Protein AF-A0A3R7XPP0-F1 (afdb_monomer_lite)

Radius of gyration: 34.98 Å; chains: 1; bounding box: 129×52×81 Å

InterPro domains:
  IPR001017 Dehydrogenase, E1 component [PF00676] (267-382)
  IPR005475 Transketolase-like, pyrimidine-binding domain [PF02779] (507-590)
  IPR005475 Transketolase-like, pyrimidine-binding domain [SM00861] (456-592)
  IPR011603 2-oxoglutarate dehydrogenase E1 component [PTHR23152] (267-496)
  IPR029061 Thiamin diphosphate-binding fold [SSF52518] (145-384)
  IPR029061 Thiamin diphosphate-binding fold [SSF52518] (439-598)
  IPR042179 Multifunctional 2-oxoglutarate metabolism enzyme, C-terminal domain superfamily [G3DSA:3.40.50.11610] (514-619)

pLDDT: mean 70.64, std 23.55, range [19.56, 96.31]

Secondary structure (DSSP, 8-state):
---------------------------------------------------HHHHHHHHHHHHHHHHHHHHHHHGGGTS---TT--PPPPHHHHTT-SSSSS-TTTTTTHHHHS--SS---SSS----------S---PPP---TTTS-PPPHHHHHHHHHHHHHHHHHHHHHHHHSTT------TT-TTHHHHHHHHHHHHHHTT--EEEEEE-GGGTTTGGGT-S-----S-HHHHHHHTT-TTS-SEEEEEE--GGGS-SS-HHHHHHHHT--EEEEETT-HHHHHHHHHHHHHHHHHH-S--EEEEE---SS-SSTT--GGGT-HHHHHHHHHSPPHHHHHHHHHHHTTSS-HHHHHHHHHHHHHHHHHHHHHHTTSPPGGGS--SSPPPPPTTTTTTTTS-TTTT-----HHHHHHHHHHHSPPPTT----HHHHHHHHHHHHHHHHT--B-HHHHHHHHHHHHHHTT---EE-STTTTT-TTSS----EE---S-TT---BEEEEEE--SSS-GGGT---HHHHHHHS---SS---S-HHHHHHH-S-EEE---SHHHHHHHHHHHHHSSS---EEEEEESGGGT-TT--B-GGGGSTT----SS----TTTTTTPPPTT-

Foldseek 3Di:
DDPDDDDDDPPPDPPPPDPDDPDDDDDDDDDDDDDDDDDDDDDDDDPPDCPPVNVVVVVVVVVVVVVVVCCQVCVVLVDPQALLRPRDHDVVVVVVPDDPDDDCVCVPDCVVPVPPPVDDDDDVGSLDDYDDDDDDDDDDDDDDLVRPDDDDLVNLVVLLLLLLLLVLLVVVCCVPVPPDWQLHLFFQSLVQLLLLLLVVLLVVQQAQEEAEDEDRNCVSVVVSNDDDDPQDADQVVVCVVVVVPVCSHYHYHYYDDQCGVDVDGPVVVCVVQPAEEARHHSLDSVSSNSVSSVQNVVCNVPVGHHYYHHNTDRLDPSTNVDDCCVPPVVRNVSSVVRDTSSVSSVVVCVVVVSDDPVNVVVSSVVSNVVSVVVVVVVVVDDPPVNPPDVDDDPAPPVCPLVVVVPPPLPFLFDALVQLLVLLCVPLDDDDPDDDDPVSVVVSVVLNVCSVVQHFHFQLSLVSSLQSVCVVSVFDWDFDDVVQVQDPLSLRDTQTQRSDDDPPFGLGEAEAEADDPVPDDVRHDPPLVVVVVVWPDDPVDDDPPPVVVVSVIQEAEDEDQASLLSSQLSSCCVSPPGHHYYYYHYYDVLNPDSVRGDGNVCRHRPHHRDPDDDDDPVVVVVDDPPVD

Organism: Aphanomyces astaci (NCBI:txid112090)

Sequence (627 aa):
MWRVALRLKPRAQHSAFACRHLSTWVTNEPGATPAAEATAVNNAKTIHRISPNHLRSQEDTRRVQLLIRTFKQYGHFVAHIDPLKKSEKSPELQKWNWGSRCGPTVTCVALSQCIDPTSVGFSEEDLDREFFIGDDLSIGPVATLRDDHEFTPAEKVAIFNHMLQAELFEKFLGRRFSGAKRFSVEGGESLIPGLKELLQTASDLGVEAVYMGMAHRVRSTSDVVSQPIAFGSGRLAFQDIAKDTDRSRVMPLLLHGDASMFQGSVRDVAKISRSPIFHVNGDDPEAVVKVMKMAVEFRQKYKCDVVVDLVCYRRHGHNEQDSPEITAPVMYHCINQHPTVITLYFKQLQSQGILTAEQCADLISDIERNLASEHDHSKTAPSFWDNLGDTPPPLPPTDVALSNVAKDTTTTGVNRKLLQEIGAQIFRIPAGFTAHKKVEAIMNNRLRAVETGARVDWATAEALAFGSLLAQGVNVRLSGQDCERGTFNQVDWVLTLDIFPLWCGGLILNLPHGYEGQGPEHSSARMERFLQQSNEDSDGFTTDEVKADVDVNIHIVIPTTPAQYFHALRRQVCALYRKPLVMFTPKYLLHHRPCTSDLSNFSLDTTFQRVLGDHPDDMKRLVADDQ

Structure (mmCIF, N/CA/C/O backbone):
data_AF-A0A3R7XPP0-F1
#
_entry.id   AF-A0A3R7XPP0-F1
#
loop_
_atom_site.group_PDB
_atom_site.id
_atom_site.type_symbol
_atom_site.label_atom_id
_atom_site.label_alt_id
_atom_site.label_comp_id
_atom_site.label_asym_id
_atom_site.label_entity_id
_atom_site.label_seq_id
_atom_site.pdbx_PDB_ins_code
_atom_site.Cartn_x
_atom_site.Cartn_y
_atom_site.Cartn_z
_atom_site.occupancy
_atom_site.B_iso_or_equiv
_atom_site.auth_seq_id
_atom_site.auth_comp_id
_atom_site.auth_asym_id
_atom_site.auth_atom_id
_atom_site.pdbx_PDB_model_num
ATOM 1 N N . MET A 1 1 ? 0.855 -11.974 -30.406 1.00 24.67 1 MET A N 1
ATOM 2 C CA . MET A 1 1 ? 0.058 -11.483 -29.260 1.00 24.67 1 MET A CA 1
ATOM 3 C C . MET A 1 1 ? -0.400 -10.049 -29.512 1.00 24.67 1 MET A C 1
ATOM 5 O O . MET A 1 1 ? 0.098 -9.120 -28.899 1.00 24.67 1 MET A O 1
ATOM 9 N N . TRP A 1 2 ? -1.340 -9.860 -30.441 1.00 19.56 2 TRP A N 1
ATOM 10 C CA . TRP A 1 2 ? -1.974 -8.565 -30.693 1.00 19.56 2 TRP A CA 1
ATOM 11 C C . TRP A 1 2 ? -3.363 -8.595 -30.062 1.00 19.56 2 TRP A C 1
ATOM 13 O O . TRP A 1 2 ? -4.295 -9.138 -30.650 1.00 19.56 2 TRP A O 1
ATOM 23 N N . ARG A 1 3 ? -3.507 -8.055 -28.849 1.00 22.03 3 ARG A N 1
ATOM 24 C CA . ARG A 1 3 ? -4.821 -7.670 -28.320 1.00 22.03 3 ARG A CA 1
ATOM 25 C C . ARG A 1 3 ? -4.944 -6.160 -28.438 1.00 22.03 3 ARG A C 1
ATOM 27 O O . ARG A 1 3 ? -4.590 -5.399 -27.551 1.00 22.03 3 ARG A O 1
ATOM 34 N N . VAL A 1 4 ? -5.420 -5.773 -29.614 1.00 22.41 4 VAL A N 1
ATOM 35 C CA . VAL A 1 4 ? -5.920 -4.443 -29.940 1.00 22.41 4 VAL A CA 1
ATOM 36 C C . VAL A 1 4 ? -7.110 -4.153 -29.024 1.00 22.41 4 VAL A C 1
ATOM 38 O O . VAL A 1 4 ? -8.168 -4.761 -29.172 1.00 22.41 4 VAL A O 1
ATOM 41 N N . ALA A 1 5 ? -6.951 -3.223 -28.084 1.00 24.25 5 ALA A N 1
ATOM 42 C CA . ALA A 1 5 ? -8.081 -2.567 -27.443 1.00 24.25 5 ALA A CA 1
ATOM 43 C C . ALA A 1 5 ? -8.545 -1.430 -28.364 1.00 24.25 5 ALA A C 1
ATOM 45 O O . ALA A 1 5 ? -7.912 -0.381 -28.480 1.00 24.25 5 ALA A O 1
ATOM 46 N N . LEU A 1 6 ? -9.645 -1.680 -29.069 1.00 23.66 6 LEU A N 1
ATOM 47 C CA . LEU A 1 6 ? -10.382 -0.700 -29.857 1.00 23.66 6 LEU A CA 1
ATOM 48 C C . LEU A 1 6 ? -10.826 0.468 -28.958 1.00 23.66 6 LEU A C 1
ATOM 50 O O . LEU A 1 6 ? -11.840 0.381 -28.273 1.00 23.66 6 LEU A O 1
ATOM 54 N N . ARG A 1 7 ? -10.105 1.595 -28.997 1.00 22.81 7 ARG A N 1
ATOM 55 C CA . ARG A 1 7 ? -10.681 2.896 -28.632 1.00 22.81 7 ARG A CA 1
ATOM 56 C C . ARG A 1 7 ? -11.497 3.401 -29.817 1.00 22.81 7 ARG A C 1
ATOM 58 O O . ARG A 1 7 ? -10.956 3.937 -30.784 1.00 22.81 7 ARG A O 1
ATOM 65 N N . LEU A 1 8 ? -12.815 3.243 -29.732 1.00 24.14 8 LEU A N 1
ATOM 66 C CA . LEU A 1 8 ? -13.735 4.078 -30.495 1.00 24.14 8 LEU A CA 1
ATOM 67 C C . LEU A 1 8 ? -13.485 5.538 -30.090 1.00 24.14 8 LEU A C 1
ATOM 69 O O . LEU A 1 8 ? -13.463 5.872 -28.907 1.00 24.14 8 LEU A O 1
ATOM 73 N N . LYS A 1 9 ? -13.247 6.396 -31.088 1.00 21.75 9 LYS A N 1
ATOM 74 C CA . LYS A 1 9 ? -13.145 7.852 -30.924 1.00 21.75 9 LYS A CA 1
ATOM 75 C C . LYS A 1 9 ? -14.309 8.366 -30.062 1.00 21.75 9 LYS A C 1
ATOM 77 O O . LYS A 1 9 ? -15.452 8.020 -30.371 1.00 21.75 9 LYS A O 1
ATOM 82 N N . PRO A 1 10 ? -14.080 9.262 -29.088 1.00 23.64 10 PRO A N 1
ATOM 83 C CA . PRO A 1 10 ? -15.172 10.032 -28.525 1.00 23.64 10 PRO A CA 1
ATOM 84 C C . PRO A 1 10 ? -15.678 10.961 -29.633 1.00 23.64 10 PRO A C 1
ATOM 86 O O . PRO A 1 10 ? -15.023 11.930 -30.018 1.00 23.64 10 PRO A O 1
ATOM 89 N N . ARG A 1 11 ? -16.842 10.637 -30.204 1.00 23.33 11 ARG A N 1
ATOM 90 C CA . ARG A 1 11 ? -17.652 11.645 -30.884 1.00 23.33 11 ARG A CA 1
ATOM 91 C C . ARG A 1 11 ? -18.007 12.664 -29.809 1.00 23.33 11 ARG A C 1
ATOM 93 O O . ARG A 1 11 ? -18.765 12.356 -28.896 1.00 23.33 11 ARG A O 1
ATOM 100 N N . ALA A 1 12 ? -17.441 13.859 -29.922 1.00 27.72 12 ALA A N 1
ATOM 101 C CA . ALA A 1 12 ? -17.932 15.033 -29.230 1.00 27.72 12 ALA A CA 1
ATOM 102 C C . ALA A 1 12 ? -19.390 15.264 -29.659 1.00 27.72 12 ALA A C 1
ATOM 104 O O . ALA A 1 12 ? -19.665 15.872 -30.689 1.00 27.72 12 ALA A O 1
ATOM 105 N N . GLN A 1 13 ? -20.329 14.728 -28.887 1.00 25.38 13 GLN A N 1
ATOM 106 C CA . GLN A 1 13 ? -21.651 15.310 -28.754 1.00 25.38 13 GLN A CA 1
ATOM 107 C C . GLN A 1 13 ? -21.640 16.064 -27.434 1.00 25.38 13 GLN A C 1
ATOM 109 O O . GLN A 1 13 ? -21.749 15.485 -26.358 1.00 25.38 13 GLN A O 1
ATOM 114 N N . HIS A 1 14 ? -21.460 17.379 -27.536 1.00 25.19 14 HIS A N 1
ATOM 115 C CA . HIS A 1 14 ? -21.870 18.306 -26.497 1.00 25.19 14 HIS A CA 1
ATOM 116 C C . HIS A 1 14 ? -23.379 18.132 -26.278 1.00 25.19 14 HIS A C 1
ATOM 118 O O . HIS A 1 14 ? -24.185 18.802 -26.916 1.00 25.19 14 HIS A O 1
ATOM 124 N N . SER A 1 15 ? -23.782 17.241 -25.376 1.00 24.92 15 SER A N 1
ATOM 125 C CA . SER A 1 15 ? -25.080 17.356 -24.723 1.00 24.92 15 SER A CA 1
ATOM 126 C C . SER A 1 15 ? -24.901 18.319 -23.559 1.00 24.92 15 SER A C 1
ATOM 128 O O . SER A 1 15 ? -24.662 17.924 -22.418 1.00 24.92 15 SER A O 1
ATOM 130 N N . ALA A 1 16 ? -24.984 19.612 -23.865 1.00 25.02 16 ALA A N 1
ATOM 131 C CA . ALA A 1 16 ? -25.382 20.590 -22.874 1.00 25.02 16 ALA A CA 1
ATOM 132 C C . ALA A 1 16 ? -26.767 20.160 -22.365 1.00 25.02 16 ALA A C 1
ATOM 134 O O . ALA A 1 16 ? -27.782 20.438 -23.003 1.00 25.02 16 ALA A O 1
ATOM 135 N N . PHE A 1 17 ? -26.815 19.449 -21.237 1.00 22.70 17 PHE A N 1
ATOM 136 C CA . PHE A 1 17 ? -28.038 19.303 -20.456 1.00 22.70 17 PHE A CA 1
ATOM 137 C C . PHE A 1 17 ? -28.298 20.653 -19.787 1.00 22.70 17 PHE A C 1
ATOM 139 O O . PHE A 1 17 ? -28.040 20.883 -18.609 1.00 22.70 17 PHE A O 1
ATOM 146 N N . ALA A 1 18 ? -28.753 21.594 -20.611 1.00 24.27 18 ALA A N 1
ATOM 147 C CA . ALA A 1 18 ? -29.419 22.785 -20.151 1.00 24.27 18 ALA A CA 1
ATOM 148 C C . ALA A 1 18 ? -30.647 22.328 -19.364 1.00 24.27 18 ALA A C 1
ATOM 150 O O . ALA A 1 18 ? -31.507 21.613 -19.881 1.00 24.27 18 ALA A O 1
ATOM 151 N N . CYS A 1 19 ? -30.688 22.749 -18.106 1.00 26.02 19 CYS A N 1
ATOM 152 C CA . CYS A 1 19 ? -31.833 22.680 -17.222 1.00 26.02 19 CYS A CA 1
ATOM 153 C C . CYS A 1 19 ? -33.045 23.314 -17.935 1.00 26.02 19 CYS A C 1
ATOM 155 O O . CYS A 1 19 ? -33.219 24.531 -17.926 1.00 26.02 19 CYS A O 1
ATOM 157 N N . ARG A 1 20 ? -33.851 22.508 -18.637 1.00 23.56 20 ARG A N 1
ATOM 158 C CA . ARG A 1 20 ? -35.126 22.951 -19.204 1.00 23.56 20 ARG A CA 1
ATOM 159 C C . ARG A 1 20 ? -36.217 22.639 -18.199 1.00 23.56 20 ARG A C 1
ATOM 161 O O . ARG A 1 20 ? -36.674 21.506 -18.077 1.00 23.56 20 ARG A O 1
ATOM 168 N N . HIS A 1 21 ? -36.617 23.691 -17.492 1.00 25.25 21 HIS A N 1
ATOM 169 C CA . HIS A 1 21 ? -37.919 23.805 -16.860 1.00 25.25 21 HIS A CA 1
ATOM 170 C C . HIS A 1 21 ? -39.009 23.274 -17.801 1.00 25.25 21 HIS A C 1
ATOM 172 O O . HIS A 1 21 ? -39.240 23.822 -18.877 1.00 25.25 21 HIS A O 1
ATOM 178 N N . LEU A 1 22 ? -39.693 22.215 -17.375 1.00 23.48 22 LEU A N 1
ATOM 179 C CA . LEU A 1 22 ? -41.000 21.843 -17.900 1.00 23.48 22 LEU A CA 1
ATOM 180 C C . LEU A 1 22 ? -42.022 22.858 -17.371 1.00 23.48 22 LEU A C 1
ATOM 182 O O . LEU A 1 22 ? -42.625 22.664 -16.320 1.00 23.48 22 LEU A O 1
ATOM 186 N N . SER A 1 23 ? -42.189 23.961 -18.096 1.00 24.19 23 SER A N 1
ATOM 187 C CA . SER A 1 23 ? -43.405 24.769 -18.071 1.00 24.19 23 SER A CA 1
ATOM 188 C C . SER A 1 23 ? -44.148 24.529 -19.384 1.00 24.19 23 SER A C 1
ATOM 190 O O . SER A 1 23 ? -43.787 25.018 -20.449 1.00 24.19 23 SER A O 1
ATOM 192 N N . THR A 1 24 ? -45.187 23.706 -19.314 1.00 26.36 24 THR A N 1
ATOM 193 C CA . THR A 1 24 ? -46.137 23.495 -20.405 1.00 26.36 24 THR A CA 1
ATOM 194 C C . THR A 1 24 ? -46.931 24.778 -20.646 1.00 26.36 24 THR A C 1
ATOM 196 O O . THR A 1 24 ? -47.770 25.140 -19.824 1.00 26.36 24 THR A O 1
ATOM 199 N N . TRP A 1 25 ? -46.696 25.436 -21.781 1.00 24.48 25 TRP A N 1
ATOM 200 C CA . TRP A 1 25 ? -47.611 26.414 -22.369 1.00 24.48 25 TRP A CA 1
ATOM 201 C C . TRP A 1 25 ? -47.984 25.935 -23.770 1.00 24.48 25 TRP A C 1
ATOM 203 O O . TRP A 1 25 ? -47.137 25.817 -24.650 1.00 24.48 25 TRP A O 1
ATOM 213 N N . VAL A 1 26 ? -49.260 25.597 -23.933 1.00 26.78 26 VAL A N 1
ATOM 214 C CA . VAL A 1 26 ? -49.879 25.208 -25.201 1.00 26.78 26 VAL A CA 1
ATOM 215 C C . VAL A 1 26 ? -50.286 26.487 -25.928 1.00 26.78 26 VAL A C 1
ATOM 217 O O . VAL A 1 26 ? -51.119 27.237 -25.425 1.00 26.78 26 VAL A O 1
ATOM 220 N N . THR A 1 27 ? -49.720 26.729 -27.109 1.00 27.86 27 THR A N 1
ATOM 221 C CA . THR A 1 27 ? -50.199 27.739 -28.063 1.00 27.86 27 THR A CA 1
ATOM 222 C C . THR A 1 27 ? -50.770 27.034 -29.290 1.00 27.86 27 THR A C 1
ATOM 224 O O . THR A 1 27 ? -50.066 26.281 -29.961 1.00 27.86 27 THR A O 1
ATOM 227 N N . ASN A 1 28 ? -52.059 27.272 -29.530 1.00 30.95 28 ASN A N 1
ATOM 228 C CA . ASN A 1 28 ? -52.816 26.901 -30.727 1.00 30.95 28 ASN A CA 1
ATOM 229 C C . ASN A 1 28 ? -52.232 27.541 -31.991 1.00 30.95 28 ASN A C 1
ATOM 231 O O . ASN A 1 28 ? -51.826 28.694 -31.913 1.00 30.95 28 ASN A O 1
ATOM 235 N N . GLU A 1 29 ? -52.338 26.852 -33.134 1.00 25.89 29 GLU A N 1
ATOM 236 C CA . GLU A 1 29 ? -52.678 27.421 -34.454 1.00 25.89 29 GLU A CA 1
ATOM 237 C C . GLU A 1 29 ? -53.154 26.308 -35.430 1.00 25.89 29 GLU A C 1
ATOM 239 O O . GLU A 1 29 ? -52.928 25.127 -35.153 1.00 25.89 29 GLU A O 1
ATOM 244 N N . PRO A 1 30 ? -53.912 26.648 -36.497 1.00 38.50 30 PRO A N 1
ATOM 245 C CA . PRO A 1 30 ? -55.063 25.864 -36.962 1.00 38.50 30 PRO A CA 1
ATOM 246 C C . PRO A 1 30 ? -54.871 25.169 -38.324 1.00 38.50 30 PRO A C 1
ATOM 248 O O . PRO A 1 30 ? -54.150 25.654 -39.191 1.00 38.50 30 PRO A O 1
ATOM 251 N N . GLY A 1 31 ? -55.608 24.077 -38.569 1.00 26.61 31 GLY A N 1
ATOM 252 C CA . GLY A 1 31 ? -55.680 23.483 -39.908 1.00 26.61 31 GLY A CA 1
ATOM 253 C C . GLY A 1 31 ? -56.562 22.237 -40.043 1.00 26.61 31 GLY A C 1
ATOM 254 O O . GLY A 1 31 ? -56.173 21.158 -39.620 1.00 26.61 31 GLY A O 1
ATOM 255 N N . ALA A 1 32 ? -57.688 22.422 -40.740 1.00 26.62 32 ALA A N 1
ATOM 256 C CA . ALA A 1 32 ? -58.434 21.455 -41.562 1.00 26.62 32 ALA A CA 1
ATOM 257 C C . ALA A 1 32 ? -59.277 20.332 -40.901 1.00 26.62 32 ALA A C 1
ATOM 259 O O . ALA A 1 32 ? -58.793 19.324 -40.398 1.00 26.62 32 ALA A O 1
ATOM 260 N N . THR A 1 33 ? -60.595 20.512 -41.045 1.00 32.06 33 THR A N 1
ATOM 261 C CA . THR A 1 33 ? -61.728 19.573 -40.904 1.00 32.06 33 THR A CA 1
ATOM 262 C C . THR A 1 33 ? -61.700 18.401 -41.902 1.00 32.06 33 THR A C 1
ATOM 264 O O . THR A 1 33 ? -61.149 18.548 -42.994 1.00 32.06 33 THR A O 1
ATOM 267 N N . PRO A 1 34 ? -62.425 17.298 -41.617 1.00 35.53 34 PRO A N 1
ATOM 268 C CA . PRO A 1 34 ? -63.714 17.123 -42.297 1.00 35.53 34 PRO A CA 1
ATOM 269 C C . PRO A 1 34 ? -64.853 16.583 -41.413 1.00 35.53 34 PRO A C 1
ATOM 271 O O . PRO A 1 34 ? -64.658 15.981 -40.361 1.00 35.53 34 PRO A O 1
ATOM 274 N N . ALA A 1 35 ? -66.059 16.860 -41.901 1.00 29.91 35 ALA A N 1
ATOM 275 C CA . ALA A 1 35 ? -67.366 16.578 -41.332 1.00 29.91 35 ALA A CA 1
ATOM 276 C C . ALA A 1 35 ? -67.807 15.108 -41.462 1.00 29.91 35 ALA A C 1
ATOM 278 O O . ALA A 1 35 ? -67.502 14.469 -42.466 1.00 29.91 35 ALA A O 1
ATOM 279 N N . ALA A 1 36 ? -68.618 14.643 -40.501 1.00 30.83 36 ALA A N 1
ATOM 280 C CA . ALA A 1 36 ? -69.827 13.839 -40.733 1.00 30.83 36 ALA A CA 1
ATOM 281 C C . ALA A 1 36 ? -70.666 13.740 -39.436 1.00 30.83 36 ALA A C 1
ATOM 283 O O . ALA A 1 36 ? -70.272 13.108 -38.458 1.00 30.83 36 ALA A O 1
ATOM 284 N N . GLU A 1 37 ? -71.819 14.410 -39.458 1.00 29.55 37 GLU A N 1
ATOM 285 C CA . GLU A 1 37 ? -73.012 14.220 -38.615 1.00 29.55 37 GLU A CA 1
ATOM 286 C C . GLU A 1 37 ? -73.513 12.758 -38.677 1.00 29.55 37 GLU A C 1
ATOM 288 O O . GLU A 1 37 ? -73.301 12.086 -39.678 1.00 29.55 37 GLU A O 1
ATOM 293 N N . ALA A 1 38 ? -74.243 12.163 -37.735 1.00 30.20 38 ALA A N 1
ATOM 294 C CA . ALA A 1 38 ? -74.791 12.550 -36.443 1.00 30.20 38 ALA A CA 1
ATOM 295 C C . ALA A 1 38 ? -75.271 11.258 -35.750 1.00 30.20 38 ALA A C 1
ATOM 297 O O . ALA A 1 38 ? -75.752 10.348 -36.422 1.00 30.20 38 ALA A O 1
ATOM 298 N N . THR A 1 39 ? -75.219 11.197 -34.415 1.00 28.22 39 THR A N 1
ATOM 299 C CA . THR A 1 39 ? -76.364 10.784 -33.574 1.00 28.22 39 THR A CA 1
ATOM 300 C C . THR A 1 39 ? -76.049 10.930 -32.078 1.00 28.22 39 THR A C 1
ATOM 302 O O . THR A 1 39 ? -75.195 10.253 -31.525 1.00 28.22 39 THR A O 1
ATOM 305 N N . ALA A 1 40 ? -76.840 11.806 -31.454 1.00 35.25 40 ALA A N 1
ATOM 306 C CA . ALA A 1 40 ? -77.387 11.736 -30.101 1.00 35.25 40 ALA A CA 1
ATOM 307 C C . ALA A 1 40 ? -76.499 11.953 -28.845 1.00 35.25 40 ALA A C 1
ATOM 309 O O . ALA A 1 40 ? -75.598 11.196 -28.509 1.00 35.25 40 ALA A O 1
ATOM 310 N N . VAL A 1 41 ? -77.000 12.917 -28.058 1.00 31.55 41 VAL A N 1
ATOM 311 C CA . VAL A 1 41 ? -76.889 13.125 -26.602 1.00 31.55 41 VAL A CA 1
ATOM 312 C C . VAL A 1 41 ? -75.733 14.003 -26.106 1.00 31.55 41 VAL A C 1
ATOM 314 O O . VAL A 1 41 ? -74.642 13.555 -25.771 1.00 31.55 41 VAL A O 1
ATOM 317 N N . ASN A 1 42 ? -76.069 15.288 -25.945 1.00 39.00 42 ASN A N 1
ATOM 318 C CA . ASN A 1 42 ? -75.467 16.197 -24.972 1.00 39.00 42 ASN A CA 1
ATOM 319 C C . ASN A 1 42 ? -75.305 15.508 -23.608 1.00 39.00 42 ASN A C 1
ATOM 321 O O . ASN A 1 42 ? -76.298 15.280 -22.924 1.00 39.00 42 ASN A O 1
ATOM 325 N N . ASN A 1 43 ? -74.067 15.277 -23.174 1.00 34.47 43 ASN A N 1
ATOM 326 C CA . ASN A 1 43 ? -73.721 15.297 -21.758 1.00 34.47 43 ASN A CA 1
ATOM 327 C C . ASN A 1 43 ? -72.335 15.919 -21.577 1.00 34.47 43 ASN A C 1
ATOM 329 O O . ASN A 1 43 ? -71.371 15.601 -22.270 1.00 34.47 43 ASN A O 1
ATOM 333 N N . ALA A 1 44 ? -72.289 16.896 -20.681 1.00 39.50 44 ALA A N 1
ATOM 334 C CA . ALA A 1 44 ? -71.197 17.827 -20.490 1.00 39.50 44 ALA A CA 1
ATOM 335 C C . ALA A 1 44 ? -69.875 17.152 -20.079 1.00 39.50 44 ALA A C 1
ATOM 337 O O . ALA A 1 44 ? -69.840 16.181 -19.323 1.00 39.50 44 ALA A O 1
ATOM 338 N N . LYS A 1 45 ? -68.772 17.755 -20.542 1.00 43.81 45 LYS A N 1
ATOM 339 C CA . LYS A 1 45 ? -67.388 17.510 -20.117 1.00 43.81 45 LYS A CA 1
ATOM 340 C C . LYS A 1 45 ? -67.289 17.445 -18.589 1.00 43.81 45 LYS A C 1
ATOM 342 O O . LYS A 1 45 ? -67.311 18.479 -17.927 1.00 43.81 45 LYS A O 1
ATOM 347 N N . THR A 1 46 ? -67.086 16.251 -18.041 1.00 37.53 46 THR A N 1
ATOM 348 C CA . THR A 1 46 ? -66.626 16.098 -16.658 1.00 37.53 46 THR A CA 1
ATOM 349 C C . THR A 1 46 ? -65.112 15.932 -16.694 1.00 37.53 46 THR A C 1
ATOM 351 O O . THR A 1 46 ? -64.594 14.837 -16.884 1.00 37.53 46 THR A O 1
ATOM 354 N N . ILE A 1 47 ? -64.380 17.040 -16.549 1.00 44.22 47 ILE A N 1
ATOM 355 C CA . ILE A 1 47 ? -62.988 16.974 -16.095 1.00 44.22 47 ILE A CA 1
ATOM 356 C C . ILE A 1 47 ? -63.077 16.380 -14.691 1.00 44.22 47 ILE A C 1
ATOM 358 O O . ILE A 1 47 ? -63.582 17.043 -13.783 1.00 44.22 47 ILE A O 1
ATOM 362 N N . HIS A 1 48 ? -62.663 15.126 -14.510 1.00 44.72 48 HIS A N 1
ATOM 363 C CA . HIS A 1 48 ? -62.569 14.540 -13.178 1.00 44.72 48 HIS A CA 1
ATOM 364 C C . HIS A 1 48 ? -61.562 15.368 -12.371 1.00 44.72 48 HIS A C 1
ATOM 366 O O . HIS A 1 48 ? -60.350 15.203 -12.497 1.00 44.72 48 HIS A O 1
ATOM 372 N N . ARG A 1 49 ? -62.068 16.309 -11.562 1.00 46.53 49 ARG A N 1
ATOM 373 C CA . ARG A 1 49 ? -61.297 16.965 -10.505 1.00 46.53 49 ARG A CA 1
ATOM 374 C C . ARG A 1 49 ? -60.716 15.846 -9.652 1.00 46.53 49 ARG A C 1
ATOM 376 O O . ARG A 1 49 ? -61.476 15.096 -9.041 1.00 46.53 49 ARG A O 1
ATOM 383 N N . ILE A 1 50 ? -59.387 15.732 -9.637 1.00 49.75 50 ILE A N 1
ATOM 384 C CA . ILE A 1 50 ? -58.681 14.870 -8.688 1.00 49.75 50 ILE A CA 1
ATOM 385 C C . ILE A 1 50 ? -59.255 15.202 -7.312 1.00 49.75 50 ILE A C 1
ATOM 387 O O . ILE A 1 50 ? -59.299 16.376 -6.929 1.00 49.75 50 ILE A O 1
ATOM 391 N N . SER A 1 51 ? -59.791 14.197 -6.617 1.00 54.72 51 SER A N 1
ATOM 392 C CA . SER A 1 51 ? -60.442 14.464 -5.339 1.00 54.72 51 SER A CA 1
ATOM 393 C C . SER A 1 51 ? -59.418 15.087 -4.378 1.00 54.72 51 SER A C 1
ATOM 395 O O . SER A 1 51 ? -58.238 14.725 -4.426 1.00 54.72 51 SER A O 1
ATOM 397 N N . PRO A 1 52 ? -59.828 16.005 -3.486 1.00 57.47 52 PRO A N 1
ATOM 398 C CA . PRO A 1 52 ? -58.925 16.613 -2.506 1.00 57.47 52 PRO A CA 1
ATOM 399 C C . PRO A 1 52 ? -58.121 15.577 -1.701 1.00 57.47 52 PRO A C 1
ATOM 401 O O . PRO A 1 52 ? -56.972 15.819 -1.341 1.00 57.47 52 PRO A O 1
ATOM 404 N N . ASN A 1 53 ? -58.693 14.385 -1.498 1.00 50.75 53 ASN A N 1
ATOM 405 C CA . ASN A 1 53 ? -58.047 13.259 -0.825 1.00 50.75 53 ASN A CA 1
ATOM 406 C C . ASN A 1 53 ? -56.900 12.639 -1.646 1.00 50.75 53 ASN A C 1
ATOM 408 O O . ASN A 1 53 ? -55.881 12.272 -1.069 1.00 50.75 53 ASN A O 1
ATOM 412 N N . HIS A 1 54 ? -57.020 12.562 -2.976 1.00 53.97 54 HIS A N 1
ATOM 413 C CA . HIS A 1 54 ? -55.937 12.077 -3.842 1.00 53.97 54 HIS A CA 1
ATOM 414 C C . HIS A 1 54 ? -54.777 13.076 -3.926 1.00 53.97 54 HIS A C 1
ATOM 416 O O . HIS A 1 54 ? -53.621 12.668 -3.870 1.00 53.97 54 HIS A O 1
ATOM 422 N N . LEU A 1 55 ? -55.070 14.380 -3.995 1.00 57.66 55 LEU A N 1
ATOM 423 C CA . LEU A 1 55 ? -54.045 15.433 -3.930 1.00 57.66 55 LEU A CA 1
ATOM 424 C C . LEU A 1 55 ? -53.279 15.380 -2.605 1.00 57.66 55 LEU A C 1
ATOM 426 O O . LEU A 1 55 ? -52.051 15.413 -2.596 1.00 57.66 55 LEU A O 1
ATOM 430 N N . ARG A 1 56 ? -54.003 15.211 -1.495 1.00 55.44 56 ARG A N 1
ATOM 431 C CA . ARG A 1 56 ? -53.416 15.060 -0.165 1.00 55.44 56 ARG A CA 1
ATOM 432 C C . ARG A 1 56 ? -52.529 13.816 -0.049 1.00 55.44 56 ARG A C 1
ATOM 434 O O . ARG A 1 56 ? -51.412 13.917 0.441 1.00 55.44 56 ARG A O 1
ATOM 441 N N . SER A 1 57 ? -52.991 12.673 -0.555 1.00 59.53 57 SER A N 1
ATOM 442 C CA . SER A 1 57 ? -52.224 11.419 -0.569 1.00 59.53 57 SER A CA 1
ATOM 443 C C . SER A 1 57 ? -50.933 11.524 -1.394 1.00 59.53 57 SER A C 1
ATOM 445 O O . SER A 1 57 ? -49.880 11.051 -0.959 1.00 59.53 57 SER A O 1
ATOM 447 N N . GLN A 1 58 ? -50.971 12.196 -2.550 1.00 64.56 58 GLN A N 1
ATOM 448 C CA . GLN A 1 58 ? -49.770 12.461 -3.349 1.00 64.56 58 GLN A CA 1
ATOM 449 C C . GLN A 1 58 ? -48.796 13.400 -2.630 1.00 64.56 58 GLN A C 1
ATOM 451 O O . GLN A 1 58 ? -47.582 13.195 -2.682 1.00 64.56 58 GLN A O 1
ATOM 456 N N . GLU A 1 59 ? -49.311 14.416 -1.941 1.00 64.25 59 GLU A N 1
ATOM 457 C CA . GLU A 1 59 ? -48.488 15.355 -1.185 1.00 64.25 59 GLU A CA 1
ATOM 458 C C . GLU A 1 59 ? -47.825 14.689 0.029 1.00 64.25 59 GLU A C 1
ATOM 460 O O . GLU A 1 59 ? -46.638 14.905 0.273 1.00 64.25 59 GLU A O 1
ATOM 465 N N . ASP A 1 60 ? -48.542 13.809 0.727 1.00 59.78 60 ASP A N 1
ATOM 466 C CA . ASP A 1 60 ? -47.999 13.019 1.834 1.00 59.78 60 ASP A CA 1
ATOM 467 C C . ASP A 1 60 ? -46.965 11.993 1.340 1.00 59.78 60 ASP A C 1
ATOM 469 O O . ASP A 1 60 ? -45.881 11.893 1.913 1.00 59.78 60 ASP A O 1
ATOM 473 N N . THR A 1 61 ? -47.207 11.331 0.202 1.00 62.72 61 THR A N 1
ATOM 474 C CA . THR A 1 61 ? -46.217 10.438 -0.437 1.00 62.72 61 THR A CA 1
ATOM 475 C C . THR A 1 61 ? -44.934 11.191 -0.791 1.00 62.72 61 THR A C 1
ATOM 477 O O . THR A 1 61 ? -43.829 10.732 -0.498 1.00 62.72 61 THR A O 1
ATOM 480 N N . ARG A 1 62 ? -45.061 12.392 -1.372 1.00 57.97 62 ARG A N 1
ATOM 481 C CA . ARG A 1 62 ? -43.914 13.249 -1.699 1.00 57.97 62 ARG A CA 1
ATOM 482 C C . ARG A 1 62 ? -43.153 13.680 -0.444 1.00 57.97 62 ARG A C 1
ATOM 484 O O . ARG A 1 62 ? -41.926 13.734 -0.477 1.00 57.97 62 ARG A O 1
ATOM 491 N N . ARG A 1 63 ? -43.855 13.981 0.655 1.00 58.41 63 ARG A N 1
ATOM 492 C CA . ARG A 1 63 ? -43.237 14.327 1.947 1.00 58.41 63 ARG A CA 1
ATOM 493 C C . ARG A 1 63 ? -42.460 13.153 2.533 1.00 58.41 63 ARG A C 1
ATOM 495 O O . ARG A 1 63 ? -41.325 13.357 2.947 1.00 58.41 63 ARG A O 1
ATOM 502 N N . VAL A 1 64 ? -43.020 11.943 2.503 1.00 58.72 64 VAL A N 1
ATOM 503 C CA . VAL A 1 64 ? -42.339 10.723 2.973 1.00 58.72 64 VAL A CA 1
ATOM 504 C C . VAL A 1 64 ? -41.092 10.436 2.135 1.00 58.72 64 VAL A C 1
ATOM 506 O O . VAL A 1 64 ? -40.012 10.241 2.685 1.00 58.72 64 VAL A O 1
ATOM 509 N N . GLN A 1 65 ? -41.190 10.500 0.804 1.00 57.75 65 GLN A N 1
ATOM 510 C CA . GLN A 1 65 ? -40.032 10.315 -0.079 1.00 57.75 65 GLN A CA 1
ATOM 511 C C . GLN A 1 65 ? -38.941 11.368 0.156 1.00 57.75 65 GLN A C 1
ATOM 513 O O . GLN A 1 65 ? -37.753 11.040 0.154 1.00 57.75 65 GLN A O 1
ATOM 518 N N . LEU A 1 66 ? -39.333 12.628 0.375 1.00 59.09 66 LEU A N 1
ATOM 519 C CA . LEU A 1 66 ? -38.392 13.698 0.689 1.00 59.09 66 LEU A CA 1
ATOM 520 C C . LEU A 1 66 ? -37.733 13.476 2.054 1.00 59.09 66 LEU A C 1
ATOM 522 O O . LEU A 1 66 ? -36.529 13.659 2.154 1.00 59.09 66 LEU A O 1
ATOM 526 N N . LEU A 1 67 ? -38.482 13.046 3.073 1.00 59.12 67 LEU A N 1
ATOM 527 C CA . LEU A 1 67 ? -37.942 12.717 4.394 1.00 59.12 67 LEU A CA 1
ATOM 528 C C . LEU A 1 67 ? -36.901 11.593 4.305 1.00 59.12 67 LEU A C 1
ATOM 530 O O . LEU A 1 67 ? -35.785 11.768 4.786 1.00 59.12 67 LEU A O 1
ATOM 534 N N . ILE A 1 68 ? -37.231 10.489 3.622 1.00 59.47 68 ILE A N 1
ATOM 535 C CA . ILE A 1 68 ? -36.308 9.362 3.406 1.00 59.47 68 ILE A CA 1
ATOM 536 C C . ILE A 1 68 ? -35.034 9.844 2.709 1.00 59.47 68 ILE A C 1
ATOM 538 O O . ILE A 1 68 ? -33.929 9.503 3.123 1.00 59.47 68 ILE A O 1
ATOM 542 N N . ARG A 1 69 ? -35.166 10.653 1.651 1.00 57.91 69 ARG A N 1
ATOM 543 C CA . ARG A 1 69 ? -34.013 11.181 0.913 1.00 57.91 69 ARG A CA 1
ATOM 544 C C . ARG A 1 69 ? -33.164 12.125 1.763 1.00 57.91 69 ARG A C 1
ATOM 546 O O . ARG A 1 69 ? -31.946 12.027 1.709 1.00 57.91 69 ARG A O 1
ATOM 553 N N . THR A 1 70 ? -33.791 13.013 2.531 1.00 59.78 70 THR A N 1
ATOM 554 C CA . THR A 1 70 ? -33.090 13.945 3.423 1.00 59.78 70 THR A CA 1
ATOM 555 C C . THR A 1 70 ? -32.318 13.183 4.491 1.00 59.78 70 THR A C 1
ATOM 557 O O . THR A 1 70 ? -31.153 13.484 4.715 1.00 59.78 70 THR A O 1
ATOM 560 N N . PHE A 1 71 ? -32.913 12.160 5.108 1.00 59.44 71 PHE A N 1
ATOM 561 C CA . PHE A 1 71 ? -32.210 11.351 6.102 1.00 59.44 71 PHE A CA 1
ATOM 562 C C . PHE A 1 71 ? -31.053 10.554 5.481 1.00 59.44 71 PHE A C 1
ATOM 564 O O . PHE A 1 71 ? -29.966 10.521 6.036 1.00 59.44 71 PHE A O 1
ATOM 571 N N . LYS A 1 72 ? -31.231 10.017 4.267 1.00 58.16 72 LYS A N 1
ATOM 572 C CA . LYS A 1 72 ? -30.155 9.366 3.495 1.00 58.16 72 LYS A CA 1
ATOM 573 C C . LYS A 1 72 ? -29.028 10.298 3.030 1.00 58.16 72 LYS A C 1
ATOM 575 O O . LYS A 1 72 ? -28.062 9.783 2.483 1.00 58.16 72 LYS A O 1
ATOM 580 N N . GLN A 1 73 ? -29.190 11.617 3.126 1.00 58.78 73 GLN A N 1
ATOM 581 C CA . GLN A 1 73 ? -28.209 12.609 2.656 1.00 58.78 73 GLN A CA 1
ATOM 582 C C . GLN A 1 73 ? -27.661 13.516 3.773 1.00 58.78 73 GLN A C 1
ATOM 584 O O . GLN A 1 73 ? -26.605 14.137 3.611 1.00 58.78 73 GLN A O 1
ATOM 589 N N . TYR A 1 74 ? -28.335 13.560 4.924 1.00 62.53 74 TYR A N 1
ATOM 590 C CA . TYR A 1 74 ? -27.888 14.344 6.068 1.00 62.53 74 TYR A CA 1
ATOM 591 C C . TYR A 1 74 ? -27.979 13.623 7.423 1.00 62.53 74 TYR A C 1
ATOM 593 O O . TYR A 1 74 ? -27.611 14.218 8.436 1.00 62.53 74 TYR A O 1
ATOM 601 N N . GLY A 1 75 ? -28.450 12.374 7.489 1.00 58.66 75 GLY A N 1
ATOM 602 C CA . GLY A 1 75 ? -28.658 11.647 8.752 1.00 58.66 75 GLY A CA 1
ATOM 603 C C . GLY A 1 75 ? -27.368 11.480 9.557 1.00 58.66 75 GLY A C 1
ATOM 604 O O . GLY A 1 75 ? -27.348 11.679 10.770 1.00 58.66 75 GLY A O 1
ATOM 605 N N . HIS A 1 76 ? -26.248 11.267 8.868 1.00 64.56 76 HIS A N 1
ATOM 606 C CA . HIS A 1 76 ? -24.925 11.159 9.483 1.00 64.56 76 HIS A CA 1
ATOM 607 C C . HIS A 1 76 ? -24.461 12.421 10.247 1.00 64.56 76 HIS A C 1
ATOM 609 O O . HIS A 1 76 ? -23.544 12.328 11.059 1.00 64.56 76 HIS A O 1
ATOM 615 N N . PHE A 1 77 ? -25.063 13.602 10.030 1.00 61.69 77 PHE A N 1
ATOM 616 C CA . PHE A 1 77 ? -24.731 14.822 10.790 1.00 61.69 77 PHE A CA 1
ATOM 617 C C . PHE A 1 77 ? -25.320 14.853 12.202 1.00 61.69 77 PHE A C 1
ATOM 619 O O . PHE A 1 77 ? -24.879 15.656 13.022 1.00 61.69 77 PHE A O 1
ATOM 626 N N . VAL A 1 78 ? -26.334 14.033 12.479 1.00 62.91 78 VAL A N 1
ATOM 627 C CA . VAL A 1 78 ? -26.965 13.935 13.806 1.00 62.91 78 VAL A CA 1
ATOM 628 C C . VAL A 1 78 ? -26.659 12.620 14.511 1.00 62.91 78 VAL A C 1
ATOM 630 O O . VAL A 1 78 ? -27.080 12.440 15.649 1.00 62.91 78 VAL A O 1
ATOM 633 N N . ALA A 1 79 ? -25.903 11.734 13.861 1.00 63.56 79 ALA A N 1
ATOM 634 C CA . ALA A 1 79 ? -25.471 10.472 14.433 1.00 63.56 79 ALA A CA 1
ATOM 635 C C . ALA A 1 79 ? -24.535 10.689 15.635 1.00 63.56 79 ALA A C 1
ATOM 637 O O . ALA A 1 79 ? -23.652 11.552 15.625 1.00 63.56 79 ALA A O 1
ATOM 638 N N . HIS A 1 80 ? -24.704 9.864 16.668 1.00 70.19 80 HIS A N 1
ATOM 639 C CA . HIS A 1 80 ? -23.909 9.900 17.896 1.00 70.19 80 HIS A CA 1
ATOM 640 C C . HIS A 1 80 ? -22.553 9.194 17.726 1.00 70.19 80 HIS A C 1
ATOM 642 O O . HIS A 1 80 ? -22.277 8.172 18.350 1.00 70.19 80 HIS A O 1
ATOM 648 N N . ILE A 1 81 ? -21.702 9.755 16.865 1.00 74.12 81 ILE A N 1
ATOM 649 C CA . ILE A 1 81 ? -20.425 9.139 16.470 1.00 74.12 81 ILE A CA 1
ATOM 650 C C . ILE A 1 81 ? -19.245 9.499 17.377 1.00 74.12 81 ILE A C 1
ATOM 652 O O . ILE A 1 81 ? -18.300 8.730 17.438 1.00 74.12 81 ILE A O 1
ATOM 656 N N . ASP A 1 82 ? -19.274 10.644 18.067 1.00 81.25 82 ASP A N 1
ATOM 657 C CA . ASP A 1 82 ? -18.169 11.095 18.925 1.00 81.25 82 ASP A CA 1
ATOM 658 C C . ASP A 1 82 ? -18.277 10.487 20.341 1.00 81.25 82 ASP A C 1
ATOM 660 O O . ASP A 1 82 ? -19.213 10.848 21.069 1.00 81.25 82 ASP A O 1
ATOM 664 N N . PRO A 1 83 ? -17.316 9.639 20.774 1.00 84.62 83 PRO A N 1
ATOM 665 C CA . PRO A 1 83 ? -17.239 9.115 22.142 1.00 84.62 83 PRO A CA 1
ATOM 666 C C . PRO A 1 83 ? -17.294 10.208 23.217 1.00 84.62 83 PRO A C 1
ATOM 668 O O . PRO A 1 83 ? -17.908 10.042 24.271 1.00 84.62 83 PRO A O 1
ATOM 671 N N . LEU A 1 84 ? -16.686 11.368 22.936 1.00 83.75 84 LEU A N 1
ATOM 672 C CA . LEU A 1 84 ? -16.572 12.492 23.867 1.00 83.75 84 LEU A CA 1
ATOM 673 C C . LEU A 1 84 ? -17.787 13.434 23.820 1.00 83.75 84 LEU A C 1
ATOM 675 O O . LEU A 1 84 ? -17.834 14.409 24.574 1.00 83.75 84 LEU A O 1
ATOM 679 N N . LYS A 1 85 ? -18.775 13.138 22.961 1.00 71.75 85 LYS A N 1
ATOM 680 C CA . LYS A 1 85 ? -20.078 13.817 22.850 1.00 71.75 85 LYS A CA 1
ATOM 681 C C . LYS A 1 85 ? -19.992 15.336 22.633 1.00 71.75 85 LYS A C 1
ATOM 683 O O . LYS A 1 85 ? -20.827 16.078 23.150 1.00 71.75 85 LYS A O 1
ATOM 688 N N . LYS A 1 86 ? -19.021 15.819 21.850 1.00 58.56 86 LYS A N 1
ATOM 689 C CA . LYS A 1 86 ? -18.851 17.253 21.546 1.00 58.56 86 LYS A CA 1
ATOM 690 C C . LYS A 1 86 ? -19.631 17.746 20.322 1.00 58.56 86 LYS A C 1
ATOM 692 O O . LYS A 1 86 ? -19.583 18.940 20.035 1.00 58.56 86 LYS A O 1
ATOM 697 N N . SER A 1 87 ? -20.336 16.883 19.586 1.00 52.31 87 SER A N 1
ATOM 698 C CA . SER A 1 87 ? -20.987 17.287 18.331 1.00 52.31 87 SER A CA 1
ATOM 699 C C . SER A 1 87 ? -22.148 18.272 18.547 1.00 52.31 87 SER A C 1
ATOM 701 O O . SER A 1 87 ? -23.140 17.945 19.205 1.00 52.31 87 SER A O 1
ATOM 703 N N . GLU A 1 88 ? -22.066 19.446 17.919 1.00 49.81 88 GLU A N 1
ATOM 704 C CA . GLU A 1 88 ? -23.192 20.373 17.770 1.00 49.81 88 GLU A CA 1
ATOM 705 C C . GLU A 1 88 ? -24.200 19.853 16.728 1.00 49.81 88 GLU A C 1
ATOM 707 O O . GLU A 1 88 ? -23.832 19.309 15.688 1.00 49.81 88 GLU A O 1
ATOM 712 N N . LYS A 1 89 ? -25.500 20.023 16.998 1.00 49.00 89 LYS A N 1
ATOM 713 C CA . LYS A 1 89 ? -26.585 19.583 16.102 1.00 49.00 89 LYS A CA 1
ATOM 714 C C . LYS A 1 89 ? -26.690 20.497 14.871 1.00 49.00 89 LYS A C 1
ATOM 716 O O . LYS A 1 89 ? -26.712 21.715 15.022 1.00 49.00 89 LYS A O 1
ATOM 721 N N . SER A 1 90 ? -26.865 19.925 13.672 1.00 44.62 90 SER A N 1
ATOM 722 C CA . SER A 1 90 ? -27.061 20.705 12.435 1.00 44.62 90 SER A CA 1
ATOM 723 C C . SER A 1 90 ? -28.324 21.594 12.490 1.00 44.62 90 SER A C 1
ATOM 725 O O . SER A 1 90 ? -29.428 21.084 12.734 1.00 44.62 90 SER A O 1
ATOM 727 N N . PRO A 1 91 ? -28.215 22.903 12.178 1.00 47.94 91 PRO A N 1
ATOM 728 C CA . PRO A 1 91 ? -29.357 23.816 12.085 1.00 47.94 91 PRO A CA 1
ATOM 729 C C . PRO A 1 91 ? -30.401 23.415 11.028 1.00 47.94 91 PRO A C 1
ATOM 731 O O . PRO A 1 91 ? -31.559 23.817 11.119 1.00 47.94 91 PRO A O 1
ATOM 734 N N . GLU A 1 92 ? -30.025 22.653 9.998 1.00 46.53 92 GLU A N 1
ATOM 735 C CA . GLU A 1 92 ? -30.908 22.286 8.878 1.00 46.53 92 GLU A CA 1
ATOM 736 C C . GLU A 1 92 ? -31.907 21.189 9.259 1.00 46.53 92 GLU A C 1
ATOM 738 O O . GLU A 1 92 ? -33.081 21.277 8.894 1.00 46.53 92 GLU A O 1
ATOM 743 N N . LEU A 1 93 ? -31.476 20.227 10.079 1.00 47.09 93 LEU A N 1
ATOM 744 C CA . LEU A 1 93 ? -32.350 19.225 10.698 1.00 47.09 93 LEU A CA 1
ATOM 745 C C . LEU A 1 93 ? -33.177 19.835 11.839 1.00 47.09 93 LEU A C 1
ATOM 747 O O . LEU A 1 93 ? -34.344 19.491 12.005 1.00 47.09 93 LEU A O 1
ATOM 751 N N . GLN A 1 94 ? -32.639 20.829 12.556 1.00 47.47 94 GLN A N 1
ATOM 752 C CA . GLN A 1 94 ? -33.420 21.603 13.529 1.00 47.47 94 GLN A CA 1
ATOM 753 C C . GLN A 1 94 ? -34.524 22.449 12.878 1.00 47.47 94 GLN A C 1
ATOM 755 O O . GLN A 1 94 ? -35.598 22.592 13.456 1.00 47.47 94 GLN A O 1
ATOM 760 N N . LYS A 1 95 ? -34.324 22.978 11.662 1.00 47.09 95 LYS A N 1
ATOM 761 C CA . LYS A 1 95 ? -35.390 23.658 10.894 1.00 47.09 95 LYS A CA 1
ATOM 762 C C . LYS A 1 95 ? -36.532 22.715 10.496 1.00 47.09 95 LYS A C 1
ATOM 764 O O . LYS A 1 95 ? -37.625 23.190 10.192 1.00 47.09 95 LYS A O 1
ATOM 769 N N . TRP A 1 96 ? -36.293 21.404 10.512 1.00 46.09 96 TRP A N 1
ATOM 770 C CA . TRP A 1 96 ? -37.303 20.362 10.326 1.00 46.09 96 TRP A CA 1
ATOM 771 C C . TRP A 1 96 ? -37.992 19.937 11.635 1.00 46.09 96 TRP A C 1
ATOM 773 O O . TRP A 1 96 ? -38.783 18.998 11.600 1.00 46.09 96 TRP A O 1
ATOM 783 N N . ASN A 1 97 ? -37.780 20.639 12.763 1.00 39.66 97 ASN A N 1
ATOM 784 C CA . ASN A 1 97 ? -38.534 20.413 14.003 1.00 39.66 97 ASN A CA 1
ATOM 785 C C . ASN A 1 97 ? -40.054 20.582 13.792 1.00 39.66 97 ASN A C 1
ATOM 787 O O . ASN A 1 97 ? -40.597 21.684 13.858 1.00 39.66 97 ASN A O 1
ATOM 791 N N . TRP A 1 98 ? -40.717 19.462 13.489 1.00 46.88 98 TRP A N 1
ATOM 792 C CA . TRP A 1 98 ? -41.967 18.904 14.030 1.00 46.88 98 TRP A CA 1
ATOM 793 C C . TRP A 1 98 ? -43.183 19.799 14.362 1.00 46.88 98 TRP A C 1
ATOM 795 O O . TRP A 1 98 ? -44.093 19.334 15.040 1.00 46.88 98 TRP A O 1
ATOM 805 N N . GLY A 1 99 ? -43.279 21.041 13.872 1.00 38.09 99 GLY A N 1
ATOM 806 C CA . GLY A 1 99 ? -44.274 21.990 14.401 1.00 38.09 99 GLY A CA 1
ATOM 807 C C . GLY A 1 99 ? -45.310 22.610 13.460 1.00 38.09 99 GLY A C 1
ATOM 808 O O . GLY A 1 99 ? -46.296 23.139 13.960 1.00 38.09 99 GLY A O 1
ATOM 809 N N . SER A 1 100 ? -45.132 22.644 12.133 1.00 39.44 100 SER A N 1
ATOM 810 C CA . SER A 1 100 ? -45.999 23.549 11.335 1.00 39.44 100 SER A CA 1
ATOM 811 C C . SER A 1 100 ? -46.186 23.255 9.844 1.00 39.44 100 SER A C 1
ATOM 813 O O . SER A 1 100 ? -47.030 23.893 9.218 1.00 39.44 100 SER A O 1
ATOM 815 N N . ARG A 1 101 ? -45.464 22.294 9.249 1.00 40.88 101 ARG A N 1
ATOM 816 C CA . ARG A 1 101 ? -45.625 21.944 7.816 1.00 40.88 101 ARG A CA 1
ATOM 817 C C . ARG A 1 101 ? -46.344 20.621 7.550 1.00 40.88 101 ARG A C 1
ATOM 819 O O . ARG A 1 101 ? -46.837 20.420 6.443 1.00 40.88 101 ARG A O 1
ATOM 826 N N . CYS A 1 102 ? -46.457 19.756 8.554 1.00 39.50 102 CYS A N 1
ATOM 827 C CA . CYS A 1 102 ? -47.301 18.565 8.507 1.00 39.50 102 CYS A CA 1
ATOM 828 C C . CYS A 1 102 ? -48.607 18.909 9.230 1.00 39.50 102 CYS A C 1
ATOM 830 O O . CYS A 1 102 ? -48.628 19.031 10.450 1.00 39.50 102 CYS A O 1
ATOM 832 N N . GLY A 1 103 ? -49.676 19.173 8.475 1.00 36.75 103 GLY A N 1
ATOM 833 C CA . GLY A 1 103 ? -50.971 19.545 9.049 1.00 36.75 103 GLY A CA 1
ATOM 834 C C . GLY A 1 103 ? -51.548 18.472 9.995 1.00 36.75 103 GLY A C 1
ATOM 835 O O . GLY A 1 103 ? -51.157 17.306 9.915 1.00 36.75 103 GLY A O 1
ATOM 836 N N . PRO A 1 104 ? -52.544 18.833 10.827 1.00 37.75 104 PRO A N 1
ATOM 837 C CA . PRO A 1 104 ? -53.035 18.053 11.976 1.00 37.75 104 PRO A CA 1
ATOM 838 C C . PRO A 1 104 ? -53.627 16.667 11.657 1.00 37.75 104 PRO A C 1
ATOM 840 O O . PRO A 1 104 ? -54.001 15.924 12.555 1.00 37.75 104 PRO A O 1
ATOM 843 N N . THR A 1 105 ? -53.760 16.301 10.382 1.00 38.66 105 THR A N 1
ATOM 844 C CA . THR A 1 105 ? -54.365 15.022 9.969 1.00 38.66 105 THR A CA 1
ATOM 845 C C . THR A 1 105 ? -53.338 13.960 9.589 1.00 38.66 105 THR A C 1
ATOM 847 O O . THR A 1 105 ? -53.707 12.797 9.485 1.00 38.66 105 THR A O 1
ATOM 850 N N . VAL A 1 106 ? -52.053 14.315 9.458 1.00 37.22 106 VAL A N 1
ATOM 851 C CA . VAL A 1 106 ? -50.993 13.295 9.556 1.00 37.22 106 VAL A CA 1
ATOM 852 C C . VAL A 1 106 ? -50.933 12.798 11.008 1.00 37.22 106 VAL A C 1
ATOM 854 O O . VAL A 1 106 ? -50.644 11.638 11.254 1.00 37.22 106 VAL A O 1
ATOM 857 N N . THR A 1 107 ? -51.369 13.626 11.961 1.00 35.78 107 THR A N 1
ATOM 858 C CA . THR A 1 107 ? -51.244 13.414 13.403 1.00 35.78 107 THR A CA 1
ATOM 859 C C . THR A 1 107 ? -52.122 12.320 14.020 1.00 35.78 107 THR A C 1
ATOM 861 O O . THR A 1 107 ? -51.879 11.967 15.167 1.00 35.78 107 THR A O 1
ATOM 864 N N . CYS A 1 108 ? -53.134 11.771 13.331 1.00 33.44 108 CYS A N 1
ATOM 865 C CA . CYS A 1 108 ? -54.176 10.993 14.034 1.00 33.44 108 CYS A CA 1
ATOM 866 C C . CYS A 1 108 ? -54.589 9.631 13.468 1.00 33.44 108 CYS A C 1
ATOM 868 O O . CYS A 1 108 ? -55.365 8.950 14.124 1.00 33.44 108 CYS A O 1
ATOM 870 N N . VAL A 1 109 ? -54.077 9.177 12.326 1.00 32.78 109 VAL A N 1
ATOM 871 C CA . VAL A 1 109 ? -54.299 7.776 11.885 1.00 32.78 109 VAL A CA 1
ATOM 872 C C . VAL A 1 109 ? -53.061 7.238 11.167 1.00 32.78 109 VAL A C 1
ATOM 874 O O . VAL A 1 109 ? -52.688 6.082 11.326 1.00 32.78 109 VAL A O 1
ATOM 877 N N . ALA A 1 110 ? -52.343 8.113 10.462 1.00 32.25 110 ALA A N 1
ATOM 878 C CA . ALA A 1 110 ? -51.115 7.756 9.771 1.00 32.25 110 ALA A CA 1
ATOM 879 C C . ALA A 1 110 ? -49.860 7.759 10.660 1.00 32.25 110 ALA A C 1
ATOM 881 O O . ALA A 1 110 ? -48.897 7.126 10.275 1.00 32.25 110 ALA A O 1
ATOM 882 N N . LEU A 1 111 ? -49.830 8.411 11.831 1.00 35.50 111 LEU A N 1
ATOM 883 C CA . LEU A 1 111 ? -48.646 8.372 12.717 1.00 35.50 111 LEU A CA 1
ATOM 884 C C . LEU A 1 111 ? -48.617 7.169 13.669 1.00 35.50 111 LEU A C 1
ATOM 886 O O . LEU A 1 111 ? -47.553 6.850 14.181 1.00 35.50 111 LEU A O 1
ATOM 890 N N . SER A 1 112 ? -49.752 6.508 13.908 1.00 33.19 112 SER A N 1
ATOM 891 C CA . SER A 1 112 ? -49.807 5.283 14.719 1.00 33.19 112 SER A CA 1
ATOM 892 C C . SER A 1 112 ? -49.916 4.007 13.882 1.00 33.19 112 SER A C 1
ATOM 894 O O . SER A 1 112 ? -49.635 2.937 14.409 1.00 33.19 112 SER A O 1
ATOM 896 N N . GLN A 1 113 ? -50.334 4.102 12.608 1.00 32.00 113 GLN A N 1
ATOM 897 C CA . GLN A 1 113 ? -50.519 2.936 11.726 1.00 32.00 113 GLN A CA 1
ATOM 898 C C . GLN A 1 113 ? -49.968 3.088 10.294 1.00 32.00 113 GLN A C 1
ATOM 900 O O . GLN A 1 113 ? -49.844 2.084 9.604 1.00 32.00 113 GLN A O 1
ATOM 905 N N . CYS A 1 114 ? -49.618 4.295 9.827 1.00 33.59 114 CYS A N 1
ATOM 906 C CA . CYS A 1 114 ? -48.868 4.484 8.565 1.00 33.59 114 CYS A CA 1
ATOM 907 C C . CYS A 1 114 ? -47.440 5.007 8.792 1.00 33.59 114 CYS A C 1
ATOM 909 O O . CYS A 1 114 ? -46.700 5.243 7.839 1.00 33.59 114 CYS A O 1
ATOM 911 N N . ILE A 1 115 ? -47.051 5.141 10.060 1.00 34.81 115 ILE A N 1
ATOM 912 C CA . ILE A 1 115 ? -45.708 4.865 10.518 1.00 34.81 115 ILE A CA 1
ATOM 913 C C . ILE A 1 115 ? -45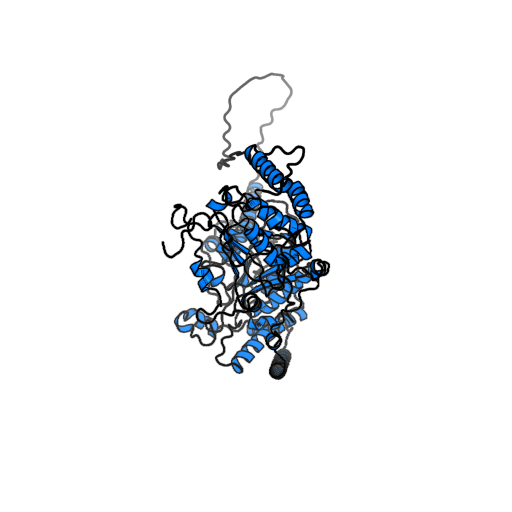.731 3.366 10.816 1.00 34.81 115 ILE A C 1
ATOM 915 O O . ILE A 1 115 ? -45.835 2.930 11.952 1.00 34.81 115 ILE A O 1
ATOM 919 N N . ASP A 1 116 ? -45.710 2.600 9.734 1.00 31.44 116 ASP A N 1
ATOM 920 C CA . ASP A 1 116 ? -44.867 1.418 9.661 1.00 31.44 116 ASP A CA 1
ATOM 921 C C . ASP A 1 116 ? -43.696 1.788 8.727 1.00 31.44 116 ASP A C 1
ATOM 923 O O . ASP A 1 116 ? -43.716 1.494 7.532 1.00 31.44 116 ASP A O 1
ATOM 927 N N . PRO A 1 117 ? -42.701 2.571 9.186 1.00 37.12 117 PRO A N 1
ATOM 928 C CA . PRO A 1 117 ? -41.372 2.022 9.185 1.00 37.12 117 PRO A CA 1
ATOM 929 C C . PRO A 1 117 ? -41.400 0.868 10.181 1.00 37.12 117 PRO A C 1
ATOM 931 O O . PRO A 1 117 ? -41.831 1.052 11.321 1.00 37.12 117 PRO A O 1
ATOM 934 N N . THR A 1 118 ? -40.920 -0.289 9.756 1.00 30.66 118 THR A N 1
ATOM 935 C CA . THR A 1 118 ? -40.476 -1.341 10.663 1.00 30.66 118 THR A CA 1
ATOM 936 C C . THR A 1 118 ? -39.795 -0.675 11.859 1.00 30.66 118 THR A C 1
ATOM 938 O O . THR A 1 118 ? -38.785 0.014 11.711 1.00 30.66 118 THR A O 1
ATOM 941 N N . SER A 1 119 ? -40.484 -0.751 12.990 1.00 26.45 119 SER A N 1
ATOM 942 C CA . SER A 1 119 ? -40.339 0.058 14.193 1.00 26.45 119 SER A CA 1
ATOM 943 C C . SER A 1 119 ? -38.903 0.211 14.661 1.00 26.45 119 SER A C 1
ATOM 945 O O . SER A 1 119 ? -38.291 -0.798 14.998 1.00 26.45 119 SER A O 1
ATOM 947 N N . VAL A 1 120 ? -38.426 1.450 14.803 1.00 29.70 120 VAL A N 1
ATOM 948 C CA . VAL A 1 120 ? -37.307 1.729 15.696 1.00 29.70 120 VAL A CA 1
ATOM 949 C C . VAL A 1 120 ? -37.336 3.182 16.224 1.00 29.70 120 VAL A C 1
ATOM 951 O O . VAL A 1 120 ? -37.388 4.136 15.444 1.00 29.70 120 VAL A O 1
ATOM 954 N N . GLY A 1 121 ? -37.385 3.326 17.556 1.00 31.53 121 GLY A N 1
ATOM 955 C CA . GLY A 1 121 ? -36.875 4.466 18.333 1.00 31.53 121 GLY A CA 1
ATOM 956 C C . GLY A 1 121 ? -35.338 4.479 18.292 1.00 31.53 121 GLY A C 1
ATOM 957 O O . GLY A 1 121 ? -34.785 3.993 17.327 1.00 31.53 121 GLY A O 1
ATOM 958 N N . PHE A 1 122 ? -34.641 5.288 19.093 1.00 30.62 122 PHE A N 1
ATOM 959 C CA . PHE A 1 122 ? -33.815 4.963 20.286 1.00 30.62 122 PHE A CA 1
ATOM 960 C C . PHE A 1 122 ? -32.290 5.093 19.968 1.00 30.62 122 PHE A C 1
ATOM 962 O O . PHE A 1 122 ? -31.830 4.809 18.876 1.00 30.62 122 PHE A O 1
ATOM 969 N N . SER A 1 123 ? -31.430 5.658 20.828 1.00 40.78 123 SER A N 1
ATOM 970 C CA . SER A 1 123 ? -30.528 4.874 21.711 1.00 40.78 123 SER A CA 1
ATOM 971 C C . SER A 1 123 ? -30.424 3.385 21.355 1.00 40.78 123 SER A C 1
ATOM 973 O O . SER A 1 123 ? -31.448 2.733 21.286 1.00 40.78 123 SER A O 1
ATOM 975 N N . GLU A 1 124 ? -29.239 2.803 21.150 1.00 30.97 124 GLU A N 1
ATOM 976 C CA . GLU A 1 124 ? -29.091 1.421 20.620 1.00 30.97 124 GLU A CA 1
ATOM 977 C C . GLU A 1 124 ? -29.675 1.246 19.193 1.00 30.97 124 GLU A C 1
ATOM 979 O O . GLU A 1 124 ? -29.203 0.414 18.433 1.00 30.97 124 GLU A O 1
ATOM 984 N N . GLU A 1 125 ? -30.636 2.064 18.770 1.00 33.22 125 GLU A N 1
ATOM 985 C CA . GLU A 1 125 ? -31.428 1.932 17.557 1.00 33.22 125 GLU A CA 1
ATOM 986 C C . GLU A 1 125 ? -31.064 2.920 16.415 1.00 33.22 125 GLU A C 1
ATOM 988 O O . GLU A 1 125 ? -31.543 2.763 15.294 1.00 33.22 125 GLU A O 1
ATOM 993 N N . ASP A 1 126 ? -30.105 3.830 16.621 1.00 36.88 126 ASP A N 1
ATOM 994 C CA . ASP A 1 126 ? -29.600 4.804 15.628 1.00 36.88 126 ASP A CA 1
ATOM 995 C C . ASP A 1 126 ? -28.603 4.217 14.586 1.00 36.88 126 ASP A C 1
ATOM 997 O O . ASP A 1 126 ? -27.807 4.945 13.990 1.00 36.88 126 ASP A O 1
ATOM 1001 N N . LEU A 1 127 ? -28.602 2.901 14.344 1.00 37.81 127 LEU A N 1
ATOM 1002 C CA . LEU A 1 127 ? -27.590 2.187 13.533 1.00 37.81 127 LEU A CA 1
ATOM 1003 C C . LEU A 1 127 ? -27.638 2.444 12.006 1.00 37.81 127 LEU A C 1
ATOM 1005 O O . LEU A 1 127 ? -26.981 1.739 11.241 1.00 37.81 127 LEU A O 1
ATOM 1009 N N . ASP A 1 128 ? -28.337 3.484 11.552 1.00 37.00 128 ASP A N 1
ATOM 1010 C CA . ASP A 1 128 ? -28.463 3.867 10.146 1.00 37.00 128 ASP A CA 1
ATOM 1011 C C . ASP A 1 128 ? -28.270 5.395 9.970 1.00 37.00 128 ASP A C 1
ATOM 1013 O O . ASP A 1 128 ? -28.963 6.171 10.610 1.00 37.00 128 ASP A O 1
ATOM 1017 N N . ARG A 1 129 ? -27.487 5.994 9.061 1.00 39.47 129 ARG A N 1
ATOM 1018 C CA . ARG A 1 129 ? -26.705 5.559 7.888 1.00 39.47 129 ARG A CA 1
ATOM 1019 C C . ARG A 1 129 ? -26.170 6.820 7.175 1.00 39.47 129 ARG A C 1
ATOM 1021 O O . ARG A 1 129 ? -26.806 7.866 7.280 1.00 39.47 129 ARG A O 1
ATOM 1028 N N . GLU A 1 130 ? -25.143 6.658 6.323 1.00 33.34 130 GLU A N 1
ATOM 1029 C CA . GLU A 1 130 ? -25.222 6.963 4.874 1.00 33.34 130 GLU A CA 1
ATOM 1030 C C . GLU A 1 130 ? -24.424 5.982 4.015 1.00 33.34 130 GLU A C 1
ATOM 1032 O O . GLU A 1 130 ? -23.280 5.666 4.313 1.00 33.34 130 GLU A O 1
ATOM 1037 N N . PHE A 1 131 ? -25.034 5.556 2.905 1.00 33.19 131 PHE A N 1
ATOM 1038 C CA . PHE A 1 131 ? -24.394 4.859 1.789 1.00 33.19 131 PHE A CA 1
ATOM 1039 C C . PHE A 1 131 ? -25.023 5.339 0.477 1.00 33.19 131 PHE A C 1
ATOM 1041 O O . PHE A 1 131 ? -26.251 5.402 0.363 1.00 33.19 131 PHE A O 1
ATOM 1048 N N . PHE A 1 132 ? -24.192 5.564 -0.543 1.00 31.80 132 PHE A N 1
ATOM 1049 C CA . PHE A 1 132 ? -24.624 5.590 -1.940 1.00 31.80 132 PHE A CA 1
ATOM 1050 C C . PHE A 1 132 ? -23.649 4.796 -2.819 1.00 31.80 132 PHE A C 1
ATOM 1052 O O . PHE A 1 132 ? -22.435 4.952 -2.703 1.00 31.80 132 PHE A O 1
ATOM 1059 N N . ILE A 1 133 ? -24.205 3.966 -3.708 1.00 29.61 133 ILE A N 1
ATOM 1060 C CA . ILE A 1 133 ? -23.512 3.229 -4.772 1.00 29.61 133 ILE A CA 1
ATOM 1061 C C . ILE A 1 133 ? -24.247 3.527 -6.077 1.00 29.61 133 ILE A C 1
ATOM 1063 O O . ILE A 1 133 ? -25.383 3.095 -6.215 1.00 29.61 133 ILE A O 1
ATOM 1067 N N . GLY A 1 134 ? -23.578 4.232 -6.994 1.00 26.52 134 GLY A N 1
ATOM 1068 C CA . GLY A 1 134 ? -23.707 4.119 -8.458 1.00 26.52 134 GLY A CA 1
ATOM 1069 C C . GLY A 1 134 ? -25.049 4.391 -9.163 1.00 26.52 134 GLY A C 1
ATOM 1070 O O . GLY A 1 134 ? -26.132 4.080 -8.687 1.00 26.52 134 GLY A O 1
ATOM 1071 N N . ASP A 1 135 ? -24.943 4.938 -10.375 1.00 30.73 135 ASP A N 1
ATOM 1072 C CA . ASP A 1 135 ? -26.040 5.293 -11.279 1.00 30.73 135 ASP A CA 1
ATOM 1073 C C . ASP A 1 135 ? -26.748 4.058 -11.890 1.00 30.73 135 ASP A C 1
ATOM 1075 O O . ASP A 1 135 ? -26.402 3.665 -12.996 1.00 30.73 135 ASP A O 1
ATOM 1079 N N . ASP A 1 136 ? -27.725 3.437 -11.217 1.00 31.47 136 ASP A N 1
ATOM 1080 C CA . ASP A 1 136 ? -28.969 2.978 -11.876 1.00 31.47 136 ASP A CA 1
ATOM 1081 C C . ASP A 1 136 ? -30.048 2.504 -10.880 1.00 31.47 136 ASP A C 1
ATOM 1083 O O . ASP A 1 136 ? -29.790 1.801 -9.903 1.00 31.47 136 ASP A O 1
ATOM 1087 N N . LEU A 1 137 ? -31.294 2.896 -11.144 1.00 36.19 137 LEU A N 1
ATOM 1088 C CA . LEU A 1 137 ? -32.473 2.731 -10.283 1.00 36.19 137 LEU A CA 1
ATOM 1089 C C . LEU A 1 137 ? -33.207 1.400 -10.544 1.00 36.19 137 LEU A C 1
ATOM 1091 O O . LEU A 1 137 ? -34.318 1.392 -11.073 1.00 36.19 137 LEU A O 1
ATOM 1095 N N . SER A 1 138 ? -32.649 0.268 -10.111 1.00 25.91 138 SER A N 1
ATOM 1096 C CA . SER A 1 138 ? -33.392 -1.006 -10.054 1.00 25.91 138 SER A CA 1
ATOM 1097 C C . SER A 1 138 ? -33.220 -1.692 -8.697 1.00 25.91 138 SER A C 1
ATOM 1099 O O . SER A 1 138 ? -32.186 -2.291 -8.411 1.00 25.91 138 SER A O 1
ATOM 1101 N N . ILE A 1 139 ? -34.241 -1.563 -7.845 1.00 36.03 139 ILE A N 1
ATOM 1102 C CA . ILE A 1 139 ? -34.239 -1.958 -6.429 1.00 36.03 139 ILE A CA 1
ATOM 1103 C C . ILE A 1 139 ? -34.779 -3.392 -6.284 1.00 36.03 139 ILE A C 1
ATOM 1105 O O . ILE A 1 139 ? -35.940 -3.646 -6.600 1.00 36.03 139 ILE A O 1
ATOM 1109 N N . GLY A 1 140 ? -33.951 -4.312 -5.779 1.00 30.78 140 GLY A N 1
ATOM 1110 C CA . GLY A 1 140 ? -34.393 -5.521 -5.060 1.00 30.78 140 GLY A CA 1
ATOM 1111 C C . GLY A 1 140 ? -34.558 -5.240 -3.552 1.00 30.78 140 GLY A C 1
ATOM 1112 O O . GLY A 1 140 ? -34.199 -4.144 -3.116 1.00 30.78 140 GLY A O 1
ATOM 1113 N N . PRO A 1 141 ? -35.109 -6.173 -2.747 1.00 28.97 141 PRO A N 1
ATOM 1114 C CA . PRO A 1 141 ? -35.425 -5.927 -1.336 1.00 28.97 141 PRO A CA 1
ATOM 1115 C C . PRO A 1 141 ? -34.178 -5.532 -0.529 1.00 28.97 141 PRO A C 1
ATOM 1117 O O . PRO A 1 141 ? -33.101 -6.100 -0.695 1.00 28.97 141 PRO A O 1
ATOM 1120 N N . VAL A 1 142 ? -34.343 -4.508 0.310 1.00 36.00 142 VAL A N 1
ATOM 1121 C CA . VAL A 1 142 ? -33.292 -3.821 1.071 1.00 36.00 142 VAL A CA 1
ATOM 1122 C C . VAL A 1 142 ? -33.300 -4.356 2.504 1.00 36.00 142 VAL A C 1
ATOM 1124 O O . VAL A 1 142 ? -34.270 -4.117 3.216 1.00 36.00 142 VAL A O 1
ATOM 1127 N N . ALA A 1 143 ? -32.242 -5.054 2.920 1.00 31.47 143 ALA A N 1
ATOM 1128 C CA . ALA A 1 143 ? -32.029 -5.481 4.306 1.00 31.47 143 ALA A CA 1
ATOM 1129 C C . ALA A 1 143 ? -31.422 -4.341 5.158 1.00 31.47 143 ALA A C 1
ATOM 1131 O O . ALA A 1 143 ? -30.663 -3.496 4.652 1.00 31.47 143 ALA A O 1
ATOM 1132 N N . THR A 1 144 ? -31.774 -4.263 6.445 1.00 36.50 144 THR A N 1
ATOM 1133 C CA . THR A 1 144 ? -31.105 -3.363 7.400 1.00 36.50 144 THR A CA 1
ATOM 1134 C C . THR A 1 144 ? -29.828 -4.009 7.953 1.00 36.50 144 THR A C 1
ATOM 1136 O O . THR A 1 144 ? -29.668 -5.222 7.912 1.00 36.50 144 THR A O 1
ATOM 1139 N N . LEU A 1 145 ? -28.910 -3.208 8.501 1.00 38.53 145 LEU A N 1
ATOM 1140 C CA . LEU A 1 145 ? -27.685 -3.699 9.158 1.00 38.53 145 LEU A CA 1
ATOM 1141 C C . LEU A 1 145 ? -27.959 -4.508 10.444 1.00 38.53 145 LEU A C 1
ATOM 1143 O O . LEU A 1 145 ? -27.075 -5.185 10.970 1.00 38.53 145 LEU A O 1
ATOM 1147 N N . ARG A 1 146 ? -29.176 -4.402 10.986 1.00 36.19 146 ARG A N 1
ATOM 1148 C CA . ARG A 1 146 ? -29.650 -5.201 12.117 1.00 36.19 146 ARG A CA 1
ATOM 1149 C C . ARG A 1 146 ? -30.348 -6.485 11.694 1.00 36.19 146 ARG A C 1
ATOM 1151 O O . ARG A 1 146 ? -30.320 -7.430 12.469 1.00 36.19 146 ARG A O 1
ATOM 1158 N N . ASP A 1 147 ? -30.874 -6.554 10.477 1.00 42.88 147 ASP A N 1
ATOM 1159 C CA . ASP A 1 147 ? -31.584 -7.746 10.005 1.00 42.88 147 ASP A CA 1
ATOM 1160 C C . ASP A 1 147 ? -30.651 -8.875 9.537 1.00 42.88 147 ASP A C 1
ATOM 1162 O O . ASP A 1 147 ? -31.130 -9.979 9.294 1.00 42.88 147 ASP A O 1
ATOM 1166 N N . ASP A 1 148 ? -29.334 -8.639 9.450 1.00 46.75 148 ASP A N 1
ATOM 1167 C CA . ASP A 1 148 ? -28.375 -9.651 8.973 1.00 46.75 148 ASP A CA 1
ATOM 1168 C C . ASP A 1 148 ? -27.517 -10.305 10.082 1.00 46.75 148 ASP A C 1
ATOM 1170 O O . ASP A 1 148 ? -26.893 -11.339 9.820 1.00 46.75 148 ASP A O 1
ATOM 1174 N N . HIS A 1 149 ? -27.465 -9.772 11.321 1.00 58.34 149 HIS A N 1
ATOM 1175 C CA . HIS A 1 149 ? -26.689 -10.413 12.405 1.00 58.34 149 HIS A CA 1
ATOM 1176 C C . HIS A 1 149 ? -26.955 -9.870 13.832 1.00 58.34 149 HIS A C 1
ATOM 1178 O O . HIS A 1 149 ? -26.503 -8.776 14.198 1.00 58.34 149 HIS A O 1
ATOM 1184 N N . GLU A 1 150 ? -27.628 -10.656 14.678 1.00 73.50 150 GLU A N 1
ATOM 1185 C CA . GLU A 1 150 ? -27.553 -10.507 16.140 1.00 73.50 150 GLU A CA 1
ATOM 1186 C C . GLU A 1 150 ? -26.334 -11.267 16.667 1.00 73.50 150 GLU A C 1
ATOM 1188 O O . GLU A 1 150 ? -26.176 -12.451 16.375 1.00 73.50 150 GLU A O 1
ATOM 1193 N N . PHE A 1 151 ? -25.491 -10.604 17.466 1.00 85.06 151 PHE A N 1
ATOM 1194 C CA . PHE A 1 151 ? -24.364 -11.280 18.102 1.00 85.06 151 PHE A CA 1
ATOM 1195 C C . PHE A 1 151 ? -24.858 -12.205 19.206 1.00 85.06 151 PHE A C 1
ATOM 1197 O O . PHE A 1 151 ? -25.539 -11.787 20.150 1.00 85.06 151 PHE A O 1
ATOM 1204 N N . THR A 1 152 ? -24.445 -13.459 19.119 1.00 91.81 152 THR A N 1
ATOM 1205 C CA . THR A 1 152 ? -24.621 -14.439 20.180 1.00 91.81 152 THR A CA 1
ATOM 1206 C C . THR A 1 152 ? -23.890 -13.984 21.453 1.00 91.81 152 THR A C 1
ATOM 1208 O O . THR A 1 152 ? -22.887 -13.264 21.386 1.00 91.81 152 THR A O 1
ATOM 1211 N N . PRO A 1 153 ? -24.323 -14.436 22.645 1.00 93.06 153 PRO A N 1
ATOM 1212 C CA . PRO A 1 153 ? -23.610 -14.143 23.888 1.00 93.06 153 PRO A CA 1
ATOM 1213 C C . PRO A 1 153 ? -22.120 -14.519 23.834 1.00 93.06 153 PRO A C 1
ATOM 1215 O O . PRO A 1 153 ? -21.283 -13.806 24.381 1.00 93.06 153 PRO A O 1
ATOM 1218 N N . ALA A 1 154 ? -21.775 -15.601 23.128 1.00 92.94 154 ALA A N 1
ATOM 1219 C CA . ALA A 1 154 ? -20.394 -16.039 22.952 1.00 92.94 154 ALA A CA 1
ATOM 1220 C C . ALA A 1 154 ? -19.565 -15.055 22.106 1.00 92.94 154 ALA A C 1
ATOM 1222 O O . ALA A 1 154 ? -18.444 -14.719 22.488 1.00 92.94 154 ALA A O 1
ATOM 1223 N N . GLU A 1 155 ? -20.115 -14.548 21.000 1.00 92.50 155 GLU A N 1
ATOM 1224 C CA . GLU A 1 155 ? -19.450 -13.541 20.158 1.00 92.50 155 GLU A CA 1
ATOM 1225 C C . GLU A 1 155 ? -19.242 -12.233 20.918 1.00 92.50 155 GLU A C 1
ATOM 1227 O O . GLU A 1 155 ? -18.158 -11.653 20.873 1.00 92.50 155 GLU A O 1
ATOM 1232 N N . LYS A 1 156 ? -20.237 -11.805 21.702 1.00 94.62 156 LYS A N 1
ATOM 1233 C CA . LYS A 1 156 ? -20.120 -10.614 22.549 1.00 94.62 156 LYS A CA 1
ATOM 1234 C C . LYS A 1 156 ? -18.982 -10.732 23.566 1.00 94.62 156 LYS A C 1
ATOM 1236 O O . LYS A 1 156 ? -18.205 -9.788 23.727 1.00 94.62 156 LYS A O 1
ATOM 1241 N N . VAL A 1 157 ? -18.840 -11.895 24.206 1.00 94.75 157 VAL A N 1
ATOM 1242 C CA . VAL A 1 157 ? -17.717 -12.195 25.113 1.00 94.75 157 VAL A CA 1
ATOM 1243 C C . VAL A 1 157 ? -16.387 -12.246 24.356 1.00 94.75 157 VAL A C 1
ATOM 1245 O O . VAL A 1 157 ? -15.388 -11.741 24.863 1.00 94.75 157 VAL A O 1
ATOM 1248 N N . ALA A 1 158 ? -16.352 -12.782 23.133 1.00 93.25 158 ALA A N 1
ATOM 1249 C CA . ALA A 1 158 ? -15.143 -12.794 22.309 1.00 93.25 158 ALA A CA 1
ATOM 1250 C C . ALA A 1 158 ? -14.686 -11.373 21.925 1.00 93.25 158 ALA A C 1
ATOM 1252 O O . ALA A 1 158 ? -13.501 -11.057 22.049 1.00 93.25 158 ALA A O 1
ATOM 1253 N N . ILE A 1 159 ? -15.620 -10.495 21.535 1.00 94.19 159 ILE A N 1
ATOM 1254 C CA . ILE A 1 159 ? -15.361 -9.069 21.275 1.00 94.19 159 ILE A CA 1
ATOM 1255 C C . ILE A 1 159 ? -14.752 -8.408 22.518 1.00 94.19 159 ILE A C 1
ATOM 1257 O O . ILE A 1 159 ? -13.718 -7.744 22.422 1.00 94.19 159 ILE A O 1
ATOM 1261 N N . PHE A 1 160 ? -15.349 -8.635 23.692 1.00 95.69 160 PHE A N 1
ATOM 1262 C CA . PHE A 1 160 ? -14.833 -8.119 24.960 1.00 95.69 160 PHE A CA 1
ATOM 1263 C C . PHE A 1 160 ? -13.420 -8.633 25.258 1.00 95.69 160 PHE A C 1
ATOM 1265 O O . PHE A 1 160 ? -12.531 -7.839 25.562 1.00 95.69 160 PHE A O 1
ATOM 1272 N N . ASN A 1 161 ? -13.190 -9.939 25.114 1.00 93.94 161 ASN A N 1
ATOM 1273 C CA . ASN A 1 161 ? -11.902 -10.571 25.379 1.00 93.94 161 ASN A CA 1
ATOM 1274 C C . ASN A 1 161 ? -10.788 -10.025 24.468 1.00 93.94 161 ASN A C 1
ATOM 1276 O O . ASN A 1 161 ? -9.687 -9.757 24.939 1.00 93.94 161 ASN A O 1
ATOM 1280 N N . HIS A 1 162 ? -11.069 -9.793 23.182 1.00 92.25 162 HIS A N 1
ATOM 1281 C CA . HIS A 1 162 ? -10.100 -9.199 22.256 1.00 92.25 162 HIS A CA 1
ATOM 1282 C C . HIS A 1 162 ? -9.692 -7.776 22.649 1.00 92.25 162 HIS A C 1
ATOM 1284 O O . HIS A 1 162 ? -8.508 -7.442 22.602 1.00 92.25 162 HIS A O 1
ATOM 1290 N N . MET A 1 163 ? -10.650 -6.941 23.062 1.00 93.62 163 MET A N 1
ATOM 1291 C CA . MET A 1 163 ? -10.327 -5.601 23.559 1.00 93.62 163 MET A CA 1
ATOM 1292 C C . MET A 1 163 ? -9.549 -5.676 24.874 1.00 93.62 163 MET A C 1
ATOM 1294 O O . MET A 1 163 ? -8.549 -4.980 25.036 1.00 93.62 163 MET A O 1
ATOM 1298 N N . LEU A 1 164 ? -9.968 -6.554 25.790 1.00 93.69 164 LEU A N 1
ATOM 1299 C CA . LEU A 1 164 ? -9.313 -6.751 27.080 1.00 93.69 164 LEU A CA 1
ATOM 1300 C C . LEU A 1 164 ? -7.846 -7.167 26.918 1.00 93.69 164 LEU A C 1
ATOM 1302 O O . LEU A 1 164 ? -6.976 -6.621 27.593 1.00 93.69 164 LEU A O 1
ATOM 1306 N N . GLN A 1 165 ? -7.557 -8.078 25.985 1.00 91.00 165 GLN A N 1
ATOM 1307 C CA . GLN A 1 165 ? -6.190 -8.463 25.628 1.00 91.00 165 GLN A CA 1
ATOM 1308 C C . GLN A 1 165 ? -5.357 -7.260 25.175 1.00 91.00 165 GLN A C 1
ATOM 1310 O O . GLN A 1 165 ? -4.226 -7.104 25.632 1.00 91.00 165 GLN A O 1
ATOM 1315 N N . ALA A 1 166 ? -5.915 -6.390 24.328 1.00 90.38 166 ALA A N 1
ATOM 1316 C CA . ALA A 1 166 ? -5.224 -5.196 23.849 1.00 90.38 166 ALA A CA 1
ATOM 1317 C C . ALA A 1 166 ? -4.920 -4.197 24.981 1.00 90.38 166 ALA A C 1
ATOM 1319 O O . ALA A 1 166 ? -3.785 -3.739 25.103 1.00 90.38 166 ALA A O 1
ATOM 1320 N N . GLU A 1 167 ? -5.887 -3.903 25.857 1.00 90.94 167 GLU A N 1
ATOM 1321 C CA . GLU A 1 167 ? -5.678 -2.981 26.987 1.00 90.94 167 GLU A CA 1
ATOM 1322 C C . GLU A 1 167 ? -4.679 -3.541 28.008 1.00 90.94 167 GLU A C 1
ATOM 1324 O O . GLU A 1 167 ? -3.808 -2.815 28.494 1.00 90.94 167 GLU A O 1
ATOM 1329 N N . LEU A 1 168 ? -4.764 -4.836 28.334 1.00 91.88 168 LEU A N 1
ATOM 1330 C CA . LEU A 1 168 ? -3.829 -5.469 29.266 1.00 91.88 168 LEU A CA 1
ATOM 1331 C C . LEU A 1 168 ? -2.416 -5.555 28.687 1.00 91.88 168 LEU A C 1
ATOM 1333 O O . LEU A 1 168 ? -1.456 -5.350 29.429 1.00 91.88 168 LEU A O 1
ATOM 1337 N N . PHE A 1 169 ? -2.277 -5.780 27.380 1.00 89.69 169 PHE A N 1
ATOM 1338 C CA . PHE A 1 169 ? -0.988 -5.719 26.698 1.00 89.69 169 PHE A CA 1
ATOM 1339 C C . PHE A 1 169 ? -0.372 -4.314 26.781 1.00 89.69 169 PHE A C 1
ATOM 1341 O O . PHE A 1 169 ? 0.776 -4.167 27.202 1.00 89.69 169 PHE A O 1
ATOM 1348 N N . GLU A 1 170 ? -1.143 -3.263 26.490 1.00 88.88 170 GLU A N 1
ATOM 1349 C CA . GLU A 1 170 ? -0.683 -1.870 26.603 1.00 88.88 170 GLU A CA 1
ATOM 1350 C C . GLU A 1 170 ? -0.286 -1.503 28.040 1.00 88.88 170 GLU A C 1
ATOM 1352 O O . GLU A 1 170 ? 0.770 -0.907 28.280 1.00 88.88 170 GLU A O 1
ATOM 1357 N N . LYS A 1 171 ? -1.086 -1.924 29.028 1.00 90.38 171 LYS A N 1
ATOM 1358 C CA . LYS A 1 171 ? -0.771 -1.748 30.453 1.00 90.38 171 LYS A CA 1
ATOM 1359 C C . LYS A 1 171 ? 0.482 -2.518 30.858 1.00 90.38 171 LYS A C 1
ATOM 1361 O O . LYS A 1 171 ? 1.294 -1.995 31.624 1.00 90.38 171 LYS A O 1
ATOM 1366 N N . PHE A 1 172 ? 0.659 -3.741 30.363 1.00 90.12 172 PHE A N 1
ATOM 1367 C CA . PHE A 1 172 ? 1.854 -4.543 30.608 1.00 90.12 172 PHE A CA 1
ATOM 1368 C C . PHE A 1 172 ? 3.103 -3.837 30.071 1.00 90.12 172 PHE A C 1
ATOM 1370 O O . PHE A 1 172 ? 4.072 -3.664 30.819 1.00 90.12 172 PHE A O 1
ATOM 1377 N N . LEU A 1 173 ? 3.053 -3.345 28.827 1.00 87.75 173 LEU A N 1
ATOM 1378 C CA . LEU A 1 173 ? 4.140 -2.572 28.229 1.00 87.75 173 LEU A CA 1
ATOM 1379 C C . LEU A 1 173 ? 4.431 -1.296 29.021 1.00 87.75 173 LEU A C 1
ATOM 1381 O O . LEU A 1 173 ? 5.588 -1.026 29.336 1.00 87.75 173 LEU A O 1
ATOM 1385 N N . GLY A 1 174 ? 3.398 -0.548 29.412 1.00 87.69 174 GLY A N 1
ATOM 1386 C CA . GLY A 1 174 ? 3.549 0.667 30.214 1.00 87.69 174 GLY A CA 1
ATOM 1387 C C . GLY A 1 174 ? 4.195 0.421 31.583 1.00 87.69 174 GLY A C 1
ATOM 1388 O O . GLY A 1 174 ? 4.998 1.235 32.035 1.00 87.69 174 GLY A O 1
ATOM 1389 N N . ARG A 1 175 ? 3.893 -0.713 32.234 1.00 90.62 175 ARG A N 1
ATOM 1390 C CA . ARG A 1 175 ? 4.492 -1.095 33.526 1.00 90.62 175 ARG A CA 1
ATOM 1391 C C . ARG A 1 175 ? 5.943 -1.565 33.383 1.00 90.62 175 ARG A C 1
ATOM 1393 O O . ARG A 1 175 ? 6.775 -1.208 34.211 1.00 90.62 175 ARG A O 1
ATOM 1400 N N . ARG A 1 176 ? 6.244 -2.406 32.386 1.00 87.00 176 ARG A N 1
ATOM 1401 C CA . ARG A 1 176 ? 7.563 -3.057 32.241 1.00 87.00 176 ARG A CA 1
ATOM 1402 C C . ARG A 1 176 ? 8.581 -2.222 31.476 1.00 87.00 176 ARG A C 1
ATOM 1404 O O . ARG A 1 176 ? 9.758 -2.256 31.819 1.00 87.00 176 ARG A O 1
ATOM 1411 N N . PHE A 1 177 ? 8.134 -1.453 30.492 1.00 86.38 177 PHE A N 1
ATOM 1412 C CA . PHE A 1 177 ? 8.974 -0.623 29.631 1.00 86.38 177 PHE A CA 1
ATOM 1413 C C . PHE A 1 177 ? 8.628 0.853 29.828 1.00 86.38 177 PHE A C 1
ATOM 1415 O O . PHE A 1 177 ? 8.302 1.578 28.888 1.00 86.38 177 PHE A O 1
ATOM 1422 N N . SER A 1 178 ? 8.680 1.298 31.086 1.00 84.12 178 SER A N 1
ATOM 1423 C CA . SER A 1 178 ? 8.435 2.698 31.431 1.00 84.12 178 SER A CA 1
ATOM 1424 C C . SER A 1 178 ? 9.383 3.615 30.655 1.00 84.12 178 SER A C 1
ATOM 1426 O O . SER A 1 178 ? 10.594 3.405 30.622 1.00 84.12 178 SER A O 1
ATOM 1428 N N . GLY A 1 179 ? 8.816 4.624 29.996 1.00 78.00 179 GLY A N 1
ATOM 1429 C CA . GLY A 1 179 ? 9.553 5.555 29.147 1.00 78.00 179 GLY A CA 1
ATOM 1430 C C . GLY A 1 179 ? 9.800 5.075 27.711 1.00 78.00 179 GLY A C 1
ATOM 1431 O O . GLY A 1 179 ? 10.278 5.865 26.901 1.00 78.00 179 GLY A O 1
ATOM 1432 N N . ALA A 1 180 ? 9.440 3.846 27.339 1.00 85.31 180 ALA A N 1
ATOM 1433 C CA . ALA A 1 180 ? 9.421 3.461 25.932 1.00 85.31 180 ALA A CA 1
ATOM 1434 C C . ALA A 1 180 ? 8.209 4.088 25.223 1.00 85.31 180 ALA A C 1
ATOM 1436 O O . ALA A 1 180 ? 7.086 4.048 25.732 1.00 85.31 180 ALA A O 1
ATOM 1437 N N . LYS A 1 181 ? 8.434 4.654 24.032 1.00 87.62 181 LYS A N 1
ATOM 1438 C CA . LYS A 1 181 ? 7.356 5.144 23.161 1.00 87.62 181 LYS A CA 1
ATOM 1439 C C . LYS A 1 181 ? 6.716 3.949 22.465 1.00 87.62 181 LYS A C 1
ATOM 1441 O O . LYS A 1 181 ? 7.413 3.237 21.745 1.00 87.62 181 LYS A O 1
ATOM 1446 N N . ARG A 1 182 ? 5.414 3.749 22.658 1.00 84.88 182 ARG A N 1
ATOM 1447 C CA . ARG A 1 182 ? 4.677 2.612 22.074 1.00 84.88 182 ARG A CA 1
ATOM 1448 C C . ARG A 1 182 ? 3.532 3.019 21.156 1.00 84.88 182 ARG A C 1
ATOM 1450 O O . ARG A 1 182 ? 3.128 2.200 20.336 1.00 84.88 182 ARG A O 1
ATOM 1457 N N . PHE A 1 183 ? 3.099 4.280 21.234 1.00 88.81 183 PHE A N 1
ATOM 1458 C CA . PHE A 1 183 ? 1.986 4.824 20.455 1.00 88.81 183 PHE A CA 1
ATOM 1459 C C . PHE A 1 183 ? 0.696 4.031 20.680 1.00 88.81 183 PHE A C 1
ATOM 1461 O O . PHE A 1 183 ? 0.103 3.509 19.739 1.00 88.81 183 PHE A O 1
ATOM 1468 N N . SER A 1 184 ? 0.310 3.956 21.950 1.00 88.44 184 SER A N 1
ATOM 1469 C CA . SER A 1 184 ? -0.758 3.121 22.482 1.00 88.44 184 SER A CA 1
ATOM 1470 C C . SER A 1 184 ? -2.079 3.243 21.715 1.00 88.44 184 SER A C 1
ATOM 1472 O O . SER A 1 184 ? -2.500 4.338 21.313 1.00 88.44 184 SER A O 1
ATOM 1474 N N . VAL A 1 185 ? -2.759 2.102 21.575 1.00 91.06 185 VAL A N 1
ATOM 1475 C CA . VAL A 1 185 ? -4.122 2.017 21.028 1.00 91.06 185 VAL A CA 1
ATOM 1476 C C . VAL A 1 185 ? -5.203 2.401 22.054 1.00 91.06 185 VAL A C 1
ATOM 1478 O O . VAL A 1 185 ? -6.379 2.467 21.701 1.00 91.06 185 VAL A O 1
ATOM 1481 N N . GLU A 1 186 ? -4.836 2.681 23.312 1.00 91.88 186 GLU A N 1
ATOM 1482 C CA . GLU A 1 186 ? -5.785 2.995 24.389 1.00 91.88 186 GLU A CA 1
ATOM 1483 C C . GLU A 1 186 ? -6.729 4.162 24.016 1.00 91.88 186 GLU A C 1
ATOM 1485 O O . GLU A 1 186 ? -6.288 5.278 23.699 1.00 91.88 186 GLU A O 1
ATOM 1490 N N . GLY A 1 187 ? -8.042 3.915 24.087 1.00 91.69 187 GLY A N 1
ATOM 1491 C CA . GLY A 1 187 ? -9.108 4.795 23.588 1.00 91.69 187 GLY A CA 1
ATOM 1492 C C . GLY A 1 187 ? -9.615 4.478 22.173 1.00 91.69 187 GLY A C 1
ATOM 1493 O O . GLY A 1 187 ? -10.498 5.181 21.680 1.00 91.69 187 GLY A O 1
ATOM 1494 N N . GLY A 1 188 ? -9.064 3.452 21.519 1.00 92.19 188 GLY A N 1
ATOM 1495 C CA . GLY A 1 188 ? -9.480 2.915 20.218 1.00 92.19 188 GLY A CA 1
ATOM 1496 C C . GLY A 1 188 ? -9.424 1.382 20.152 1.00 92.19 188 GLY A C 1
ATOM 1497 O O . GLY A 1 188 ? -9.222 0.817 19.079 1.00 92.19 188 GLY A O 1
ATOM 1498 N N . GLU A 1 189 ? -9.580 0.699 21.289 1.00 93.38 189 GLU A N 1
ATOM 1499 C CA . GLU A 1 189 ? -9.434 -0.755 21.439 1.00 93.38 189 GLU A CA 1
ATOM 1500 C C . GLU A 1 189 ? -10.432 -1.551 20.584 1.00 93.38 189 GLU A C 1
ATOM 1502 O O . GLU A 1 189 ? -10.118 -2.659 20.148 1.00 93.38 189 GLU A O 1
ATOM 1507 N N . SER A 1 190 ? -11.604 -0.978 20.287 1.00 93.44 190 SER A N 1
ATOM 1508 C CA . SER A 1 190 ? -12.631 -1.564 19.412 1.00 93.44 190 SER A CA 1
ATOM 1509 C C . SER A 1 190 ? -12.147 -1.825 17.983 1.00 93.44 190 SER A C 1
ATOM 1511 O O . SER A 1 190 ? -12.716 -2.666 17.283 1.00 93.44 190 SER A O 1
ATOM 1513 N N . LEU A 1 191 ? -11.046 -1.195 17.558 1.00 92.56 191 LEU A N 1
ATOM 1514 C CA . LEU A 1 191 ? -10.395 -1.513 16.291 1.00 92.56 191 LEU A CA 1
ATOM 1515 C C . LEU A 1 191 ? -9.935 -2.976 16.223 1.00 92.56 191 LEU A C 1
ATOM 1517 O O . LEU A 1 191 ? -10.002 -3.579 15.159 1.00 92.56 191 LEU A O 1
ATOM 1521 N N . ILE A 1 192 ? -9.480 -3.557 17.336 1.00 92.12 192 ILE A N 1
ATOM 1522 C CA . ILE A 1 192 ? -8.923 -4.916 17.381 1.00 92.12 192 ILE A CA 1
ATOM 1523 C C . ILE A 1 192 ? -9.965 -5.982 17.006 1.00 92.12 192 ILE A C 1
ATOM 1525 O O . ILE A 1 192 ? -9.715 -6.727 16.054 1.00 92.12 192 ILE A O 1
ATOM 1529 N N . PRO A 1 193 ? -11.139 -6.075 17.668 1.00 92.75 193 PRO A N 1
ATOM 1530 C CA . PRO A 1 193 ? -12.184 -6.994 17.224 1.00 92.75 193 PRO A CA 1
ATOM 1531 C C . PRO A 1 193 ? -12.705 -6.642 15.822 1.00 92.75 193 PRO A C 1
ATOM 1533 O O . PRO A 1 193 ? -12.976 -7.553 15.045 1.00 92.75 193 PRO A O 1
ATOM 1536 N N . GLY A 1 194 ? -12.758 -5.356 15.451 1.00 91.62 194 GLY A N 1
ATOM 1537 C CA . GLY A 1 194 ? -13.123 -4.938 14.095 1.00 91.62 194 GLY A CA 1
ATOM 1538 C C . GLY A 1 194 ? -12.179 -5.470 13.008 1.00 91.62 194 GLY A C 1
ATOM 1539 O O . GLY A 1 194 ? -12.633 -5.958 11.977 1.00 91.62 194 GLY A O 1
ATOM 1540 N N . LEU A 1 195 ? -10.864 -5.428 13.239 1.00 92.19 195 LEU A N 1
ATOM 1541 C CA . LEU A 1 195 ? -9.861 -5.976 12.323 1.00 92.19 195 LEU A CA 1
ATOM 1542 C C . LEU A 1 195 ? -9.940 -7.500 12.226 1.00 92.19 195 LEU A C 1
ATOM 1544 O O . LEU A 1 195 ? -9.789 -8.043 11.135 1.00 92.19 195 LEU A O 1
ATOM 1548 N N . LYS A 1 196 ? -10.191 -8.192 13.342 1.00 91.12 196 LYS A N 1
ATOM 1549 C CA . LYS A 1 196 ? -10.388 -9.647 13.325 1.00 91.12 196 LYS A CA 1
ATOM 1550 C C . LYS A 1 196 ? -11.603 -10.035 12.487 1.00 91.12 196 LYS A C 1
ATOM 1552 O O . LYS A 1 196 ? -11.481 -10.913 11.640 1.00 91.12 196 LYS A O 1
ATOM 1557 N N . GLU A 1 197 ? -12.720 -9.333 12.659 1.00 91.00 197 GLU A N 1
ATOM 1558 C CA . GLU A 1 197 ? -13.922 -9.548 11.847 1.00 91.00 197 GLU A CA 1
ATOM 1559 C C . GLU A 1 197 ? -13.670 -9.263 10.366 1.00 91.00 197 GLU A C 1
ATOM 1561 O O . GLU A 1 197 ? -14.070 -10.041 9.504 1.00 91.00 197 GLU A O 1
ATOM 1566 N N . LEU A 1 198 ? -12.957 -8.175 10.058 1.00 92.12 198 LEU A N 1
ATOM 1567 C CA . LEU A 1 198 ? -12.562 -7.823 8.695 1.00 92.12 198 LEU A CA 1
ATOM 1568 C C . LEU A 1 198 ? -11.769 -8.958 8.036 1.00 92.12 198 LEU A C 1
ATOM 1570 O O . LEU A 1 198 ? -12.054 -9.334 6.900 1.00 92.12 198 LEU A O 1
ATOM 1574 N N . LEU A 1 199 ? -10.769 -9.500 8.734 1.00 91.19 199 LEU A N 1
ATOM 1575 C CA . LEU A 1 199 ? -9.928 -10.582 8.219 1.00 91.19 199 LEU A CA 1
ATOM 1576 C C . LEU A 1 199 ? -10.709 -11.894 8.082 1.00 91.19 199 LEU A C 1
ATOM 1578 O O . LEU A 1 199 ? -10.561 -12.576 7.068 1.00 91.19 199 LEU A O 1
ATOM 1582 N N . GLN A 1 200 ? -11.566 -12.215 9.054 1.00 89.94 200 GLN A N 1
ATOM 1583 C CA . GLN A 1 200 ? -12.427 -13.395 9.005 1.00 89.94 200 GLN A CA 1
ATOM 1584 C C . GLN A 1 200 ? -13.408 -13.311 7.830 1.00 89.94 200 GLN A C 1
ATOM 1586 O O . GLN A 1 200 ? -13.428 -14.197 6.983 1.00 89.94 200 GLN A O 1
ATOM 1591 N N . THR A 1 201 ? -14.125 -12.193 7.701 1.00 89.00 201 THR A N 1
ATOM 1592 C CA . THR A 1 201 ? -15.053 -11.941 6.589 1.00 89.00 201 THR A CA 1
ATOM 1593 C C . THR A 1 201 ? -14.331 -11.999 5.243 1.00 89.00 201 THR A C 1
ATOM 1595 O O . THR A 1 201 ? -14.852 -12.537 4.269 1.00 89.00 201 THR A O 1
ATOM 1598 N N . ALA A 1 202 ? -13.113 -11.455 5.160 1.00 90.19 202 ALA A N 1
ATOM 1599 C CA . ALA A 1 202 ? -12.314 -11.525 3.943 1.00 90.19 202 ALA A CA 1
ATOM 1600 C C . ALA A 1 202 ? -11.996 -12.981 3.574 1.00 90.19 202 ALA A C 1
ATOM 1602 O O . ALA A 1 202 ? -12.208 -13.371 2.425 1.00 90.19 202 ALA A O 1
ATOM 1603 N N . SER A 1 203 ? -11.552 -13.779 4.548 1.00 91.19 203 SER A N 1
ATOM 1604 C CA . SER A 1 203 ? -11.300 -15.215 4.389 1.00 91.19 203 SER A CA 1
ATOM 1605 C C . SER A 1 203 ? -12.557 -15.958 3.921 1.00 91.19 203 SER A C 1
ATOM 1607 O O . SER A 1 203 ? -12.511 -16.689 2.931 1.00 91.19 203 SER A O 1
ATOM 1609 N N . ASP A 1 204 ? -13.702 -15.706 4.560 1.00 90.94 204 ASP A N 1
ATOM 1610 C CA . ASP A 1 204 ? -14.987 -16.337 4.229 1.00 90.94 204 ASP A CA 1
ATOM 1611 C C . ASP A 1 204 ? -15.465 -15.982 2.810 1.00 90.94 204 ASP A C 1
ATOM 1613 O O . ASP A 1 204 ? -16.081 -16.798 2.123 1.00 90.94 204 ASP A O 1
ATOM 1617 N N . LEU A 1 205 ? -15.125 -14.783 2.326 1.00 89.56 205 LEU A N 1
ATOM 1618 C CA . LEU A 1 205 ? -15.402 -14.317 0.964 1.00 89.56 205 LEU A CA 1
ATOM 1619 C C . LEU A 1 205 ? -14.304 -14.686 -0.052 1.00 89.56 205 LEU A C 1
ATOM 1621 O O . LEU A 1 205 ? -14.279 -14.127 -1.154 1.00 89.56 205 LEU A O 1
ATOM 1625 N N . GLY A 1 206 ? -13.402 -15.609 0.296 1.00 88.75 206 GLY A N 1
ATOM 1626 C CA . GLY A 1 206 ? -12.401 -16.179 -0.610 1.00 88.75 206 GLY A CA 1
ATOM 1627 C C . GLY A 1 206 ? -11.145 -15.327 -0.817 1.00 88.75 206 GLY A C 1
ATOM 1628 O O . GLY A 1 206 ? -10.431 -15.528 -1.801 1.00 88.75 206 GLY A O 1
ATOM 1629 N N . VAL A 1 207 ? -10.866 -14.367 0.071 1.00 88.19 207 VAL A N 1
ATOM 1630 C CA . VAL A 1 207 ? -9.584 -13.649 0.079 1.00 88.19 207 VAL A CA 1
ATOM 1631 C C . VAL A 1 207 ? -8.504 -14.571 0.639 1.00 88.19 207 VAL A C 1
ATOM 1633 O O . VAL A 1 207 ? -8.609 -15.074 1.750 1.00 88.19 207 VAL A O 1
ATOM 1636 N N . GLU A 1 208 ? -7.429 -14.752 -0.119 1.00 84.31 208 GLU A N 1
ATOM 1637 C CA . GLU A 1 208 ? -6.289 -15.599 0.242 1.00 84.31 208 GLU A CA 1
ATOM 1638 C C . GLU A 1 208 ? -5.128 -14.803 0.837 1.00 84.31 208 GLU A C 1
ATOM 1640 O O . GLU A 1 208 ? -4.329 -15.342 1.598 1.00 84.31 208 GLU A O 1
ATOM 1645 N N . ALA A 1 209 ? -5.012 -13.520 0.479 1.00 81.56 209 ALA A N 1
ATOM 1646 C CA . ALA A 1 209 ? -3.935 -12.657 0.947 1.00 81.56 209 ALA A CA 1
ATOM 1647 C C . ALA A 1 209 ? -4.433 -11.242 1.254 1.00 81.56 209 ALA A C 1
ATOM 1649 O O . ALA A 1 209 ? -5.067 -10.587 0.418 1.00 81.56 209 ALA A O 1
ATOM 1650 N N . VAL A 1 210 ? -4.072 -10.740 2.438 1.00 81.75 210 VAL A N 1
ATOM 1651 C CA . VAL A 1 210 ? -4.325 -9.357 2.855 1.00 81.75 210 VAL A CA 1
ATOM 1652 C C . VAL A 1 210 ? -3.000 -8.607 2.973 1.00 81.75 210 VAL A C 1
ATOM 1654 O O . VAL A 1 210 ? -2.113 -9.013 3.715 1.00 81.75 210 VAL A O 1
ATOM 1657 N N . TYR A 1 211 ? -2.869 -7.493 2.253 1.00 80.12 211 TYR A N 1
ATOM 1658 C CA . TYR A 1 211 ? -1.699 -6.613 2.332 1.00 80.12 211 TYR A CA 1
ATOM 1659 C C . TYR A 1 211 ? -2.030 -5.406 3.188 1.00 80.12 211 TYR A C 1
ATOM 1661 O O . TYR A 1 211 ? -2.766 -4.522 2.747 1.00 80.12 211 TYR A O 1
ATOM 1669 N N . MET A 1 212 ? -1.477 -5.371 4.397 1.00 82.75 212 MET A N 1
ATOM 1670 C CA . MET A 1 212 ? -1.736 -4.312 5.363 1.00 82.75 212 MET A CA 1
ATOM 1671 C C . MET A 1 212 ? -0.640 -3.239 5.324 1.00 82.75 212 MET A C 1
ATOM 1673 O O . MET A 1 212 ? 0.536 -3.534 5.524 1.00 82.75 212 MET A O 1
ATOM 1677 N N . GLY A 1 213 ? -1.025 -1.986 5.090 1.00 82.94 213 GLY A N 1
ATOM 1678 C CA . GLY A 1 213 ? -0.190 -0.810 5.334 1.00 82.94 213 GLY A CA 1
ATOM 1679 C C . GLY A 1 213 ? -0.716 -0.061 6.553 1.00 82.94 213 GLY A C 1
ATOM 1680 O O . GLY A 1 213 ? -1.890 0.296 6.576 1.00 82.94 213 GLY A O 1
ATOM 1681 N N . MET A 1 214 ? 0.114 0.175 7.570 1.00 84.88 214 MET A N 1
ATOM 1682 C CA . MET A 1 214 ? -0.341 0.783 8.825 1.00 84.88 214 MET A CA 1
ATOM 1683 C C . MET A 1 214 ? 0.652 1.791 9.408 1.00 84.88 214 MET A C 1
ATOM 1685 O O . MET A 1 214 ? 1.868 1.640 9.278 1.00 84.88 214 MET A O 1
ATOM 1689 N N . ALA A 1 215 ? 0.116 2.809 10.083 1.00 84.50 215 ALA A N 1
ATOM 1690 C CA . ALA A 1 215 ? 0.885 3.751 10.892 1.00 84.50 215 ALA A CA 1
ATOM 1691 C C . ALA A 1 215 ? 1.183 3.201 12.308 1.00 84.50 215 ALA A C 1
ATOM 1693 O O . ALA A 1 215 ? 0.896 2.052 12.636 1.00 84.50 215 ALA A O 1
ATOM 1694 N N . HIS A 1 216 ? 1.769 4.036 13.171 1.00 83.00 216 HIS A N 1
ATOM 1695 C CA . HIS A 1 216 ? 2.277 3.638 14.490 1.00 83.00 216 HIS A CA 1
ATOM 1696 C C . HIS A 1 216 ? 1.201 3.216 15.510 1.00 83.00 216 HIS A C 1
ATOM 1698 O O . HIS A 1 216 ? 1.479 2.353 16.332 1.00 83.00 216 HIS A O 1
ATOM 1704 N N . ARG A 1 217 ? -0.020 3.767 15.444 1.00 78.06 217 ARG A N 1
ATOM 1705 C CA . ARG A 1 217 ? -1.030 3.722 16.529 1.00 78.06 217 ARG A CA 1
ATOM 1706 C C . ARG A 1 217 ? -1.592 2.334 16.896 1.00 78.06 217 ARG A C 1
ATOM 1708 O O . ARG A 1 217 ? -2.256 2.193 17.910 1.00 78.06 217 ARG A O 1
ATOM 1715 N N . VAL A 1 218 ? -1.375 1.328 16.050 1.00 68.75 218 VAL A N 1
ATOM 1716 C CA . VAL A 1 218 ? -1.925 -0.040 16.210 1.00 68.75 218 VAL A CA 1
ATOM 1717 C C . VAL A 1 218 ? -0.826 -1.092 16.016 1.00 68.75 218 VAL A C 1
ATOM 1719 O O . VAL A 1 218 ? -1.060 -2.293 16.064 1.00 68.75 218 VAL A O 1
ATOM 1722 N N . ARG A 1 219 ? 0.409 -0.654 15.743 1.00 70.81 219 ARG A N 1
ATOM 1723 C CA . ARG A 1 219 ? 1.476 -1.547 15.282 1.00 70.81 219 ARG A CA 1
ATOM 1724 C C . ARG A 1 219 ? 1.902 -2.523 16.372 1.00 70.81 219 ARG A C 1
ATOM 1726 O O . ARG A 1 219 ? 2.021 -3.710 16.098 1.00 70.81 219 ARG A O 1
ATOM 1733 N N . SER A 1 220 ? 2.072 -2.039 17.598 1.00 59.56 220 SER A N 1
ATOM 1734 C CA . SER A 1 220 ? 2.499 -2.864 18.734 1.00 59.56 220 SER A CA 1
ATOM 1735 C C . SER A 1 220 ? 1.437 -3.887 19.159 1.00 59.56 220 SER A C 1
ATOM 1737 O O . SER A 1 220 ? 1.781 -4.935 19.682 1.00 59.56 220 SER A O 1
ATOM 1739 N N . THR A 1 221 ? 0.153 -3.612 18.907 1.00 56.91 221 THR A N 1
ATOM 1740 C CA . THR A 1 221 ? -0.980 -4.497 19.234 1.00 56.91 221 THR A CA 1
ATOM 1741 C C . THR A 1 221 ? -1.408 -5.395 18.072 1.00 56.91 221 THR A C 1
ATOM 1743 O O . THR A 1 221 ? -2.348 -6.174 18.211 1.00 56.91 221 THR A O 1
ATOM 1746 N N . SER A 1 222 ? -0.712 -5.340 16.932 1.00 54.62 222 SER A N 1
ATOM 1747 C CA . SER A 1 222 ? -1.008 -6.180 15.763 1.00 54.62 222 SER A CA 1
ATOM 1748 C C . SER A 1 222 ? -0.767 -7.676 16.004 1.00 54.62 222 SER A C 1
ATOM 1750 O O . SER A 1 222 ? -1.493 -8.500 15.448 1.00 54.62 222 SER A O 1
ATOM 1752 N N . ASP A 1 223 ? 0.136 -8.035 16.920 1.00 53.31 223 ASP A N 1
ATOM 1753 C CA . ASP A 1 223 ? 0.345 -9.427 17.349 1.00 53.31 223 ASP A CA 1
ATOM 1754 C C . ASP A 1 223 ? -0.896 -10.006 18.061 1.00 53.31 223 ASP A C 1
ATOM 1756 O O . ASP A 1 223 ? -1.118 -11.216 18.066 1.00 53.31 223 ASP A O 1
ATOM 1760 N N . VAL A 1 224 ? -1.768 -9.144 18.607 1.00 53.47 224 VAL A N 1
ATOM 1761 C CA . VAL A 1 224 ? -3.069 -9.539 19.184 1.00 53.47 224 VAL A CA 1
ATOM 1762 C C . VAL A 1 224 ? -4.084 -9.885 18.080 1.00 53.47 224 VAL A C 1
ATOM 1764 O O . VAL A 1 224 ? -5.035 -10.642 18.308 1.00 53.47 224 VAL A O 1
ATOM 1767 N N . VAL A 1 225 ? -3.887 -9.356 16.866 1.00 51.81 225 VAL A N 1
ATOM 1768 C CA . VAL A 1 225 ? -4.748 -9.575 15.694 1.00 51.81 225 VAL A CA 1
ATOM 1769 C C . VAL A 1 225 ? -4.337 -10.832 14.912 1.00 51.81 225 VAL A C 1
ATOM 1771 O O . VAL A 1 225 ? -5.221 -11.497 14.374 1.00 51.81 225 VAL A O 1
ATOM 1774 N N . SER A 1 226 ? -3.052 -11.217 14.882 1.00 40.84 226 SER A N 1
ATOM 1775 C CA . SER A 1 226 ? -2.575 -12.336 14.048 1.00 40.84 226 SER A CA 1
ATOM 1776 C C . SER A 1 226 ? -1.301 -13.035 14.555 1.00 40.84 226 SER A C 1
ATOM 1778 O O . SER A 1 226 ? -0.325 -12.375 14.892 1.00 40.84 226 SER A O 1
ATOM 1780 N N . GLN A 1 227 ? -1.284 -14.377 14.489 1.00 35.22 227 GLN A N 1
ATOM 1781 C CA . GLN A 1 227 ? -0.062 -15.203 14.385 1.00 35.22 227 GLN A CA 1
ATOM 1782 C C . GLN A 1 227 ? 0.625 -14.978 13.012 1.00 35.22 227 GLN A C 1
ATOM 1784 O O . GLN A 1 227 ? -0.013 -14.410 12.125 1.00 35.22 227 GLN A O 1
ATOM 1789 N N . PRO A 1 228 ? 1.921 -15.332 12.834 1.00 36.25 228 PRO A N 1
ATOM 1790 C CA . PRO A 1 228 ? 2.883 -14.531 12.079 1.00 36.25 228 PRO A CA 1
ATOM 1791 C C . PRO A 1 228 ? 2.386 -14.180 10.679 1.00 36.25 228 PRO A C 1
ATOM 1793 O O . PRO A 1 228 ? 2.011 -15.056 9.898 1.00 36.25 228 PRO A O 1
ATOM 1796 N N . ILE A 1 229 ? 2.433 -12.883 10.365 1.00 38.94 229 ILE A N 1
ATOM 1797 C CA . ILE A 1 229 ? 2.232 -12.345 9.020 1.00 38.94 229 ILE A CA 1
ATOM 1798 C C . ILE A 1 229 ? 3.150 -13.132 8.082 1.00 38.94 229 ILE A C 1
ATOM 1800 O O . ILE A 1 229 ? 4.374 -13.007 8.141 1.00 38.94 229 ILE A O 1
ATOM 1804 N N . ALA A 1 230 ? 2.562 -13.984 7.243 1.00 33.94 230 ALA A N 1
ATOM 1805 C CA . ALA A 1 230 ? 3.310 -14.718 6.242 1.00 33.94 230 ALA A CA 1
ATOM 1806 C C . ALA A 1 230 ? 3.955 -13.698 5.295 1.00 33.94 230 ALA A C 1
ATOM 1808 O O . ALA A 1 230 ? 3.274 -12.994 4.547 1.00 33.94 230 ALA A O 1
ATOM 1809 N N . PHE A 1 231 ? 5.282 -13.596 5.354 1.00 36.44 231 PHE A N 1
ATOM 1810 C CA . PHE A 1 231 ? 6.069 -12.784 4.435 1.00 36.44 231 PHE A CA 1
ATOM 1811 C C . PHE A 1 231 ? 5.987 -13.410 3.038 1.00 36.44 231 PHE A C 1
ATOM 1813 O O . PHE A 1 231 ? 6.716 -14.342 2.710 1.00 36.44 231 PHE A O 1
ATOM 1820 N N . GLY A 1 232 ? 5.064 -12.910 2.220 1.00 38.50 232 GLY A N 1
ATOM 1821 C CA . GLY A 1 232 ? 4.882 -13.298 0.824 1.00 38.50 232 GLY A CA 1
ATOM 1822 C C . GLY A 1 232 ? 5.158 -12.136 -0.126 1.00 38.50 232 GLY A C 1
ATOM 1823 O O . GLY A 1 232 ? 5.107 -10.976 0.270 1.00 38.50 232 GLY A O 1
ATOM 1824 N N . SER A 1 233 ? 5.454 -12.444 -1.389 1.00 41.50 233 SER A N 1
ATOM 1825 C CA . SER A 1 233 ? 5.650 -11.500 -2.501 1.00 41.50 233 SER A CA 1
ATOM 1826 C C . SER A 1 233 ? 4.730 -10.269 -2.431 1.00 41.50 233 SER A C 1
ATOM 1828 O O . SER A 1 233 ? 3.576 -10.393 -2.055 1.00 41.50 233 SER A O 1
ATOM 1830 N N . GLY A 1 234 ? 5.193 -9.074 -2.798 1.00 48.44 234 GLY A N 1
ATOM 1831 C CA . GLY A 1 234 ? 4.383 -7.847 -2.832 1.00 48.44 234 GLY A CA 1
ATOM 1832 C C . GLY A 1 234 ? 3.058 -7.984 -3.606 1.00 48.44 234 GLY A C 1
ATOM 1833 O O . GLY A 1 234 ? 2.941 -8.757 -4.556 1.00 48.44 234 GLY A O 1
ATOM 1834 N N . ARG A 1 235 ? 2.053 -7.200 -3.186 1.00 49.25 235 ARG A N 1
ATOM 1835 C CA . ARG A 1 235 ? 0.630 -7.308 -3.569 1.00 49.25 235 ARG A CA 1
ATOM 1836 C C . ARG A 1 235 ? 0.360 -7.599 -5.039 1.00 49.25 235 ARG A C 1
ATOM 1838 O O . ARG A 1 235 ? -0.393 -8.514 -5.353 1.00 49.25 235 ARG A O 1
ATOM 1845 N N . LEU A 1 236 ? 0.924 -6.785 -5.927 1.00 45.62 236 LEU A N 1
ATOM 1846 C CA . LEU A 1 236 ? 0.657 -6.860 -7.364 1.00 45.62 236 LEU A CA 1
ATOM 1847 C C . LEU A 1 236 ? 1.109 -8.188 -7.955 1.00 45.62 236 LEU A C 1
ATOM 1849 O O . LEU A 1 236 ? 0.430 -8.748 -8.804 1.00 45.62 236 LEU A O 1
ATOM 1853 N N . ALA A 1 237 ? 2.197 -8.745 -7.448 1.00 50.59 237 ALA A N 1
ATOM 1854 C CA . ALA A 1 237 ? 2.654 -10.016 -7.953 1.00 50.59 237 ALA A CA 1
ATOM 1855 C C . ALA A 1 237 ? 1.959 -11.198 -7.345 1.00 50.59 237 ALA A C 1
ATOM 1857 O O . ALA A 1 237 ? 1.797 -12.181 -8.045 1.00 50.59 237 ALA A O 1
ATOM 1858 N N . PHE A 1 238 ? 1.505 -11.130 -6.096 1.00 55.72 238 PHE A N 1
ATOM 1859 C CA . PHE A 1 238 ? 0.606 -12.178 -5.639 1.00 55.72 238 PHE A CA 1
ATOM 1860 C C . PHE A 1 238 ? -0.703 -12.137 -6.430 1.00 55.72 238 PHE A C 1
ATOM 1862 O O . PHE A 1 238 ? -1.205 -13.190 -6.791 1.00 55.72 238 PHE A O 1
ATOM 1869 N N . GLN A 1 239 ? -1.202 -10.953 -6.808 1.00 55.78 239 GLN A N 1
ATOM 1870 C CA . GLN A 1 239 ? -2.337 -10.844 -7.732 1.00 55.78 239 GLN A CA 1
ATOM 1871 C C . GLN A 1 239 ? -2.039 -11.473 -9.097 1.00 55.78 239 GLN A C 1
ATOM 1873 O O . GLN A 1 239 ? -2.833 -12.280 -9.575 1.00 55.78 239 GLN A O 1
ATOM 1878 N N . ASP A 1 240 ? -0.889 -11.176 -9.702 1.00 59.72 240 ASP A N 1
ATOM 1879 C CA . ASP A 1 240 ? -0.511 -11.740 -11.002 1.00 59.72 240 ASP A CA 1
ATOM 1880 C C . ASP A 1 240 ? -0.232 -13.257 -10.925 1.00 59.72 240 ASP A C 1
ATOM 1882 O O . ASP A 1 240 ? -0.684 -14.014 -11.788 1.00 59.72 240 ASP A O 1
ATOM 1886 N N . ILE A 1 241 ? 0.432 -13.730 -9.862 1.00 59.72 241 ILE A N 1
ATOM 1887 C CA . ILE A 1 241 ? 0.700 -15.154 -9.575 1.00 59.72 241 ILE A CA 1
ATOM 1888 C C . ILE A 1 241 ? -0.616 -15.902 -9.340 1.00 59.72 241 ILE A C 1
ATOM 1890 O O . ILE A 1 241 ? -0.836 -16.972 -9.909 1.00 59.72 241 ILE A O 1
ATOM 1894 N N . ALA A 1 242 ? -1.521 -15.321 -8.551 1.00 62.25 242 ALA A N 1
ATOM 1895 C CA . ALA A 1 242 ? -2.857 -15.850 -8.308 1.00 62.25 242 ALA A CA 1
ATOM 1896 C C . ALA A 1 242 ? -3.792 -15.671 -9.517 1.00 62.25 242 ALA A C 1
ATOM 1898 O O . ALA A 1 242 ? -4.921 -16.163 -9.487 1.00 62.25 242 ALA A O 1
ATOM 1899 N N . LYS A 1 243 ? -3.359 -14.989 -10.589 1.00 72.19 243 LYS A N 1
ATOM 1900 C CA . LYS A 1 243 ? -4.202 -14.624 -11.741 1.00 72.19 243 LYS A CA 1
ATOM 1901 C C . LYS A 1 243 ? -5.510 -13.941 -11.301 1.00 72.19 243 LYS A C 1
ATOM 1903 O O . LYS A 1 243 ? -6.562 -14.143 -11.909 1.00 72.19 243 LYS A O 1
ATOM 1908 N N . ASP A 1 244 ? -5.431 -13.138 -10.241 1.00 80.31 244 ASP A N 1
ATOM 1909 C CA . ASP A 1 244 ? -6.529 -12.432 -9.572 1.00 80.31 244 ASP A CA 1
ATOM 1910 C C . ASP A 1 244 ? -6.981 -11.211 -10.390 1.00 80.31 244 ASP A C 1
ATOM 1912 O O . ASP A 1 244 ? -6.797 -10.051 -10.016 1.00 80.31 244 ASP A O 1
ATOM 1916 N N . THR A 1 245 ? -7.538 -11.473 -11.572 1.00 78.94 245 THR A N 1
ATOM 1917 C CA . THR A 1 245 ? -7.958 -10.421 -12.514 1.00 78.94 245 THR A CA 1
ATOM 1918 C C . THR A 1 245 ? -9.183 -9.636 -12.042 1.00 78.94 245 THR A C 1
ATOM 1920 O O . THR A 1 245 ? -9.356 -8.482 -12.436 1.00 78.94 245 THR A O 1
ATOM 1923 N N . ASP A 1 246 ? -10.011 -10.228 -11.180 1.00 83.50 246 ASP A N 1
ATOM 1924 C CA . ASP A 1 246 ? -11.223 -9.621 -10.628 1.00 83.50 246 ASP A CA 1
ATOM 1925 C C . ASP A 1 246 ? -11.010 -9.004 -9.234 1.00 83.50 246 ASP A C 1
ATOM 1927 O O . ASP A 1 246 ? -11.926 -8.384 -8.693 1.00 83.50 246 ASP A O 1
ATOM 1931 N N . ARG A 1 247 ? -9.790 -9.097 -8.681 1.00 84.25 247 ARG A N 1
ATOM 1932 C CA . ARG A 1 247 ? -9.397 -8.548 -7.371 1.00 84.25 247 ARG A CA 1
ATOM 1933 C C . ARG A 1 247 ? -10.160 -9.187 -6.206 1.00 84.25 247 ARG A C 1
ATOM 1935 O O . ARG A 1 247 ? -10.421 -8.517 -5.203 1.00 84.25 247 ARG A O 1
ATOM 1942 N N . SER A 1 248 ? -10.578 -10.441 -6.342 1.00 86.75 248 SER A N 1
ATOM 1943 C CA . SER A 1 248 ? -11.319 -11.186 -5.322 1.00 86.75 248 SER A CA 1
ATOM 1944 C C . SER A 1 248 ? -10.413 -11.863 -4.297 1.00 86.75 248 SER A C 1
ATOM 1946 O O . SER A 1 248 ? -10.779 -11.886 -3.124 1.00 86.75 248 SER A O 1
ATOM 1948 N N . ARG A 1 249 ? -9.232 -12.335 -4.715 1.00 85.38 249 ARG A N 1
ATOM 1949 C CA . ARG A 1 249 ? -8.336 -13.169 -3.892 1.00 85.38 249 ARG A CA 1
ATOM 1950 C C . ARG A 1 249 ? -7.341 -12.355 -3.073 1.00 85.38 249 ARG A C 1
ATOM 1952 O O . ARG A 1 249 ? -6.868 -12.828 -2.045 1.00 85.38 249 ARG A O 1
ATOM 1959 N N . VAL A 1 250 ? -7.019 -11.133 -3.501 1.00 85.06 250 VAL A N 1
ATOM 1960 C CA . VAL A 1 250 ? -6.065 -10.263 -2.797 1.00 85.06 250 VAL A CA 1
ATOM 1961 C C . VAL A 1 250 ? -6.707 -8.948 -2.380 1.00 85.06 250 VAL A C 1
ATOM 1963 O O . VAL A 1 250 ? -7.219 -8.186 -3.213 1.00 85.06 250 VAL A O 1
ATOM 1966 N N . MET A 1 251 ? -6.615 -8.631 -1.088 1.00 86.69 251 MET A N 1
ATOM 1967 C CA . MET A 1 251 ? -7.210 -7.433 -0.500 1.00 86.69 251 MET A CA 1
ATOM 1968 C C . MET A 1 251 ? -6.155 -6.508 0.124 1.00 86.69 251 MET A C 1
ATOM 1970 O O . MET A 1 251 ? -5.410 -6.928 1.003 1.00 86.69 251 MET A O 1
ATOM 1974 N N . PRO A 1 252 ? -6.060 -5.233 -0.290 1.00 89.62 252 PRO A N 1
ATOM 1975 C CA . PRO A 1 252 ? -5.313 -4.242 0.474 1.00 89.62 252 PRO A CA 1
ATOM 1976 C C . PRO A 1 252 ? -6.115 -3.772 1.690 1.00 89.62 252 PRO A C 1
ATOM 1978 O O . PRO A 1 252 ? -7.324 -3.569 1.595 1.00 89.62 252 PRO A O 1
ATOM 1981 N N . LEU A 1 253 ? -5.419 -3.514 2.789 1.00 89.81 253 LEU A N 1
ATOM 1982 C CA . LEU A 1 253 ? -5.948 -2.850 3.971 1.00 89.81 253 LEU A CA 1
ATOM 1983 C C . LEU A 1 253 ? -5.006 -1.708 4.351 1.00 89.81 253 LEU A C 1
ATOM 1985 O O . LEU A 1 253 ? -3.813 -1.929 4.538 1.00 89.81 253 LEU A O 1
ATOM 1989 N N . LEU A 1 254 ? -5.526 -0.487 4.453 1.00 89.00 254 LEU A N 1
ATOM 1990 C CA . LEU A 1 254 ? -4.739 0.685 4.828 1.00 89.00 254 LEU A CA 1
ATOM 1991 C C . LEU A 1 254 ? -5.282 1.286 6.127 1.00 89.00 254 LEU A C 1
ATOM 1993 O O . LEU A 1 254 ? -6.454 1.648 6.201 1.00 89.00 254 LEU A O 1
ATOM 1997 N N . LEU A 1 255 ? -4.423 1.395 7.141 1.00 89.25 255 LEU A N 1
ATOM 1998 C CA . LEU A 1 255 ? -4.735 1.980 8.442 1.00 89.25 255 LEU A CA 1
ATOM 1999 C C . LEU A 1 255 ? -4.036 3.330 8.585 1.00 89.25 255 LEU A C 1
ATOM 2001 O O . LEU A 1 255 ? -2.807 3.415 8.679 1.00 89.25 255 LEU A O 1
ATOM 2005 N N . HIS A 1 256 ? -4.843 4.384 8.622 1.00 87.44 256 HIS A N 1
ATOM 2006 C CA . HIS A 1 256 ? -4.390 5.768 8.677 1.00 87.44 256 HIS A CA 1
ATOM 2007 C C . HIS A 1 256 ? -4.683 6.391 10.042 1.00 87.44 256 HIS A C 1
ATOM 2009 O O . HIS A 1 256 ? -5.698 6.093 10.666 1.00 87.44 256 HIS A O 1
ATOM 2015 N N . GLY A 1 257 ? -3.817 7.307 10.480 1.00 86.38 257 GLY A N 1
ATOM 2016 C CA . GLY A 1 257 ? -4.221 8.317 11.455 1.00 86.38 257 GLY A CA 1
ATOM 2017 C C . GLY A 1 257 ? -5.038 9.401 10.755 1.00 86.38 257 GLY A C 1
ATOM 2018 O O . GLY A 1 257 ? -4.718 9.763 9.619 1.00 86.38 257 GLY A O 1
ATOM 2019 N N . ASP A 1 258 ? -6.034 9.946 11.442 1.00 84.62 258 ASP A N 1
ATOM 2020 C CA . ASP A 1 258 ? -6.918 11.019 10.977 1.00 84.62 258 ASP A CA 1
ATOM 2021 C C . ASP A 1 258 ? -6.141 12.184 10.338 1.00 84.62 258 ASP A C 1
ATOM 2023 O O . ASP A 1 258 ? -6.357 12.506 9.171 1.00 84.62 258 ASP A O 1
ATOM 2027 N N . ALA A 1 259 ? -5.144 12.730 11.040 1.00 82.25 259 ALA A N 1
ATOM 2028 C CA . ALA A 1 259 ? -4.334 13.848 10.546 1.00 82.25 259 ALA A CA 1
ATOM 2029 C C . ALA A 1 259 ? -3.372 13.477 9.396 1.00 82.25 259 ALA A C 1
ATOM 2031 O O . ALA A 1 259 ? -2.877 14.353 8.689 1.00 82.25 259 ALA A O 1
ATOM 2032 N N . SER A 1 260 ? -3.064 12.186 9.228 1.00 81.25 260 SER A N 1
ATOM 2033 C CA . SER A 1 260 ? -2.098 11.694 8.232 1.00 81.25 260 SER A CA 1
ATOM 2034 C C . SER A 1 260 ? -2.735 11.283 6.907 1.00 81.25 260 SER A C 1
ATOM 2036 O O . SER A 1 260 ? -2.029 11.192 5.906 1.00 81.25 260 SER A O 1
ATOM 2038 N N . MET A 1 261 ? -4.049 11.026 6.888 1.00 73.94 261 MET A N 1
ATOM 2039 C CA . MET A 1 261 ? -4.745 10.532 5.697 1.00 73.94 261 MET A CA 1
ATOM 2040 C C . MET A 1 261 ? -4.682 11.539 4.534 1.00 73.94 261 MET A C 1
ATOM 2042 O O . MET A 1 261 ? -4.734 11.113 3.393 1.00 73.94 261 MET A O 1
ATOM 2046 N N . PHE A 1 262 ? -4.517 12.835 4.818 1.00 57.88 262 PHE A N 1
ATOM 2047 C CA . PHE A 1 262 ? -3.957 13.939 4.012 1.00 57.88 262 PHE A CA 1
ATOM 2048 C C . PHE A 1 262 ? -4.065 15.200 4.911 1.00 57.88 262 PHE A C 1
ATOM 2050 O O . PHE A 1 262 ? -4.746 15.145 5.931 1.00 57.88 262 PHE A O 1
ATOM 2057 N N . GLN A 1 263 ? -3.445 16.344 4.588 1.00 48.69 263 GLN A N 1
ATOM 2058 C CA . GLN A 1 263 ? -3.601 17.606 5.355 1.00 48.69 263 GLN A CA 1
ATOM 2059 C C . GLN A 1 263 ? -5.029 18.225 5.230 1.00 48.69 263 GLN A C 1
ATOM 2061 O O . GLN A 1 263 ? -5.175 19.389 4.864 1.00 48.69 263 GLN A O 1
ATOM 2066 N N . GLY A 1 264 ? -6.096 17.451 5.477 1.00 50.50 264 GLY A N 1
ATOM 2067 C CA . GLY A 1 264 ? -7.513 17.816 5.338 1.00 50.50 264 GLY A CA 1
ATOM 2068 C C . GLY A 1 264 ? -8.454 16.840 6.072 1.00 50.50 264 GLY A C 1
ATOM 2069 O O . GLY A 1 264 ? -7.995 15.927 6.751 1.00 50.50 264 GLY A O 1
ATOM 2070 N N . SER A 1 265 ? -9.777 17.025 5.963 1.00 59.75 265 SER A N 1
ATOM 2071 C CA . SER A 1 265 ? -10.761 16.125 6.595 1.00 59.75 265 SER A CA 1
ATOM 2072 C C . SER A 1 265 ? -10.834 14.773 5.874 1.00 59.75 265 SER A C 1
ATOM 2074 O O . SER A 1 265 ? -10.927 14.740 4.645 1.00 59.75 265 SER A O 1
ATOM 2076 N N . VAL A 1 266 ? -10.906 13.668 6.631 1.00 61.28 266 VAL A N 1
ATOM 2077 C CA . VAL A 1 266 ? -11.163 12.294 6.135 1.00 61.28 266 VAL A CA 1
ATOM 2078 C C . VAL A 1 266 ? -12.322 12.261 5.125 1.00 61.28 266 VAL A C 1
ATOM 2080 O O . VAL A 1 266 ? -12.256 11.586 4.096 1.00 61.28 266 VAL A O 1
ATOM 2083 N N . ARG A 1 267 ? -13.365 13.069 5.371 1.00 61.22 267 ARG A N 1
ATOM 2084 C CA . ARG A 1 267 ? -14.553 13.178 4.512 1.00 61.22 267 ARG A CA 1
ATOM 2085 C C . ARG A 1 267 ? -14.263 13.767 3.137 1.00 61.22 267 ARG A C 1
ATOM 2087 O O . ARG A 1 267 ? -14.894 13.364 2.164 1.00 61.22 267 ARG A O 1
ATOM 2094 N N . ASP A 1 268 ? -13.362 14.734 3.047 1.00 62.62 268 ASP A N 1
ATOM 2095 C CA . ASP A 1 268 ? -13.107 15.455 1.797 1.00 62.62 268 ASP A CA 1
ATOM 2096 C C . ASP A 1 268 ? -12.212 14.644 0.858 1.00 62.62 268 ASP A C 1
ATOM 2098 O O . ASP A 1 268 ? -12.378 14.705 -0.359 1.00 62.62 268 ASP A O 1
ATOM 2102 N N . VAL A 1 269 ? -11.335 13.810 1.420 1.00 66.56 269 VAL A N 1
ATOM 2103 C CA . VAL A 1 269 ? -10.436 12.935 0.658 1.00 66.56 269 VAL A CA 1
ATOM 2104 C C . VAL A 1 269 ? -11.213 11.805 -0.012 1.00 66.56 269 VAL A C 1
ATOM 2106 O O . VAL A 1 269 ? -11.126 11.621 -1.225 1.00 66.56 269 VAL A O 1
ATOM 2109 N N . ALA A 1 270 ? -12.039 11.085 0.748 1.00 64.12 270 ALA A N 1
ATOM 2110 C CA . ALA A 1 270 ? -12.820 9.963 0.226 1.00 64.12 270 ALA A CA 1
ATOM 2111 C C . ALA A 1 270 ? -13.860 10.387 -0.833 1.00 64.12 270 ALA A C 1
ATOM 2113 O O . ALA A 1 270 ? -14.240 9.605 -1.708 1.00 64.12 270 ALA A O 1
ATOM 2114 N N . LYS A 1 271 ? -14.283 11.659 -0.823 1.00 66.56 271 LYS A N 1
ATOM 2115 C CA . LYS A 1 271 ? -15.163 12.221 -1.859 1.00 66.56 271 LYS A CA 1
ATOM 2116 C C . LYS A 1 271 ? -14.480 12.378 -3.216 1.00 66.56 271 LYS A C 1
ATOM 2118 O O . LYS A 1 271 ? -15.184 12.373 -4.226 1.00 66.56 271 LYS A O 1
ATOM 2123 N N . ILE A 1 272 ? -13.147 12.468 -3.272 1.00 68.56 272 ILE A N 1
ATOM 2124 C CA . ILE A 1 272 ? -12.402 12.533 -4.542 1.00 68.56 272 ILE A CA 1
ATOM 2125 C C . ILE A 1 272 ? -12.597 11.231 -5.328 1.00 68.56 272 ILE A C 1
ATOM 2127 O O . ILE A 1 272 ? -12.884 11.270 -6.525 1.00 68.56 272 ILE A O 1
ATOM 2131 N N . SER A 1 273 ? -12.501 10.085 -4.650 1.00 63.59 273 SER A N 1
ATOM 2132 C CA . SER A 1 273 ? -12.715 8.755 -5.236 1.00 63.59 273 SER A CA 1
ATOM 2133 C C . SER A 1 273 ? -14.190 8.343 -5.297 1.00 63.59 273 SER A C 1
ATOM 2135 O O . SER A 1 273 ? -14.505 7.322 -5.906 1.00 63.59 273 SER A O 1
ATOM 2137 N N . ARG A 1 274 ? -15.099 9.134 -4.702 1.00 70.12 274 ARG A N 1
ATOM 2138 C CA . ARG A 1 274 ? -16.522 8.796 -4.491 1.00 70.12 274 ARG A CA 1
ATOM 2139 C C . ARG A 1 274 ? -16.709 7.474 -3.737 1.00 70.12 274 ARG A C 1
ATOM 2141 O O . ARG A 1 274 ? -17.659 6.737 -3.995 1.00 70.12 274 ARG A O 1
ATOM 2148 N N . SER A 1 275 ? -15.792 7.177 -2.823 1.00 70.38 275 SER A N 1
ATOM 2149 C CA . SER A 1 275 ? -15.854 5.988 -1.978 1.00 70.38 275 SER A CA 1
ATOM 2150 C C . SER A 1 275 ? -16.934 6.141 -0.903 1.00 70.38 275 SER A C 1
ATOM 2152 O O . SER A 1 275 ? -17.102 7.247 -0.378 1.00 70.38 275 SER A O 1
ATOM 2154 N N . PRO A 1 276 ? -17.663 5.069 -0.540 1.00 72.56 276 PRO A N 1
ATOM 2155 C CA . PRO A 1 276 ? -18.514 5.092 0.644 1.00 72.56 276 PRO A CA 1
ATOM 2156 C C . PRO A 1 276 ? -17.671 5.299 1.909 1.00 72.56 276 PRO A C 1
ATOM 2158 O O . PRO A 1 276 ? -16.515 4.867 1.982 1.00 72.56 276 PRO A O 1
ATOM 2161 N N . ILE A 1 277 ? -18.276 5.949 2.902 1.00 75.69 277 ILE A N 1
ATOM 2162 C CA . ILE A 1 277 ? -17.649 6.261 4.186 1.00 75.69 277 ILE A CA 1
ATOM 2163 C C . ILE A 1 277 ? -18.579 5.799 5.304 1.00 75.69 277 ILE A C 1
ATOM 2165 O O . ILE A 1 277 ? -19.730 6.231 5.353 1.00 75.69 277 ILE A O 1
ATOM 2169 N N . PHE A 1 278 ? -18.076 4.973 6.220 1.00 78.69 278 PHE A N 1
ATOM 2170 C CA . PHE A 1 278 ? -18.791 4.578 7.434 1.00 78.69 278 PHE A CA 1
ATOM 2171 C C . PHE A 1 278 ? -18.181 5.264 8.635 1.00 78.69 278 PHE A C 1
ATOM 2173 O O . PHE A 1 278 ? -17.058 4.957 9.014 1.00 78.69 278 PHE A O 1
ATOM 2180 N N . HIS A 1 279 ? -18.930 6.186 9.230 1.00 78.00 279 HIS A N 1
ATOM 2181 C CA . HIS A 1 279 ? -18.584 6.766 10.519 1.00 78.00 279 HIS A CA 1
ATOM 2182 C C . HIS A 1 279 ? -19.102 5.846 11.619 1.00 78.00 279 HIS A C 1
ATOM 2184 O O . HIS A 1 279 ? -20.296 5.546 11.647 1.00 78.00 279 HIS A O 1
ATOM 2190 N N . VAL A 1 280 ? -18.223 5.411 12.516 1.00 78.00 280 VAL A N 1
ATOM 2191 C CA . VAL A 1 280 ? -18.591 4.524 13.621 1.00 78.00 280 VAL A CA 1
ATOM 2192 C C . VAL A 1 280 ? -17.977 5.009 14.926 1.00 78.00 280 VAL A C 1
ATOM 2194 O O . VAL A 1 280 ? -16.835 5.468 14.957 1.00 78.00 280 VAL A O 1
ATOM 2197 N N . ASN A 1 281 ? -18.762 4.939 15.999 1.00 84.06 281 ASN A N 1
ATOM 2198 C CA . ASN A 1 281 ? -18.330 5.331 17.332 1.00 84.06 281 ASN A CA 1
ATOM 2199 C C . ASN A 1 281 ? -17.407 4.253 17.915 1.00 84.06 281 ASN A C 1
ATOM 2201 O O . ASN A 1 281 ? -17.803 3.098 18.037 1.00 84.06 281 ASN A O 1
ATOM 2205 N N . GLY A 1 282 ? -16.189 4.631 18.297 1.00 87.19 282 GLY A N 1
ATOM 2206 C CA . GLY A 1 282 ? -15.208 3.714 18.871 1.00 87.19 282 GLY A CA 1
ATOM 2207 C C . GLY A 1 282 ? -15.585 3.146 20.243 1.00 87.19 282 GLY A C 1
ATOM 2208 O O . GLY A 1 282 ? -15.024 2.119 20.619 1.00 87.19 282 GLY A O 1
ATOM 2209 N N . ASP A 1 283 ? -16.535 3.752 20.962 1.00 88.44 283 ASP A N 1
ATOM 2210 C CA . ASP A 1 283 ? -17.081 3.200 22.211 1.00 88.44 283 ASP A CA 1
ATOM 2211 C C . ASP A 1 283 ? -18.129 2.094 21.983 1.00 88.44 283 ASP A C 1
ATOM 2213 O O . ASP A 1 283 ? -18.515 1.433 22.947 1.00 88.44 283 ASP A O 1
ATOM 2217 N N . ASP A 1 284 ? -18.590 1.881 20.744 1.00 87.31 284 ASP A N 1
ATOM 2218 C CA . ASP A 1 284 ? -19.538 0.820 20.381 1.00 87.31 284 ASP A CA 1
ATOM 2219 C C . ASP A 1 284 ? -18.825 -0.290 19.583 1.00 87.31 284 ASP A C 1
ATOM 2221 O O . ASP A 1 284 ? -18.768 -0.254 18.348 1.00 87.31 284 ASP A O 1
ATOM 2225 N N . PRO A 1 285 ? -18.242 -1.291 20.264 1.00 90.12 285 PRO A N 1
ATOM 2226 C CA . PRO A 1 285 ? -17.462 -2.329 19.600 1.00 90.12 285 PRO A CA 1
ATOM 2227 C C . PRO A 1 285 ? -18.317 -3.251 18.722 1.00 90.12 285 PRO A C 1
ATOM 2229 O O . PRO A 1 285 ? -17.817 -3.755 17.716 1.00 90.12 285 PRO A O 1
ATOM 2232 N N . GLU A 1 286 ? -19.596 -3.453 19.054 1.00 89.50 286 GLU A N 1
ATOM 2233 C CA . GLU A 1 286 ? -20.517 -4.249 18.236 1.00 89.50 286 GLU A CA 1
ATOM 2234 C C . GLU A 1 286 ? -20.777 -3.551 16.891 1.00 89.50 286 GLU A C 1
ATOM 2236 O O . GLU A 1 286 ? -20.723 -4.192 15.836 1.00 89.50 286 GLU A O 1
ATOM 2241 N N . ALA A 1 287 ? -20.989 -2.230 16.897 1.00 82.56 287 ALA A N 1
ATOM 2242 C CA . ALA A 1 287 ? -21.131 -1.447 15.671 1.00 82.56 287 ALA A CA 1
ATOM 2243 C C . ALA A 1 287 ? -19.846 -1.448 14.828 1.00 82.56 287 ALA A C 1
ATOM 2245 O O . ALA A 1 287 ? -19.918 -1.580 13.604 1.00 82.56 287 ALA A O 1
ATOM 2246 N N . VAL A 1 288 ? -18.671 -1.349 15.462 1.00 86.69 288 VAL A N 1
ATOM 2247 C CA . VAL A 1 288 ? -17.375 -1.402 14.760 1.00 86.69 288 VAL A CA 1
ATOM 2248 C C . VAL A 1 288 ? -17.204 -2.724 14.014 1.00 86.69 288 VAL A C 1
ATOM 2250 O O . VAL A 1 288 ? -16.881 -2.712 12.827 1.00 86.69 288 VAL A O 1
ATOM 2253 N N . VAL A 1 289 ? -17.472 -3.856 14.670 1.00 89.88 289 VAL A N 1
ATOM 2254 C CA . VAL A 1 289 ? -17.408 -5.196 14.058 1.00 89.88 289 VAL A CA 1
ATOM 2255 C C . VAL A 1 289 ? -18.342 -5.289 12.846 1.00 89.88 289 VAL A C 1
ATOM 2257 O O . VAL A 1 289 ? -17.909 -5.669 11.757 1.00 89.88 289 VAL A O 1
ATOM 2260 N N . LYS A 1 290 ? -19.597 -4.842 12.982 1.00 84.62 290 LYS A N 1
ATOM 2261 C CA . LYS A 1 290 ? -20.574 -4.846 11.878 1.00 84.62 290 LYS A CA 1
ATOM 2262 C C . LYS A 1 290 ? -20.130 -3.998 10.687 1.00 84.62 290 LYS A C 1
ATOM 2264 O O . LYS A 1 290 ? -20.196 -4.446 9.544 1.00 84.62 290 LYS A O 1
ATOM 2269 N N . VAL A 1 291 ? -19.658 -2.779 10.944 1.00 82.38 291 VAL A N 1
ATOM 2270 C CA . VAL A 1 291 ? -19.192 -1.861 9.895 1.00 82.38 291 VAL A CA 1
ATOM 2271 C C . VAL A 1 291 ? -17.976 -2.428 9.161 1.00 82.38 291 VAL A C 1
ATOM 2273 O O . VAL A 1 291 ? -17.886 -2.304 7.938 1.00 82.38 291 VAL A O 1
ATOM 2276 N N . MET A 1 292 ? -17.063 -3.087 9.877 1.00 89.06 292 MET A N 1
ATOM 2277 C CA . MET A 1 292 ? -15.897 -3.735 9.277 1.00 89.06 292 MET A CA 1
ATOM 2278 C C . MET A 1 292 ? -16.298 -4.885 8.347 1.00 89.06 292 MET A C 1
ATOM 2280 O O . MET A 1 292 ? -15.828 -4.927 7.208 1.00 89.06 292 MET A O 1
ATOM 2284 N N . LYS A 1 293 ? -17.226 -5.752 8.773 1.00 87.81 293 LYS A N 1
ATOM 2285 C CA . LYS A 1 293 ? -17.807 -6.807 7.927 1.00 87.81 293 LYS A CA 1
ATOM 2286 C C . LYS A 1 293 ? -18.417 -6.236 6.645 1.00 87.81 293 LYS A C 1
ATOM 2288 O O . LYS A 1 293 ? -18.037 -6.629 5.541 1.00 87.81 293 LYS A O 1
ATOM 2293 N N . MET A 1 294 ? -19.285 -5.231 6.771 1.00 82.06 294 MET A N 1
ATOM 2294 C CA . MET A 1 294 ? -19.896 -4.576 5.609 1.00 82.06 294 MET A CA 1
ATOM 2295 C C . MET A 1 294 ? -18.880 -3.960 4.659 1.00 82.06 294 MET A C 1
ATOM 2297 O O . MET A 1 294 ? -19.074 -3.987 3.445 1.00 82.06 294 MET A O 1
ATOM 2301 N N . ALA A 1 295 ? -17.823 -3.345 5.193 1.00 84.06 295 ALA A N 1
ATOM 2302 C CA . ALA A 1 295 ? -16.804 -2.722 4.367 1.00 84.06 295 ALA A CA 1
ATOM 2303 C C . ALA A 1 295 ? -16.127 -3.761 3.464 1.00 84.06 295 ALA A C 1
ATOM 2305 O O . ALA A 1 295 ? -15.915 -3.498 2.276 1.00 84.06 295 ALA A O 1
ATOM 2306 N N . VAL A 1 296 ? -15.869 -4.961 3.994 1.00 88.25 296 VAL A N 1
ATOM 2307 C CA . VAL A 1 296 ? -15.341 -6.089 3.217 1.00 88.25 296 VAL A CA 1
ATOM 2308 C C . VAL A 1 296 ? -16.362 -6.592 2.209 1.00 88.25 296 VAL A C 1
ATOM 2310 O O . VAL A 1 296 ? -16.018 -6.727 1.037 1.00 88.25 296 VAL A O 1
ATOM 2313 N N . GLU A 1 297 ? -17.610 -6.827 2.613 1.00 85.25 297 GLU A N 1
ATOM 2314 C CA . GLU A 1 297 ? -18.675 -7.290 1.712 1.00 85.25 297 GLU A CA 1
ATOM 2315 C C . GLU A 1 297 ? -18.886 -6.319 0.545 1.00 85.25 297 GLU A C 1
ATOM 2317 O O . GLU A 1 297 ? -18.948 -6.721 -0.620 1.00 85.25 297 GLU A O 1
ATOM 2322 N N . PHE A 1 298 ? -18.917 -5.018 0.835 1.00 82.00 298 PHE A N 1
ATOM 2323 C CA . PHE A 1 298 ? -19.008 -3.966 -0.165 1.00 82.00 298 PHE A CA 1
ATOM 2324 C C . PHE A 1 298 ? -17.803 -3.999 -1.103 1.00 82.00 298 PHE A C 1
ATOM 2326 O O . PHE A 1 298 ? -17.970 -4.039 -2.326 1.00 82.00 298 PHE A O 1
ATOM 2333 N N . ARG A 1 299 ? -16.581 -3.999 -0.555 1.00 84.69 299 ARG A N 1
ATOM 2334 C CA . ARG A 1 299 ? -15.350 -4.040 -1.353 1.00 84.69 299 ARG A CA 1
ATOM 2335 C C . ARG A 1 299 ? -15.324 -5.286 -2.227 1.00 84.69 299 ARG A C 1
ATOM 2337 O O . ARG A 1 299 ? -14.950 -5.199 -3.394 1.00 84.69 299 ARG A O 1
ATOM 2344 N N . GLN A 1 300 ? -15.740 -6.436 -1.702 1.00 82.69 300 GLN A N 1
ATOM 2345 C CA . GLN A 1 300 ? -15.799 -7.688 -2.446 1.00 82.69 300 GLN A CA 1
ATOM 2346 C C . GLN A 1 300 ? -16.882 -7.674 -3.521 1.00 82.69 300 GLN A C 1
ATOM 2348 O O . GLN A 1 300 ? -16.655 -8.226 -4.595 1.00 82.69 300 GLN A O 1
ATOM 2353 N N . LYS A 1 301 ? -18.009 -7.002 -3.303 1.00 80.69 301 LYS A N 1
ATOM 2354 C CA . LYS A 1 301 ? -19.071 -6.899 -4.304 1.00 80.69 301 LYS A CA 1
ATOM 2355 C C . LYS A 1 301 ? -18.742 -5.915 -5.429 1.00 80.69 301 LYS A C 1
ATOM 2357 O O . LYS A 1 301 ? -18.949 -6.240 -6.594 1.00 80.69 301 LYS A O 1
ATOM 2362 N N . TYR A 1 302 ? -18.226 -4.731 -5.098 1.00 80.38 302 TYR A N 1
ATOM 2363 C CA . TYR A 1 302 ? -18.077 -3.617 -6.049 1.00 80.38 302 TYR A CA 1
ATOM 2364 C C . TYR A 1 302 ? -16.635 -3.348 -6.495 1.00 80.38 302 TYR A C 1
ATOM 2366 O O . TYR A 1 302 ? -16.419 -2.583 -7.434 1.00 80.38 302 TYR A O 1
ATOM 2374 N N . LYS A 1 303 ? -15.643 -3.983 -5.857 1.00 81.88 303 LYS A N 1
ATOM 2375 C CA . LYS A 1 303 ? -14.205 -3.876 -6.177 1.00 81.88 303 LYS A CA 1
ATOM 2376 C C . LYS A 1 303 ? -13.670 -2.436 -6.187 1.00 81.88 303 LYS A C 1
ATOM 2378 O O . LYS A 1 303 ? -12.722 -2.130 -6.915 1.00 81.88 303 LYS A O 1
ATOM 2383 N N . CYS A 1 304 ? -14.253 -1.572 -5.359 1.00 80.44 304 CYS A N 1
ATOM 2384 C CA . CYS A 1 304 ? -13.831 -0.191 -5.154 1.00 80.44 304 CYS A CA 1
ATOM 2385 C C . CYS A 1 304 ? -13.482 0.087 -3.687 1.00 80.44 304 CYS A C 1
ATOM 2387 O O . CYS A 1 304 ? -13.762 -0.720 -2.796 1.00 80.44 304 CYS A O 1
ATOM 2389 N N . ASP A 1 305 ? -12.815 1.218 -3.471 1.00 83.00 305 ASP A N 1
ATOM 2390 C CA . ASP A 1 305 ? -12.314 1.624 -2.163 1.00 83.00 305 ASP A CA 1
ATOM 2391 C C . ASP A 1 305 ? -13.472 1.981 -1.229 1.00 83.00 305 ASP A C 1
ATOM 2393 O O . ASP A 1 305 ? -14.418 2.651 -1.644 1.00 83.00 305 ASP A O 1
ATOM 2397 N N . VAL A 1 306 ? -13.357 1.570 0.033 1.00 82.06 306 VAL A N 1
ATOM 2398 C CA . VAL A 1 306 ? -14.310 1.823 1.120 1.00 82.06 306 VAL A CA 1
ATOM 2399 C C . VAL A 1 306 ? -13.549 2.424 2.290 1.00 82.06 306 VAL A C 1
ATOM 2401 O O . VAL A 1 306 ? -12.450 1.966 2.601 1.00 82.06 306 VAL A O 1
ATOM 2404 N N . VAL A 1 307 ? -14.127 3.432 2.942 1.00 84.00 307 VAL A N 1
ATOM 2405 C CA . VAL A 1 307 ? -13.518 4.084 4.104 1.00 84.00 307 VAL A CA 1
ATOM 2406 C C . VAL A 1 307 ? -14.342 3.796 5.350 1.00 84.00 307 VAL A C 1
ATOM 2408 O O . VAL A 1 307 ? -15.546 4.033 5.372 1.00 84.00 307 VAL A O 1
ATOM 2411 N N . VAL A 1 308 ? -13.682 3.320 6.404 1.00 86.38 308 VAL A N 1
ATOM 2412 C CA . VAL A 1 308 ? -14.250 3.248 7.754 1.00 86.38 308 VAL A CA 1
ATOM 2413 C C . VAL A 1 308 ? -13.564 4.312 8.601 1.00 86.38 308 VAL A C 1
ATOM 2415 O O . VAL A 1 308 ? -12.359 4.253 8.832 1.00 86.38 308 VAL A O 1
ATOM 2418 N N . ASP A 1 309 ? -14.337 5.301 9.026 1.00 85.50 309 ASP A N 1
ATOM 2419 C CA . ASP A 1 309 ? -13.934 6.345 9.957 1.00 85.50 309 ASP A CA 1
ATOM 2420 C C . ASP A 1 309 ? -14.310 5.917 11.381 1.00 85.50 309 ASP A C 1
ATOM 2422 O O . ASP A 1 309 ? -15.447 6.091 11.832 1.00 85.50 309 ASP A O 1
ATOM 2426 N N . LEU A 1 310 ? -13.345 5.294 12.060 1.00 87.94 310 LEU A N 1
ATOM 2427 C CA . LEU A 1 310 ? -13.448 4.915 13.465 1.00 87.94 310 LEU A CA 1
ATOM 2428 C C . LEU A 1 310 ? -13.195 6.145 14.342 1.00 87.94 310 LEU A C 1
ATOM 2430 O O . LEU A 1 310 ? -12.049 6.524 14.593 1.00 87.94 310 LEU A O 1
ATOM 2434 N N . VAL A 1 311 ? -14.272 6.754 14.831 1.00 86.62 311 VAL A N 1
ATOM 2435 C CA . VAL A 1 311 ? -14.204 7.944 15.677 1.00 86.62 311 VAL A CA 1
ATOM 2436 C C . VAL A 1 311 ? -13.891 7.511 17.104 1.00 86.62 311 VAL A C 1
ATOM 2438 O O . VAL A 1 311 ? -14.744 6.998 17.824 1.00 86.62 311 VAL A O 1
ATOM 2441 N N . CYS A 1 312 ? -12.641 7.700 17.508 1.00 91.81 312 CYS A N 1
ATOM 2442 C CA . CYS A 1 312 ? -12.125 7.280 18.805 1.00 91.81 312 CYS A CA 1
ATOM 2443 C C . CYS A 1 312 ? -11.381 8.431 19.500 1.00 91.81 312 CYS A C 1
ATOM 2445 O O . CYS A 1 312 ? -11.338 9.561 19.008 1.00 91.81 312 CYS A O 1
ATOM 2447 N N . TYR A 1 313 ? -10.759 8.156 20.643 1.00 92.88 313 TYR A N 1
ATOM 2448 C CA . TYR A 1 313 ? -9.897 9.117 21.333 1.00 92.88 313 TYR A CA 1
ATOM 2449 C C . TYR A 1 313 ? -8.512 8.520 21.604 1.00 92.88 313 TYR A C 1
ATOM 2451 O O . TYR A 1 313 ? -8.238 7.362 21.292 1.00 92.88 313 TYR A O 1
ATOM 2459 N N . ARG A 1 314 ? -7.584 9.339 22.109 1.00 93.19 314 ARG A N 1
ATOM 2460 C CA . ARG A 1 314 ? -6.239 8.897 22.500 1.00 93.19 314 ARG A CA 1
ATOM 2461 C C . ARG A 1 314 ? -6.072 9.093 23.998 1.00 93.19 314 ARG A C 1
ATOM 2463 O O . ARG A 1 314 ? -6.108 10.230 24.458 1.00 93.19 314 ARG A O 1
ATOM 2470 N N . ARG A 1 315 ? -5.909 8.002 24.749 1.00 91.81 315 ARG A N 1
ATOM 2471 C CA . ARG A 1 315 ? -5.825 8.048 26.218 1.00 91.81 315 ARG A CA 1
ATOM 2472 C C . ARG A 1 315 ? -4.618 8.848 26.715 1.00 91.81 315 ARG A C 1
ATOM 2474 O O . ARG A 1 315 ? -4.756 9.626 27.651 1.00 91.81 315 ARG A O 1
ATOM 2481 N N . HIS A 1 316 ? -3.470 8.678 26.063 1.00 90.44 316 HIS A N 1
ATOM 2482 C CA . HIS A 1 316 ? -2.207 9.353 26.391 1.00 90.44 316 HIS A CA 1
ATOM 2483 C C . HIS A 1 316 ? -1.890 10.479 25.393 1.00 90.44 316 HIS A C 1
ATOM 2485 O O . HIS A 1 316 ? -2.638 10.709 24.434 1.00 90.44 316 HIS A O 1
ATOM 2491 N N . GLY A 1 317 ? -0.778 11.194 25.601 1.00 89.50 317 GLY A N 1
ATOM 2492 C CA . GLY A 1 317 ? -0.216 12.155 24.640 1.00 89.50 317 GLY A CA 1
ATOM 2493 C C . GLY A 1 317 ? 0.151 11.532 23.285 1.00 89.50 317 GLY A C 1
ATOM 2494 O O . GLY A 1 317 ? -0.173 10.377 23.014 1.00 89.50 317 GLY A O 1
ATOM 2495 N N . HIS A 1 318 ? 0.795 12.285 22.379 1.00 89.50 318 HIS A N 1
ATOM 2496 C CA . HIS A 1 318 ? 1.163 11.724 21.062 1.00 89.50 318 HIS A CA 1
ATOM 2497 C C . HIS A 1 318 ? 2.077 10.508 21.181 1.00 89.50 318 HIS A C 1
ATOM 2499 O O . HIS A 1 318 ? 1.936 9.538 20.441 1.00 89.50 318 HIS A O 1
ATOM 2505 N N . ASN A 1 319 ? 2.954 10.562 22.168 1.00 88.31 319 ASN A N 1
ATOM 2506 C CA . ASN A 1 319 ? 3.581 9.411 22.783 1.00 88.31 319 ASN A CA 1
ATOM 2507 C C . ASN A 1 319 ? 3.344 9.506 24.296 1.00 88.31 319 ASN A C 1
ATOM 2509 O O . ASN A 1 319 ? 2.893 10.535 24.799 1.00 88.31 319 ASN A O 1
ATOM 2513 N N . GLU A 1 320 ? 3.667 8.454 25.033 1.00 88.81 320 GLU A N 1
ATOM 2514 C CA . GLU A 1 320 ? 3.282 8.333 26.443 1.00 88.81 320 GLU A CA 1
ATOM 2515 C C . GLU A 1 320 ? 4.084 9.219 27.403 1.00 88.81 320 GLU A C 1
ATOM 2517 O O . GLU A 1 320 ? 3.747 9.299 28.579 1.00 88.81 320 GLU A O 1
ATOM 2522 N N . GLN A 1 321 ? 5.125 9.897 26.913 1.00 87.06 321 GLN A N 1
ATOM 2523 C CA . GLN A 1 321 ? 5.881 10.901 27.669 1.00 87.06 321 GLN A CA 1
ATOM 2524 C C . GLN A 1 321 ? 5.399 12.332 27.399 1.00 87.06 321 GLN A C 1
ATOM 2526 O O . GLN A 1 321 ? 5.836 13.269 28.064 1.00 87.06 321 GLN A O 1
ATOM 2531 N N . ASP A 1 322 ? 4.553 12.515 26.387 1.00 89.75 322 ASP A N 1
ATOM 2532 C CA . ASP A 1 322 ? 4.062 13.822 25.980 1.00 89.75 322 ASP A CA 1
ATOM 2533 C C . ASP A 1 322 ? 2.921 14.283 26.898 1.00 89.75 322 ASP A C 1
ATOM 2535 O O . ASP A 1 322 ? 2.136 13.466 27.379 1.00 89.75 322 ASP A O 1
ATOM 2539 N N . SER A 1 323 ? 2.833 15.594 27.133 1.00 90.19 323 SER A N 1
ATOM 2540 C CA . SER A 1 323 ? 1.835 16.225 28.012 1.00 90.19 323 SER A CA 1
ATOM 2541 C C . SER A 1 323 ? 0.775 16.940 27.171 1.00 90.19 323 SER A C 1
ATOM 2543 O O . SER A 1 323 ? 0.912 18.130 26.860 1.00 90.19 323 SER A O 1
ATOM 2545 N N . PRO A 1 324 ? -0.281 16.234 26.743 1.00 91.50 324 PRO A N 1
ATOM 2546 C CA . PRO A 1 324 ? -1.245 16.770 25.794 1.00 91.50 324 PRO A CA 1
ATOM 2547 C C . PRO A 1 324 ? -2.130 17.883 26.369 1.00 91.50 324 PRO A C 1
ATOM 2549 O O . PRO A 1 324 ? -2.697 18.669 25.610 1.00 91.50 324 PRO A O 1
ATOM 2552 N N . GLU A 1 325 ? -2.232 18.001 27.693 1.00 91.38 325 GLU A N 1
ATOM 2553 C CA . GLU A 1 325 ? -3.008 19.035 28.379 1.00 91.38 325 GLU A CA 1
ATOM 2554 C C . GLU A 1 325 ? -2.516 20.450 28.052 1.00 91.38 325 GLU A C 1
ATOM 2556 O O . GLU A 1 325 ? -3.290 21.399 28.143 1.00 91.38 325 GLU A O 1
ATOM 2561 N N . ILE A 1 326 ? -1.256 20.598 27.630 1.00 92.06 326 ILE A N 1
ATOM 2562 C CA . ILE A 1 326 ? -0.673 21.890 27.247 1.00 92.06 326 ILE A CA 1
ATOM 2563 C C . ILE A 1 326 ? -1.368 22.461 26.002 1.00 92.06 326 ILE A C 1
ATOM 2565 O O . ILE A 1 326 ? -1.583 23.668 25.911 1.00 92.06 326 ILE A O 1
ATOM 2569 N N . THR A 1 327 ? -1.728 21.607 25.039 1.00 91.06 327 THR A N 1
ATOM 2570 C CA . THR A 1 327 ? -2.282 22.034 23.740 1.00 91.06 327 THR A CA 1
ATOM 2571 C C .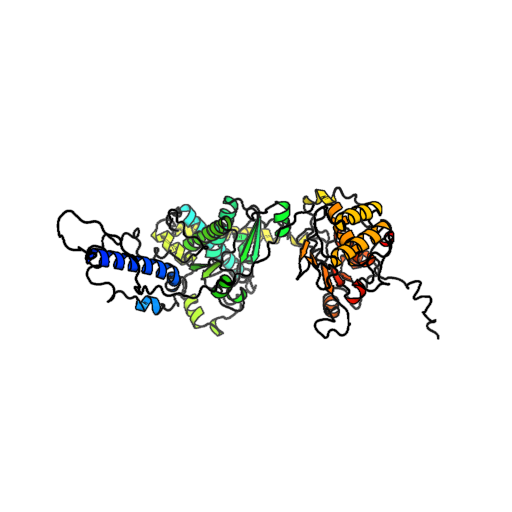 THR A 1 327 ? -3.759 21.689 23.570 1.00 91.06 327 THR A C 1
ATOM 2573 O O . THR A 1 327 ? -4.476 22.406 22.874 1.00 91.06 327 THR A O 1
ATOM 2576 N N . ALA A 1 328 ? -4.244 20.640 24.236 1.00 90.44 328 ALA A N 1
ATOM 2577 C CA . ALA A 1 328 ? -5.623 20.167 24.149 1.00 90.44 328 ALA A CA 1
ATOM 2578 C C . ALA A 1 328 ? -6.298 20.001 25.535 1.00 90.44 328 ALA A C 1
ATOM 2580 O O . ALA A 1 328 ? -6.909 18.959 25.798 1.00 90.44 328 ALA A O 1
ATOM 2581 N N . PRO A 1 329 ? -6.270 21.019 26.425 1.00 91.50 329 PRO A N 1
ATOM 2582 C CA . PRO A 1 329 ? -6.718 20.886 27.819 1.00 91.50 329 PRO A CA 1
ATOM 2583 C C . PRO A 1 329 ? -8.190 20.481 27.948 1.00 91.50 329 PRO A C 1
ATOM 2585 O O . PRO A 1 329 ? -8.530 19.593 28.724 1.00 91.50 329 PRO A O 1
ATOM 2588 N N . VAL A 1 330 ? -9.080 21.078 27.147 1.00 90.69 330 VAL A N 1
ATOM 2589 C CA . VAL A 1 330 ? -10.524 20.771 27.181 1.00 90.69 330 VAL A CA 1
ATOM 2590 C C . VAL A 1 330 ? -10.814 19.363 26.656 1.00 90.69 330 VAL A C 1
ATOM 2592 O O . VAL A 1 330 ? -11.789 18.735 27.052 1.00 90.69 330 VAL A O 1
ATOM 2595 N N . MET A 1 331 ? -10.008 18.850 25.725 1.00 89.50 331 MET A N 1
ATOM 2596 C CA . MET A 1 331 ? -10.169 17.486 25.218 1.00 89.50 331 MET A CA 1
ATOM 2597 C C . MET A 1 331 ? -9.728 16.466 26.263 1.00 89.50 331 MET A C 1
ATOM 2599 O O . MET A 1 331 ? -10.496 15.563 26.582 1.00 89.50 331 MET A O 1
ATOM 2603 N N . TYR A 1 332 ? -8.546 16.655 26.849 1.00 92.44 332 TYR A N 1
ATOM 2604 C CA . TYR A 1 332 ? -8.015 15.726 27.842 1.00 92.44 332 TYR A CA 1
ATOM 2605 C C . TYR A 1 332 ? -8.749 15.796 29.180 1.00 92.44 332 TYR A C 1
ATOM 2607 O O . TYR A 1 332 ? -8.879 14.777 29.847 1.00 92.44 332 TYR A O 1
ATOM 2615 N N . HIS A 1 333 ? -9.362 16.932 29.525 1.00 91.50 333 HIS A N 1
ATOM 2616 C CA . HIS A 1 333 ? -10.312 16.991 30.636 1.00 91.50 333 HIS A CA 1
ATOM 2617 C C . HIS A 1 333 ? -11.491 16.020 30.443 1.00 91.50 333 HIS A C 1
ATOM 2619 O O . HIS A 1 333 ? -11.819 15.272 31.361 1.00 91.50 333 HIS A O 1
ATOM 2625 N N . CYS A 1 334 ? -12.086 15.986 29.243 1.00 90.88 334 CYS A N 1
ATOM 2626 C CA . CYS A 1 334 ? -13.155 15.040 28.915 1.00 90.88 334 CYS A CA 1
ATOM 2627 C C . CYS A 1 334 ? -12.643 13.595 28.902 1.00 90.88 334 CYS A C 1
ATOM 2629 O O . CYS A 1 334 ? -13.255 12.736 29.526 1.00 90.88 334 CYS A O 1
ATOM 2631 N N . ILE A 1 335 ? -11.506 13.328 28.244 1.00 93.19 335 ILE A N 1
ATOM 2632 C CA . ILE A 1 335 ? -10.920 11.977 28.164 1.00 93.19 335 ILE A CA 1
ATOM 2633 C C . ILE A 1 335 ? -10.642 11.426 29.566 1.00 93.19 335 ILE A C 1
ATOM 2635 O O . ILE A 1 335 ? -11.007 10.291 29.859 1.00 93.19 335 ILE A O 1
ATOM 2639 N N . ASN A 1 336 ? -10.062 12.230 30.458 1.00 91.25 336 ASN A N 1
ATOM 2640 C CA . ASN A 1 336 ? -9.720 11.812 31.820 1.00 91.25 336 ASN A CA 1
ATOM 2641 C C . ASN A 1 336 ? -10.952 11.494 32.686 1.00 91.25 336 ASN A C 1
ATOM 2643 O O . ASN A 1 336 ? -10.839 10.727 33.638 1.00 91.25 336 ASN A O 1
ATOM 2647 N N . GLN A 1 337 ? -12.123 12.047 32.357 1.00 92.19 337 GLN A N 1
ATOM 2648 C CA . GLN A 1 337 ? -13.401 11.723 33.007 1.00 92.19 337 GLN A CA 1
ATOM 2649 C C . GLN A 1 337 ? -14.162 10.591 32.304 1.00 92.19 337 GLN A C 1
ATOM 2651 O O . GLN A 1 337 ? -15.100 10.031 32.875 1.00 92.19 337 GLN A O 1
ATOM 2656 N N . HIS A 1 338 ? -13.779 10.261 31.071 1.00 92.69 338 HIS A N 1
ATOM 2657 C CA . HIS A 1 338 ? -14.468 9.282 30.246 1.00 92.69 338 HIS A CA 1
ATOM 2658 C C . HIS A 1 338 ? -14.002 7.852 30.570 1.00 92.69 338 HIS A C 1
ATOM 2660 O O . HIS A 1 338 ? -12.794 7.574 30.496 1.00 92.69 338 HIS A O 1
ATOM 2666 N N . PRO A 1 339 ? -14.922 6.927 30.917 1.00 93.12 339 PRO A N 1
ATOM 2667 C CA . PRO A 1 339 ? -14.583 5.522 31.145 1.00 93.12 339 PRO A CA 1
ATOM 2668 C C . PRO A 1 339 ? -13.969 4.882 29.890 1.00 93.12 339 PRO A C 1
ATOM 2670 O O . PRO A 1 339 ? -14.216 5.323 28.771 1.00 93.12 339 PRO A O 1
ATOM 2673 N N . THR A 1 340 ? -13.151 3.839 30.061 1.00 93.00 340 THR A N 1
ATOM 2674 C CA . THR A 1 340 ? -12.579 3.116 28.911 1.00 93.00 340 THR A CA 1
ATOM 2675 C C . THR A 1 340 ? -13.664 2.358 28.146 1.00 93.00 340 THR A C 1
ATOM 2677 O O . THR A 1 340 ? -14.686 1.984 28.733 1.00 93.00 340 THR A O 1
ATOM 2680 N N . VAL A 1 341 ? -13.425 2.080 26.859 1.00 92.19 341 VAL A N 1
ATOM 2681 C CA . VAL A 1 341 ? -14.337 1.289 26.007 1.00 92.19 341 VAL A CA 1
ATOM 2682 C C . VAL A 1 341 ? -14.661 -0.055 26.668 1.00 92.19 341 VAL A C 1
ATOM 2684 O O . VAL A 1 341 ? -15.815 -0.466 26.744 1.00 92.19 341 VAL A O 1
ATOM 2687 N N . ILE A 1 342 ? -13.649 -0.701 27.251 1.00 93.50 342 ILE A N 1
ATOM 2688 C CA . ILE A 1 342 ? -13.784 -1.969 27.981 1.00 93.50 342 ILE A CA 1
ATOM 2689 C C . ILE A 1 342 ? -14.690 -1.820 29.201 1.00 93.50 342 ILE A C 1
ATOM 2691 O O . ILE A 1 342 ? -15.547 -2.668 29.433 1.00 93.50 342 ILE A O 1
ATOM 2695 N N . THR A 1 343 ? -14.556 -0.729 29.959 1.00 94.00 343 THR A N 1
ATOM 2696 C CA . THR A 1 343 ? -15.421 -0.463 31.119 1.00 94.00 343 THR A CA 1
ATOM 2697 C C . THR A 1 343 ? -16.877 -0.254 30.698 1.00 94.00 343 THR A C 1
ATOM 2699 O O . THR A 1 343 ? -17.790 -0.720 31.382 1.00 94.00 343 THR A O 1
ATOM 2702 N N . LEU A 1 344 ? -17.106 0.462 29.594 1.00 93.44 344 LEU A N 1
ATOM 2703 C CA . LEU A 1 344 ? -18.443 0.695 29.046 1.00 93.44 344 LEU A CA 1
ATOM 2704 C C . LEU A 1 344 ? -19.082 -0.614 28.578 1.00 93.44 344 LEU A C 1
ATOM 2706 O O . LEU A 1 344 ? -20.186 -0.945 29.013 1.00 93.44 344 LEU A O 1
ATOM 2710 N N . TYR A 1 345 ? -18.359 -1.387 27.771 1.00 94.88 345 TYR A N 1
ATOM 2711 C CA . TYR A 1 345 ? -18.865 -2.635 27.215 1.00 94.88 345 TYR A CA 1
ATOM 2712 C C . TYR A 1 345 ? -19.053 -3.716 28.290 1.00 94.88 345 TYR A C 1
ATOM 2714 O O . TYR A 1 345 ? -20.056 -4.421 28.285 1.00 94.88 345 TYR A O 1
ATOM 2722 N N . PHE A 1 346 ? -18.179 -3.784 29.302 1.00 96.31 346 PHE A N 1
ATOM 2723 C CA . PHE A 1 346 ? -18.378 -4.669 30.455 1.00 96.31 346 PHE A CA 1
ATOM 2724 C C . PHE A 1 346 ? -19.704 -4.392 31.175 1.00 96.31 346 PHE A C 1
ATOM 2726 O O . PHE A 1 346 ? -20.458 -5.320 31.453 1.00 96.31 346 PHE A O 1
ATOM 2733 N N . LYS A 1 347 ? -20.028 -3.117 31.441 1.00 95.00 347 LYS A N 1
ATOM 2734 C CA . LYS A 1 347 ? -21.299 -2.741 32.088 1.00 95.00 347 LYS A CA 1
ATOM 2735 C C . LYS A 1 347 ? -22.512 -3.163 31.260 1.00 95.00 347 LYS A C 1
ATOM 2737 O O . LYS A 1 347 ? -23.521 -3.559 31.838 1.00 95.00 347 LYS A O 1
ATOM 2742 N N . GLN A 1 348 ? -22.409 -3.088 29.934 1.00 92.62 348 GLN A N 1
ATOM 2743 C CA . GLN A 1 348 ? -23.445 -3.558 29.017 1.00 92.62 348 GLN A CA 1
ATOM 2744 C C . GLN A 1 348 ? -23.597 -5.086 29.068 1.00 92.62 348 GLN A C 1
ATOM 2746 O O . GLN A 1 348 ? -24.707 -5.587 29.213 1.00 92.62 348 GLN A O 1
ATOM 2751 N N . LEU A 1 349 ? -22.501 -5.847 29.028 1.00 94.75 349 LEU A N 1
ATOM 2752 C CA . LEU A 1 349 ? -22.567 -7.311 29.143 1.00 94.75 349 LEU A CA 1
ATOM 2753 C C . LEU A 1 349 ? -23.080 -7.765 30.512 1.00 94.75 349 LEU A C 1
ATOM 2755 O O . LEU A 1 349 ? -23.822 -8.745 30.605 1.00 94.75 349 LEU A O 1
ATOM 2759 N N . GLN A 1 350 ? -22.727 -7.033 31.568 1.00 94.62 350 GLN A N 1
ATOM 2760 C CA . GLN A 1 350 ? -23.201 -7.292 32.919 1.00 94.62 350 GLN A CA 1
ATOM 2761 C C . GLN A 1 350 ? -24.704 -7.014 33.054 1.00 94.62 350 GLN A C 1
ATOM 2763 O O . GLN A 1 350 ? -25.413 -7.816 33.658 1.00 94.62 350 GLN A O 1
ATOM 2768 N N . SER A 1 351 ? -25.213 -5.917 32.477 1.00 93.94 351 SER A N 1
ATOM 2769 C CA . SER A 1 351 ? -26.651 -5.611 32.503 1.00 93.94 351 SER A CA 1
ATOM 2770 C C . SER A 1 351 ? -27.479 -6.613 31.694 1.00 93.94 351 SER A C 1
ATOM 2772 O O . SER A 1 351 ? -28.616 -6.898 32.061 1.00 93.94 351 SER A O 1
ATOM 2774 N N . GLN A 1 352 ? -26.891 -7.193 30.644 1.00 92.31 352 GLN A N 1
ATOM 2775 C CA . GLN A 1 352 ? -27.484 -8.270 29.846 1.00 92.31 352 GLN A CA 1
ATOM 2776 C C . GLN A 1 352 ? -27.351 -9.659 30.504 1.00 92.31 352 GLN A C 1
ATOM 2778 O O . GLN A 1 352 ? -27.896 -10.631 29.987 1.00 92.31 352 GLN A O 1
ATOM 2783 N N . GLY A 1 353 ? -26.635 -9.780 31.630 1.00 93.19 353 GLY A N 1
ATOM 2784 C CA . GLY A 1 353 ? -26.403 -11.056 32.317 1.00 93.19 353 GLY A CA 1
ATOM 2785 C C . GLY A 1 353 ? -25.478 -12.023 31.565 1.00 93.19 353 GLY A C 1
ATOM 2786 O O . GLY A 1 353 ? -25.481 -13.214 31.862 1.00 93.19 353 GLY A O 1
ATOM 2787 N N . ILE A 1 354 ? -24.704 -11.527 30.594 1.00 94.50 354 ILE A N 1
ATOM 2788 C CA . ILE A 1 354 ? -23.818 -12.331 29.737 1.00 94.50 354 ILE A CA 1
ATOM 2789 C C . ILE A 1 354 ? -22.475 -12.604 30.423 1.00 94.50 354 ILE A C 1
ATOM 2791 O O . ILE A 1 354 ? -21.929 -13.697 30.284 1.00 94.50 354 ILE A O 1
ATOM 2795 N N . LEU A 1 355 ? -21.940 -11.618 31.151 1.00 93.62 355 LEU A N 1
ATOM 2796 C CA . LEU A 1 355 ? -20.630 -11.701 31.798 1.00 93.62 355 LEU A CA 1
ATOM 2797 C C . LEU A 1 355 ? -20.703 -11.191 33.241 1.00 93.62 355 LEU A C 1
ATOM 2799 O O . LEU A 1 355 ? -21.150 -10.069 33.491 1.00 93.62 355 LEU A O 1
ATOM 2803 N N . THR A 1 356 ? -20.250 -12.003 34.197 1.00 94.81 356 THR A N 1
ATOM 2804 C CA . THR A 1 356 ? -20.180 -11.618 35.614 1.00 94.81 356 THR A CA 1
ATOM 2805 C C . THR A 1 356 ? -18.837 -10.971 35.963 1.00 94.81 356 THR A C 1
ATOM 2807 O O . THR A 1 356 ? -17.845 -11.095 35.242 1.00 94.81 356 THR A O 1
ATOM 2810 N N . ALA A 1 357 ? -18.783 -10.279 37.105 1.00 93.38 357 ALA A N 1
ATOM 2811 C CA . ALA A 1 357 ? -17.540 -9.689 37.607 1.00 93.38 357 ALA A CA 1
ATOM 2812 C C . ALA A 1 357 ? -16.471 -10.746 37.937 1.00 93.38 357 ALA A C 1
ATOM 2814 O O . ALA A 1 357 ? -15.288 -10.497 37.727 1.00 93.38 357 ALA A O 1
ATOM 2815 N N . GLU A 1 358 ? -16.889 -11.924 38.406 1.00 93.88 358 GLU A N 1
ATOM 2816 C CA . GLU A 1 358 ? -16.005 -13.059 38.704 1.00 93.88 358 GLU A CA 1
ATOM 2817 C C . GLU A 1 358 ? -15.364 -13.596 37.419 1.00 93.88 358 GLU A C 1
ATOM 2819 O O . GLU A 1 358 ? -14.143 -13.655 37.320 1.00 93.88 358 GLU A O 1
ATOM 2824 N N . GLN A 1 359 ? -16.172 -13.842 36.381 1.00 92.81 359 GLN A N 1
ATOM 2825 C CA . GLN A 1 359 ? -15.675 -14.289 35.076 1.00 92.81 359 GLN A CA 1
ATOM 2826 C C . GLN A 1 359 ? -14.722 -13.272 34.436 1.00 92.81 359 GLN A C 1
ATOM 2828 O O . GLN A 1 359 ? -13.721 -13.643 33.827 1.00 92.81 359 GLN A O 1
ATOM 2833 N N . CYS A 1 360 ? -15.010 -11.974 34.572 1.00 93.06 360 CYS A N 1
ATOM 2834 C CA . CYS A 1 360 ? -14.111 -10.933 34.085 1.00 93.06 360 CYS A CA 1
ATOM 2835 C C . CYS A 1 360 ? -12.770 -10.928 34.836 1.00 93.06 360 CYS A C 1
ATOM 2837 O O . CYS A 1 360 ? -11.732 -10.698 34.216 1.00 93.06 360 CYS A O 1
ATOM 2839 N N . ALA A 1 361 ? -12.774 -11.168 36.150 1.00 94.19 361 ALA A N 1
ATOM 2840 C CA . ALA A 1 361 ? -11.549 -11.251 36.942 1.00 94.19 361 ALA A CA 1
ATOM 2841 C C . ALA A 1 361 ? -10.689 -12.456 36.531 1.00 94.19 361 ALA A C 1
ATOM 2843 O O . ALA A 1 361 ? -9.471 -12.313 36.399 1.00 94.19 361 ALA A O 1
ATOM 2844 N N . ASP A 1 362 ? -11.321 -13.598 36.252 1.00 94.38 362 ASP A N 1
ATOM 2845 C CA . ASP A 1 362 ? -10.641 -14.794 35.751 1.00 94.38 362 ASP A CA 1
ATOM 2846 C C . ASP A 1 362 ? -9.970 -14.526 34.393 1.00 94.38 362 ASP A C 1
ATOM 2848 O O . ASP A 1 362 ? -8.777 -14.790 34.232 1.00 94.38 362 ASP A O 1
ATOM 2852 N N . LEU A 1 363 ? -10.681 -13.889 33.450 1.00 93.25 363 LEU A N 1
ATOM 2853 C CA . LEU A 1 363 ? -10.121 -13.500 32.145 1.00 93.25 363 LEU A CA 1
ATOM 2854 C C . LEU A 1 363 ? -8.902 -12.578 32.282 1.00 93.25 363 LEU A C 1
ATOM 2856 O O . LEU A 1 363 ? -7.896 -12.773 31.599 1.00 93.25 363 LEU A O 1
ATOM 2860 N N . ILE A 1 364 ? -8.972 -11.580 33.170 1.00 94.38 364 ILE A N 1
ATOM 2861 C CA . ILE A 1 364 ? -7.843 -10.675 33.431 1.00 94.38 364 ILE A CA 1
ATOM 2862 C C . ILE A 1 364 ? -6.641 -11.467 33.955 1.00 94.38 364 ILE A C 1
ATOM 2864 O O . ILE A 1 364 ? -5.532 -11.297 33.447 1.00 94.38 364 ILE A O 1
ATOM 2868 N N . SER A 1 365 ? -6.860 -12.348 34.937 1.00 95.00 365 SER A N 1
ATOM 2869 C CA . SER A 1 365 ? -5.796 -13.164 35.528 1.00 95.00 365 SER A CA 1
ATOM 2870 C C . SER A 1 365 ? -5.136 -14.081 34.497 1.00 95.00 365 SER A C 1
ATOM 2872 O O . SER A 1 365 ? -3.909 -14.203 34.460 1.00 95.00 365 SER A O 1
ATOM 2874 N N . ASP A 1 366 ? -5.937 -14.688 33.624 1.00 93.56 366 ASP A N 1
ATOM 2875 C CA . ASP A 1 366 ? -5.461 -15.572 32.566 1.00 93.56 366 ASP A CA 1
ATOM 2876 C C . ASP A 1 366 ? -4.609 -14.830 31.533 1.00 93.56 366 ASP A C 1
ATOM 2878 O O . ASP A 1 366 ? -3.524 -15.301 31.177 1.00 93.56 366 ASP A O 1
ATOM 2882 N N . ILE A 1 367 ? -5.048 -13.646 31.098 1.00 91.75 367 ILE A N 1
ATOM 2883 C CA . ILE A 1 367 ? -4.300 -12.815 30.148 1.00 91.75 367 ILE A CA 1
ATOM 2884 C C . ILE A 1 367 ? -2.997 -12.310 30.776 1.00 91.75 367 ILE A C 1
ATOM 2886 O O . ILE A 1 367 ? -1.943 -12.426 30.154 1.00 91.75 367 ILE A O 1
ATOM 2890 N N . GLU A 1 368 ? -3.027 -11.782 32.005 1.00 91.75 368 GLU A N 1
ATOM 2891 C CA . GLU A 1 368 ? -1.815 -11.299 32.683 1.00 91.75 368 GLU A CA 1
ATOM 2892 C C . GLU A 1 368 ? -0.795 -12.429 32.896 1.00 91.75 368 GLU A C 1
ATOM 2894 O O . GLU A 1 368 ? 0.407 -12.224 32.698 1.00 91.75 368 GLU A O 1
ATOM 2899 N N . ARG A 1 369 ? -1.262 -13.639 33.236 1.00 93.12 369 ARG A N 1
ATOM 2900 C CA . ARG A 1 369 ? -0.411 -14.832 33.353 1.00 93.12 369 AR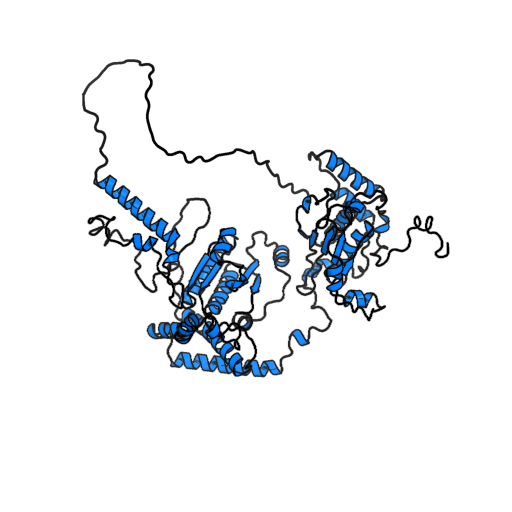G A CA 1
ATOM 2901 C C . ARG A 1 369 ? 0.222 -15.206 32.014 1.00 93.12 369 ARG A C 1
ATOM 2903 O O . ARG A 1 369 ? 1.417 -15.498 31.976 1.00 93.12 369 ARG A O 1
ATOM 2910 N N . ASN A 1 370 ? -0.550 -15.164 30.927 1.00 90.19 370 ASN A N 1
ATOM 2911 C CA . ASN A 1 370 ? -0.038 -15.439 29.586 1.00 90.19 370 ASN A CA 1
ATOM 2912 C C . ASN A 1 370 ? 1.017 -14.405 29.159 1.00 90.19 370 ASN A C 1
ATOM 2914 O O . ASN A 1 370 ? 2.108 -14.777 28.739 1.00 90.19 370 ASN A O 1
ATOM 2918 N N . LEU A 1 371 ? 0.745 -13.110 29.351 1.00 87.81 371 LEU A N 1
ATOM 2919 C CA . LEU A 1 371 ? 1.686 -12.030 29.029 1.00 87.81 371 LEU A CA 1
ATOM 2920 C C . LEU A 1 371 ? 3.003 -12.144 29.808 1.00 87.81 371 LEU A C 1
ATOM 2922 O O . LEU A 1 371 ? 4.075 -11.903 29.253 1.00 87.81 371 LEU A O 1
ATOM 2926 N N . ALA A 1 372 ? 2.941 -12.530 31.085 1.00 88.62 372 ALA A N 1
ATOM 2927 C CA . ALA A 1 372 ? 4.137 -12.778 31.883 1.00 88.62 372 ALA A CA 1
ATOM 2928 C C . ALA A 1 372 ? 4.956 -13.960 31.336 1.00 88.62 372 ALA A C 1
ATOM 2930 O O . ALA A 1 372 ? 6.173 -13.840 31.201 1.00 88.62 372 ALA A O 1
ATOM 2931 N N . SER A 1 373 ? 4.284 -15.060 30.976 1.00 88.88 373 SER A N 1
ATOM 2932 C CA . SER A 1 373 ? 4.910 -16.247 30.384 1.00 88.88 373 SER A CA 1
ATOM 2933 C C . SER A 1 373 ? 5.593 -15.934 29.048 1.00 88.88 373 SER A C 1
ATOM 2935 O O . SER A 1 373 ? 6.766 -16.259 28.867 1.00 88.88 373 SER A O 1
ATOM 2937 N N . GLU A 1 374 ? 4.900 -15.246 28.137 1.00 85.44 374 GLU A N 1
ATOM 2938 C CA . GLU A 1 374 ? 5.447 -14.859 26.828 1.00 85.44 374 GLU A CA 1
ATOM 2939 C C . GLU A 1 374 ? 6.641 -13.907 26.957 1.00 85.44 374 GLU A C 1
ATOM 2941 O O . GLU A 1 374 ? 7.629 -14.038 26.239 1.00 85.44 374 GLU A O 1
ATOM 2946 N N . HIS A 1 375 ? 6.610 -12.984 27.920 1.00 84.69 375 HIS A N 1
ATOM 2947 C CA . HIS A 1 375 ? 7.746 -12.103 28.183 1.00 84.69 375 HIS A CA 1
ATOM 2948 C C . HIS A 1 375 ? 8.978 -12.848 28.714 1.00 84.69 375 HIS A C 1
ATOM 2950 O O . HIS A 1 375 ? 10.112 -12.487 28.393 1.00 84.69 375 HIS A O 1
ATOM 2956 N N . ASP A 1 376 ? 8.791 -13.869 29.548 1.00 87.12 376 ASP A N 1
ATOM 2957 C CA . ASP A 1 376 ? 9.911 -14.689 30.004 1.00 87.12 376 ASP A CA 1
ATOM 2958 C C . ASP A 1 376 ? 10.458 -15.558 28.866 1.00 87.12 376 ASP A C 1
ATOM 2960 O O . ASP A 1 376 ? 11.678 -15.670 28.720 1.00 87.12 376 ASP A O 1
ATOM 2964 N N . HIS A 1 377 ? 9.584 -16.074 27.997 1.00 84.38 377 HIS A N 1
ATOM 2965 C CA . HIS A 1 377 ? 9.986 -16.773 26.779 1.00 84.38 377 HIS A CA 1
ATOM 2966 C C . HIS A 1 377 ? 10.794 -15.867 25.834 1.00 84.38 377 HIS A C 1
ATOM 2968 O O . HIS A 1 377 ? 11.878 -16.255 25.381 1.00 84.38 377 HIS A O 1
ATOM 2974 N N . SER A 1 378 ? 10.342 -14.626 25.611 1.00 80.94 378 SER A N 1
ATOM 2975 C CA . SER A 1 378 ? 10.958 -13.675 24.674 1.00 80.94 378 SER A CA 1
ATOM 2976 C C . SER A 1 378 ? 12.394 -13.280 25.033 1.00 80.94 378 SER A C 1
ATOM 2978 O O . SER A 1 378 ? 13.123 -12.796 24.178 1.00 80.94 378 SER A O 1
ATOM 2980 N N . LYS A 1 379 ? 12.825 -13.468 26.288 1.00 82.94 379 LYS A N 1
ATOM 2981 C CA . LYS A 1 379 ? 14.218 -13.223 26.716 1.00 82.94 379 LYS A CA 1
ATOM 2982 C C . LYS A 1 379 ? 15.202 -14.257 26.174 1.00 82.94 379 LYS A C 1
ATOM 2984 O O . LYS A 1 379 ? 16.403 -14.009 26.163 1.00 82.94 379 LYS A O 1
ATOM 2989 N N . THR A 1 380 ? 14.696 -15.431 25.809 1.00 82.12 380 THR A N 1
ATOM 2990 C CA . THR A 1 380 ? 15.494 -16.582 25.360 1.00 82.12 380 THR A CA 1
ATOM 2991 C C . THR A 1 380 ? 15.203 -16.974 23.919 1.00 82.12 380 THR A C 1
ATOM 2993 O O . THR A 1 380 ? 16.005 -17.673 23.303 1.00 82.12 380 THR A O 1
ATOM 2996 N N . ALA A 1 381 ? 14.068 -16.525 23.381 1.00 72.88 381 ALA A N 1
ATOM 2997 C CA . ALA A 1 381 ? 13.714 -16.737 21.995 1.00 72.88 381 ALA A CA 1
ATOM 2998 C C . ALA A 1 381 ? 14.679 -15.949 21.090 1.00 72.88 381 ALA A C 1
ATOM 3000 O O . ALA A 1 381 ? 14.837 -14.742 21.287 1.00 72.88 381 ALA A O 1
ATOM 3001 N N . PRO A 1 382 ? 15.323 -16.596 20.102 1.00 67.19 382 PRO A N 1
ATOM 3002 C CA . PRO A 1 382 ? 16.093 -15.869 19.105 1.00 67.19 382 PRO A CA 1
ATOM 3003 C C . PRO A 1 382 ? 15.143 -14.961 18.325 1.00 67.19 382 PRO A C 1
ATOM 3005 O O . PRO A 1 382 ? 14.069 -15.400 17.898 1.00 67.19 382 PRO A O 1
ATOM 3008 N N . SER A 1 383 ? 15.526 -13.703 18.117 1.00 60.31 383 SER A N 1
ATOM 3009 C CA . SER A 1 383 ? 14.764 -12.851 17.218 1.00 60.31 383 SER A CA 1
ATOM 3010 C C . SER A 1 383 ? 14.847 -13.432 15.811 1.00 60.31 383 SER A C 1
ATOM 3012 O O . SER A 1 383 ? 15.910 -13.865 15.359 1.00 60.31 383 SER A O 1
ATOM 3014 N N . PHE A 1 384 ? 13.743 -13.378 15.068 1.00 50.00 384 PHE A N 1
ATOM 3015 C CA . PHE A 1 384 ? 13.784 -13.596 13.621 1.00 50.00 384 PHE A CA 1
ATOM 3016 C C . PHE A 1 384 ? 14.838 -12.688 12.953 1.00 50.00 384 PHE A C 1
ATOM 3018 O O . PHE A 1 384 ? 15.498 -13.095 12.001 1.00 50.00 384 PHE A O 1
ATOM 3025 N N . TRP A 1 385 ? 15.048 -11.490 13.511 1.00 49.19 385 TRP A N 1
ATOM 3026 C CA . TRP A 1 385 ? 16.038 -10.514 13.059 1.00 49.19 385 TRP A CA 1
ATOM 3027 C C . TRP A 1 385 ? 17.483 -10.859 13.431 1.00 49.19 385 TRP A C 1
ATOM 3029 O O . TRP A 1 385 ? 18.388 -10.385 12.756 1.00 49.19 385 TRP A O 1
ATOM 3039 N N . ASP A 1 386 ? 17.708 -11.703 14.443 1.00 51.12 386 ASP A N 1
ATOM 3040 C CA . ASP A 1 386 ? 19.060 -12.134 14.834 1.00 51.12 386 ASP A CA 1
ATOM 3041 C C . ASP A 1 386 ? 19.624 -13.176 13.850 1.00 51.12 386 ASP A C 1
ATOM 3043 O O . ASP A 1 386 ? 20.836 -13.331 13.736 1.00 51.12 386 ASP A O 1
ATOM 3047 N N . ASN A 1 387 ? 18.744 -13.875 13.117 1.00 43.56 387 ASN A N 1
ATOM 3048 C CA . ASN A 1 387 ? 19.087 -14.911 12.134 1.00 43.56 387 ASN A CA 1
ATOM 3049 C C . ASN A 1 387 ? 18.884 -14.474 10.673 1.00 43.56 387 ASN A C 1
ATOM 3051 O O . ASN A 1 387 ? 19.042 -15.289 9.762 1.00 43.56 387 ASN A O 1
ATOM 3055 N N . LEU A 1 388 ? 18.593 -13.193 10.427 1.00 45.34 388 LEU A N 1
ATOM 3056 C CA . LEU A 1 388 ? 18.841 -12.560 9.131 1.00 45.34 388 LEU A CA 1
ATOM 3057 C C . LEU A 1 388 ? 20.355 -12.333 9.005 1.00 45.34 388 LEU A C 1
ATOM 3059 O O . LEU A 1 388 ? 20.837 -11.205 8.999 1.00 45.34 388 LEU A O 1
ATOM 3063 N N . GLY A 1 389 ? 21.128 -13.423 8.955 1.00 37.56 389 GLY A N 1
ATOM 3064 C CA . GLY A 1 389 ? 22.498 -13.342 8.461 1.00 37.56 389 GLY A CA 1
ATOM 3065 C C . GLY A 1 389 ? 22.490 -12.766 7.043 1.00 37.56 389 GLY A C 1
ATOM 3066 O O . GLY A 1 389 ? 21.447 -12.736 6.391 1.00 37.56 389 GLY A O 1
ATOM 3067 N N . ASP A 1 390 ? 23.654 -12.390 6.519 1.00 41.28 390 ASP A N 1
ATOM 3068 C CA . ASP A 1 390 ? 23.865 -11.912 5.136 1.00 41.28 390 ASP A CA 1
ATOM 3069 C C . ASP A 1 390 ? 23.380 -12.883 4.029 1.00 41.28 390 ASP A C 1
ATOM 3071 O O . ASP A 1 390 ? 23.622 -12.688 2.839 1.00 41.28 390 ASP A O 1
ATOM 3075 N N . THR A 1 391 ? 22.701 -13.967 4.405 1.00 38.84 391 THR A N 1
ATOM 3076 C CA . THR A 1 391 ? 21.940 -14.834 3.520 1.00 38.84 391 THR A CA 1
ATOM 3077 C C . THR A 1 391 ? 20.536 -14.250 3.330 1.00 38.84 391 THR A C 1
ATOM 3079 O O . THR A 1 391 ? 19.713 -14.322 4.246 1.00 38.84 391 THR A O 1
ATOM 3082 N N . PRO A 1 392 ? 20.219 -13.689 2.144 1.00 42.03 392 PRO A N 1
ATOM 3083 C CA . PRO A 1 392 ? 18.853 -13.289 1.839 1.00 42.03 392 PRO A CA 1
ATOM 3084 C C . PRO A 1 392 ? 17.914 -14.485 2.063 1.00 42.03 392 PRO A C 1
ATOM 3086 O O . PRO A 1 392 ? 18.309 -15.623 1.773 1.00 42.03 392 PRO A O 1
ATOM 3089 N N . PRO A 1 393 ? 16.688 -14.264 2.578 1.00 39.62 393 PRO A N 1
ATOM 3090 C CA . PRO A 1 393 ? 15.722 -15.341 2.740 1.00 39.62 393 PRO A CA 1
ATOM 3091 C C . PRO A 1 393 ? 15.600 -16.099 1.412 1.00 39.62 393 PRO A C 1
ATOM 3093 O O . PRO A 1 393 ? 15.602 -15.454 0.356 1.00 39.62 393 PRO A O 1
ATOM 3096 N N . PRO A 1 394 ? 15.529 -17.444 1.432 1.00 37.09 394 PRO A N 1
ATOM 3097 C CA . PRO A 1 394 ? 15.416 -18.219 0.208 1.00 37.09 394 PRO A CA 1
ATOM 3098 C C . PRO A 1 394 ? 14.248 -17.675 -0.610 1.00 37.09 394 PRO A C 1
ATOM 3100 O O . PRO A 1 394 ? 13.139 -17.501 -0.095 1.00 37.09 394 PRO A O 1
ATOM 3103 N N . LEU A 1 395 ? 14.536 -17.353 -1.872 1.00 41.03 395 LEU A N 1
ATOM 3104 C CA . LEU A 1 395 ? 13.547 -16.866 -2.825 1.00 41.03 395 LEU A CA 1
ATOM 3105 C C . LEU A 1 395 ? 12.332 -17.812 -2.796 1.00 41.03 395 LEU A C 1
ATOM 3107 O O . LEU A 1 395 ? 12.517 -19.034 -2.735 1.00 41.03 395 LEU A O 1
ATOM 3111 N N . PRO A 1 396 ? 11.091 -17.288 -2.772 1.00 34.56 396 PRO A N 1
ATOM 3112 C CA . PRO A 1 396 ? 9.905 -18.126 -2.689 1.00 34.56 396 PRO A CA 1
ATOM 3113 C C . PRO A 1 396 ? 9.892 -19.176 -3.818 1.00 34.56 396 PRO A C 1
ATOM 3115 O O . PRO A 1 396 ? 10.372 -18.894 -4.919 1.00 34.56 396 PRO A O 1
ATOM 3118 N N . PRO A 1 397 ? 9.288 -20.364 -3.603 1.00 35.53 397 PRO A N 1
ATOM 3119 C CA . PRO A 1 397 ? 9.323 -21.486 -4.549 1.00 35.53 397 PRO A CA 1
ATOM 3120 C C . PRO A 1 397 ? 8.691 -21.215 -5.929 1.00 35.53 397 PRO A C 1
ATOM 3122 O O . PRO A 1 397 ? 8.640 -22.110 -6.764 1.00 35.53 397 PRO A O 1
ATOM 3125 N N . THR A 1 398 ? 8.205 -20.001 -6.197 1.00 39.16 398 THR A N 1
ATOM 3126 C CA . THR A 1 398 ? 7.769 -19.529 -7.520 1.00 39.16 398 THR A CA 1
ATOM 3127 C C . THR A 1 398 ? 8.911 -19.298 -8.511 1.00 39.16 398 THR A C 1
ATOM 3129 O O . THR A 1 398 ? 8.647 -19.112 -9.697 1.00 39.16 398 THR A O 1
ATOM 3132 N N . ASP A 1 399 ? 10.165 -19.440 -8.082 1.00 40.00 399 ASP A N 1
ATOM 3133 C CA . ASP A 1 399 ? 11.334 -19.538 -8.962 1.00 40.00 399 ASP A CA 1
ATOM 3134 C C . ASP A 1 399 ? 11.376 -20.824 -9.808 1.00 40.00 399 ASP A C 1
ATOM 3136 O O . ASP A 1 399 ? 12.417 -21.173 -10.346 1.00 40.00 399 ASP A O 1
ATOM 3140 N N . VAL A 1 400 ? 10.256 -21.520 -10.041 1.00 38.03 400 VAL A N 1
ATOM 3141 C CA . VAL A 1 400 ? 10.186 -22.582 -11.067 1.00 38.03 400 VAL A CA 1
ATOM 3142 C C . VAL A 1 400 ? 10.492 -22.031 -12.473 1.00 38.03 400 VAL A C 1
ATOM 3144 O O . VAL A 1 400 ? 10.933 -22.767 -13.356 1.00 38.03 400 VAL A O 1
ATOM 3147 N N . ALA A 1 401 ? 10.316 -20.722 -12.692 1.00 38.41 401 ALA A N 1
ATOM 3148 C CA . ALA A 1 401 ? 10.757 -20.067 -13.923 1.00 38.41 401 ALA A CA 1
ATOM 3149 C C . ALA A 1 401 ? 12.284 -19.848 -13.975 1.00 38.41 401 ALA A C 1
ATOM 3151 O O . ALA A 1 401 ? 12.855 -19.901 -15.060 1.00 38.41 401 ALA A O 1
ATOM 3152 N N . LEU A 1 402 ? 12.954 -19.671 -12.828 1.00 37.31 402 LEU A N 1
ATOM 3153 C CA . LEU A 1 402 ? 14.409 -19.476 -12.724 1.00 37.31 402 LEU A CA 1
ATOM 3154 C C . LEU A 1 402 ? 15.181 -20.773 -12.436 1.00 37.31 402 LEU A C 1
ATOM 3156 O O . LEU A 1 402 ? 16.356 -20.858 -12.767 1.00 37.31 402 LEU A O 1
ATOM 3160 N N . SER A 1 403 ? 14.545 -21.822 -11.911 1.00 36.84 403 SER A N 1
ATOM 3161 C CA . SER A 1 403 ? 15.165 -23.140 -11.720 1.00 36.84 403 SER A CA 1
ATOM 3162 C C . SER A 1 403 ? 15.405 -23.874 -13.043 1.00 36.84 403 SER A C 1
ATOM 3164 O O . SER A 1 403 ? 16.267 -24.749 -13.113 1.00 36.84 403 SER A O 1
ATOM 3166 N N . ASN A 1 404 ? 14.685 -23.477 -14.099 1.00 35.62 404 ASN A N 1
ATOM 3167 C CA . ASN A 1 404 ? 14.912 -23.906 -15.480 1.00 35.62 404 ASN A CA 1
ATOM 3168 C C . ASN A 1 404 ? 15.879 -22.992 -16.248 1.00 35.62 404 ASN A C 1
ATOM 3170 O O . ASN A 1 404 ? 16.295 -23.337 -17.357 1.00 35.62 404 ASN A O 1
ATOM 3174 N N . VAL A 1 405 ? 16.259 -21.844 -15.681 1.00 38.97 405 VAL A N 1
ATOM 3175 C CA . VAL A 1 405 ? 17.383 -21.065 -16.193 1.00 38.97 405 VAL A CA 1
ATOM 3176 C C . VAL A 1 405 ? 18.626 -21.737 -15.631 1.00 38.97 405 VAL A C 1
ATOM 3178 O O . VAL A 1 405 ? 18.865 -21.728 -14.426 1.00 38.97 405 VAL A O 1
ATOM 3181 N N . ALA A 1 406 ? 19.383 -22.408 -16.501 1.00 32.88 406 ALA A N 1
ATOM 3182 C CA . ALA A 1 406 ? 20.673 -22.975 -16.134 1.00 32.88 406 ALA A CA 1
ATOM 3183 C C . ALA A 1 406 ? 21.454 -21.946 -15.300 1.00 32.88 406 ALA A C 1
ATOM 3185 O O . ALA A 1 406 ? 21.514 -20.777 -15.681 1.00 32.88 406 ALA A O 1
ATOM 3186 N N . LYS A 1 407 ? 22.037 -22.386 -14.177 1.00 39.47 407 LYS A N 1
ATOM 3187 C CA . LYS A 1 407 ? 22.833 -21.608 -13.199 1.00 39.47 407 LYS A CA 1
ATOM 3188 C C . LYS A 1 407 ? 24.085 -20.910 -13.783 1.00 39.47 407 LYS A C 1
ATOM 3190 O O . LYS A 1 407 ? 24.993 -20.562 -13.041 1.00 39.47 407 LYS A O 1
ATOM 3195 N N . ASP A 1 408 ? 24.126 -20.704 -15.093 1.00 36.34 408 ASP A N 1
ATOM 3196 C CA . ASP A 1 408 ? 25.212 -20.121 -15.875 1.00 36.34 408 ASP A CA 1
ATOM 3197 C C . ASP A 1 408 ? 24.973 -18.633 -16.228 1.00 36.34 408 ASP A C 1
ATOM 3199 O O . ASP A 1 408 ? 25.733 -18.026 -16.979 1.00 36.34 408 ASP A O 1
ATOM 3203 N N . THR A 1 409 ? 23.910 -17.999 -15.717 1.00 42.78 409 THR A N 1
ATOM 3204 C CA . THR A 1 409 ? 23.524 -16.629 -16.107 1.00 42.78 409 THR A CA 1
ATOM 3205 C C . THR A 1 409 ? 24.186 -15.526 -15.280 1.00 42.78 409 THR A C 1
ATOM 3207 O O . THR A 1 409 ? 23.501 -14.675 -14.720 1.00 42.78 409 THR A O 1
ATOM 3210 N N . THR A 1 410 ? 25.518 -15.476 -15.243 1.00 51.88 410 THR A N 1
ATOM 3211 C CA . THR A 1 410 ? 26.235 -14.210 -14.965 1.00 51.88 410 THR A CA 1
ATOM 3212 C C . THR A 1 410 ? 26.320 -13.316 -16.207 1.00 51.88 410 THR A C 1
ATOM 3214 O O . THR A 1 410 ? 26.735 -12.162 -16.119 1.00 51.88 410 THR A O 1
ATOM 3217 N N . THR A 1 411 ? 25.904 -13.820 -17.372 1.00 72.75 411 THR A N 1
ATOM 3218 C CA . THR A 1 411 ? 25.970 -13.113 -18.653 1.00 72.75 411 THR A CA 1
ATOM 3219 C C . THR A 1 411 ? 24.632 -12.461 -19.009 1.00 72.75 411 THR A C 1
ATOM 3221 O O . THR A 1 411 ? 23.571 -13.088 -19.011 1.00 72.75 411 THR A O 1
ATOM 3224 N N . THR A 1 412 ? 24.667 -11.164 -19.325 1.00 89.56 412 THR A N 1
ATOM 3225 C CA . THR A 1 412 ? 23.500 -10.404 -19.805 1.00 89.56 412 THR A CA 1
ATOM 3226 C C . THR A 1 412 ? 23.313 -10.516 -21.317 1.00 89.56 412 THR A C 1
ATOM 3228 O O . THR A 1 412 ? 22.283 -10.093 -21.834 1.00 89.56 412 THR A O 1
ATOM 3231 N N . GLY A 1 413 ? 24.258 -11.117 -22.037 1.00 92.00 413 GLY A N 1
ATOM 3232 C CA . GLY A 1 413 ? 24.164 -11.394 -23.466 1.00 92.00 413 GLY A CA 1
ATOM 3233 C C . GLY A 1 413 ? 23.016 -12.326 -23.867 1.00 92.00 413 GLY A C 1
ATOM 3234 O O . GLY A 1 413 ? 22.520 -13.128 -23.075 1.00 92.00 413 GLY A O 1
ATOM 3235 N N . VAL A 1 414 ? 22.584 -12.234 -25.127 1.00 92.81 414 VAL A N 1
ATOM 3236 C CA . VAL A 1 414 ? 21.518 -13.074 -25.700 1.00 92.81 414 VAL A CA 1
ATOM 3237 C C . VAL A 1 414 ? 21.957 -13.636 -27.047 1.00 92.81 414 VAL A C 1
ATOM 3239 O O . VAL A 1 414 ? 22.697 -13.010 -27.804 1.00 92.81 414 VAL A O 1
ATOM 3242 N N . ASN A 1 415 ? 21.495 -14.844 -27.375 1.00 92.81 415 ASN A N 1
ATOM 3243 C CA . ASN A 1 415 ? 21.767 -15.443 -28.675 1.00 92.81 415 ASN A CA 1
ATOM 3244 C C . ASN A 1 415 ? 21.269 -14.531 -29.815 1.00 92.81 415 ASN A C 1
ATOM 3246 O O . ASN A 1 415 ? 20.100 -14.145 -29.853 1.00 92.81 415 ASN A O 1
ATOM 3250 N N . ARG A 1 416 ? 22.146 -14.239 -30.782 1.00 91.94 416 ARG A N 1
ATOM 3251 C CA . ARG A 1 416 ? 21.847 -13.355 -31.919 1.00 91.94 416 ARG A CA 1
ATOM 3252 C C . ARG A 1 416 ? 20.595 -13.774 -32.691 1.00 91.94 416 ARG A C 1
ATOM 3254 O O . ARG A 1 416 ? 19.798 -12.916 -33.056 1.00 91.94 416 ARG A O 1
ATOM 3261 N N . LYS A 1 417 ? 20.408 -15.076 -32.923 1.00 92.56 417 LYS A N 1
ATOM 3262 C CA . LYS A 1 417 ? 19.245 -15.602 -33.648 1.00 92.56 417 LYS A CA 1
ATOM 3263 C C . LYS A 1 417 ? 17.951 -15.313 -32.886 1.00 92.56 417 LYS A C 1
ATOM 3265 O O . LYS A 1 417 ? 16.982 -14.870 -33.489 1.00 92.56 417 LYS A O 1
ATOM 3270 N N . LEU A 1 418 ? 17.970 -15.476 -31.563 1.00 92.44 418 LEU A N 1
ATOM 3271 C CA . LEU A 1 418 ? 16.829 -15.151 -30.710 1.00 92.44 418 LEU A CA 1
ATOM 3272 C C . LEU A 1 418 ? 16.507 -13.650 -30.752 1.00 92.44 418 LEU A C 1
ATOM 3274 O O . LEU A 1 418 ? 15.345 -13.285 -30.893 1.00 92.44 418 LEU A O 1
ATOM 3278 N N . LEU A 1 419 ? 17.516 -12.772 -30.698 1.00 93.62 419 LEU A N 1
ATOM 3279 C CA . LEU A 1 419 ? 17.302 -11.323 -30.844 1.00 93.62 419 LEU A CA 1
ATOM 3280 C C . LEU A 1 419 ? 16.676 -10.967 -32.200 1.00 93.62 419 LEU A C 1
ATOM 3282 O O . LEU A 1 419 ? 15.795 -10.110 -32.265 1.00 93.62 419 LEU A O 1
ATOM 3286 N N . GLN A 1 420 ? 17.085 -11.648 -33.273 1.00 93.88 420 GLN A N 1
ATOM 3287 C CA . GLN A 1 420 ? 16.501 -11.465 -34.603 1.00 93.88 420 GLN A CA 1
ATOM 3288 C C . GLN A 1 420 ? 15.051 -11.945 -34.681 1.00 93.88 420 GLN A C 1
ATOM 3290 O O . GLN A 1 420 ? 14.202 -11.235 -35.215 1.00 93.88 420 GLN A O 1
ATOM 3295 N N . GLU A 1 421 ? 14.750 -13.110 -34.110 1.00 94.44 421 GLU A N 1
ATOM 3296 C CA . GLU A 1 421 ? 13.387 -13.640 -34.021 1.00 94.44 421 GLU A CA 1
ATOM 3297 C C . GLU A 1 421 ? 12.477 -12.710 -33.209 1.00 94.44 421 GLU A C 1
ATOM 3299 O O . GLU A 1 421 ? 11.371 -12.394 -33.650 1.00 94.44 421 GLU A O 1
ATOM 3304 N N . ILE A 1 422 ? 12.958 -12.209 -32.068 1.00 93.00 422 ILE A N 1
ATOM 3305 C CA . ILE A 1 422 ? 12.252 -11.222 -31.245 1.00 93.00 422 ILE A CA 1
ATOM 3306 C C . ILE A 1 422 ? 11.991 -9.953 -32.058 1.00 93.00 422 ILE A C 1
ATOM 3308 O O . ILE A 1 422 ? 10.836 -9.547 -32.176 1.00 93.00 422 ILE A O 1
ATOM 3312 N N . GLY A 1 423 ? 13.029 -9.361 -32.661 1.00 91.00 423 GLY A N 1
ATOM 3313 C CA . GLY A 1 423 ? 12.925 -8.155 -33.489 1.00 91.00 423 GLY A CA 1
ATOM 3314 C C . GLY A 1 423 ? 11.908 -8.293 -34.623 1.00 91.00 423 GLY A C 1
ATOM 3315 O O . GLY A 1 423 ? 11.059 -7.419 -34.816 1.00 91.00 423 GLY A O 1
ATOM 3316 N N . ALA A 1 424 ? 11.935 -9.431 -35.320 1.00 91.19 424 ALA A N 1
ATOM 3317 C CA . ALA A 1 424 ? 10.995 -9.753 -36.390 1.00 91.19 424 ALA A CA 1
ATOM 3318 C C . ALA A 1 424 ? 9.539 -9.846 -35.910 1.00 91.19 424 ALA A C 1
ATOM 3320 O O . ALA A 1 424 ? 8.620 -9.584 -36.684 1.00 91.19 424 ALA A O 1
ATOM 3321 N N . GLN A 1 425 ? 9.303 -10.205 -34.646 1.00 90.31 425 GLN A N 1
ATOM 3322 C CA . GLN A 1 425 ? 7.959 -10.253 -34.068 1.00 90.31 425 GLN A CA 1
ATOM 3323 C C . GLN A 1 425 ? 7.496 -8.888 -33.551 1.00 90.31 425 GLN A C 1
ATOM 3325 O O . GLN A 1 425 ? 6.353 -8.504 -33.798 1.00 90.31 425 GLN A O 1
ATOM 3330 N N . ILE A 1 426 ? 8.360 -8.148 -32.849 1.00 88.75 426 ILE A N 1
ATOM 3331 C CA . ILE A 1 426 ? 7.984 -6.890 -32.179 1.00 88.75 426 ILE A CA 1
ATOM 3332 C C . ILE A 1 426 ? 7.836 -5.713 -33.147 1.00 88.75 426 ILE A C 1
ATOM 3334 O O . ILE A 1 426 ? 6.982 -4.856 -32.929 1.00 88.75 426 ILE A O 1
ATOM 3338 N N . PHE A 1 427 ? 8.618 -5.671 -34.231 1.00 88.56 427 PHE A N 1
ATOM 3339 C CA . PHE A 1 427 ? 8.578 -4.568 -35.201 1.00 88.56 427 PHE A CA 1
ATOM 3340 C C . PHE A 1 427 ? 7.683 -4.852 -36.410 1.00 88.56 427 PHE A C 1
ATOM 3342 O O . PHE A 1 427 ? 7.518 -3.999 -37.282 1.00 88.56 427 PHE A O 1
ATOM 3349 N N . ARG A 1 428 ? 7.065 -6.035 -36.475 1.00 85.06 428 ARG A N 1
ATOM 3350 C CA . ARG A 1 428 ? 6.152 -6.383 -37.561 1.00 85.06 428 ARG A CA 1
ATOM 3351 C C . ARG A 1 428 ? 4.786 -5.737 -37.365 1.00 85.06 428 ARG A C 1
ATOM 3353 O O . ARG A 1 428 ? 4.097 -5.969 -36.373 1.00 85.06 428 ARG A O 1
ATOM 3360 N N . ILE A 1 429 ? 4.346 -5.015 -38.390 1.00 82.19 429 ILE A N 1
ATOM 3361 C CA . ILE A 1 429 ? 2.977 -4.507 -38.483 1.00 82.19 429 ILE A CA 1
ATOM 3362 C C . ILE A 1 429 ? 2.057 -5.643 -38.980 1.00 82.19 429 ILE A C 1
ATOM 3364 O O . ILE A 1 429 ? 2.374 -6.285 -39.986 1.00 82.19 429 ILE A O 1
ATOM 3368 N N . PRO A 1 430 ? 0.934 -5.945 -38.306 1.00 83.31 430 PRO A N 1
ATOM 3369 C CA . PRO A 1 430 ? 0.033 -7.018 -38.694 1.00 83.31 430 PRO A CA 1
ATOM 3370 C C . PRO A 1 430 ? -0.678 -6.724 -39.997 1.00 83.31 430 PRO A C 1
ATOM 3372 O O . PRO A 1 430 ? -1.041 -5.584 -40.296 1.00 83.31 430 PRO A O 1
ATOM 3375 N N . ALA A 1 431 ? -0.990 -7.799 -40.713 1.00 84.62 431 ALA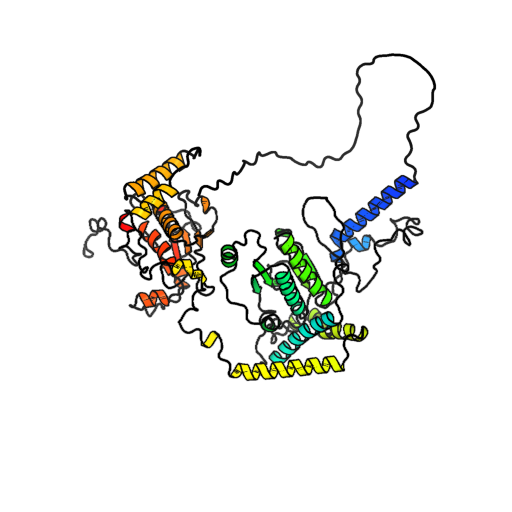 A N 1
ATOM 3376 C CA . ALA A 1 431 ? -1.882 -7.728 -41.854 1.00 84.62 431 ALA A CA 1
ATOM 3377 C C . ALA A 1 431 ? -3.240 -7.137 -41.430 1.00 84.62 431 ALA A C 1
ATOM 3379 O O . ALA A 1 431 ? -3.835 -7.568 -40.444 1.00 84.62 431 ALA A O 1
ATOM 3380 N N . GLY A 1 432 ? -3.715 -6.136 -42.174 1.00 86.44 432 GLY A N 1
ATOM 3381 C CA . GLY A 1 432 ? -4.990 -5.458 -41.916 1.00 86.44 432 GLY A CA 1
ATOM 3382 C C . GLY A 1 432 ? -4.929 -4.288 -40.926 1.00 86.44 432 GLY A C 1
ATOM 3383 O O . GLY A 1 432 ? -5.922 -3.577 -40.786 1.00 86.44 432 GLY A O 1
ATOM 3384 N N . PHE A 1 433 ? -3.788 -4.027 -40.276 1.00 86.56 433 PHE A N 1
ATOM 3385 C CA . PHE A 1 433 ? -3.621 -2.841 -39.433 1.00 86.56 433 PHE A CA 1
ATOM 3386 C C . PHE A 1 433 ? -3.067 -1.661 -40.242 1.00 86.56 433 PHE A C 1
ATOM 3388 O O . PHE A 1 433 ? -1.988 -1.746 -40.823 1.00 86.56 433 PHE A O 1
ATOM 3395 N N . THR A 1 434 ? -3.786 -0.534 -40.263 1.00 87.38 434 THR A N 1
ATOM 3396 C CA . THR A 1 434 ? -3.326 0.693 -40.938 1.00 87.38 434 THR A CA 1
ATOM 3397 C C . THR A 1 434 ? -2.584 1.590 -39.947 1.00 87.38 434 THR A C 1
ATOM 3399 O O . THR A 1 434 ? -3.202 2.361 -39.212 1.00 87.38 434 THR A O 1
ATOM 3402 N N . ALA A 1 435 ? -1.255 1.487 -39.917 1.00 82.19 435 ALA A N 1
ATOM 3403 C CA . ALA A 1 435 ? -0.408 2.349 -39.096 1.00 82.19 435 ALA A CA 1
ATOM 3404 C C . ALA A 1 435 ? -0.252 3.756 -39.707 1.00 82.19 435 ALA A C 1
ATOM 3406 O O . ALA A 1 435 ? -0.381 3.964 -40.912 1.00 82.19 435 ALA A O 1
ATOM 3407 N N . HIS A 1 436 ? 0.075 4.748 -38.875 1.00 86.00 436 HIS A N 1
ATOM 3408 C CA . HIS A 1 436 ? 0.468 6.068 -39.369 1.00 86.00 436 HIS A CA 1
ATOM 3409 C C . HIS A 1 436 ? 1.815 5.978 -40.110 1.00 86.00 436 HIS A C 1
ATOM 3411 O O . HIS A 1 436 ? 2.751 5.372 -39.593 1.00 86.00 436 HIS A O 1
ATOM 3417 N N . LYS A 1 437 ? 1.965 6.654 -41.261 1.00 87.00 437 LYS A N 1
ATOM 3418 C CA . LYS A 1 437 ? 3.157 6.552 -42.139 1.00 87.00 437 LYS A CA 1
ATOM 3419 C C . LYS A 1 437 ? 4.499 6.738 -41.417 1.00 87.00 437 LYS A C 1
ATOM 3421 O O . LYS A 1 437 ? 5.475 6.064 -41.722 1.00 87.00 437 LYS A O 1
ATOM 3426 N N . LYS A 1 438 ? 4.558 7.653 -40.440 1.00 81.94 438 LYS A N 1
ATOM 3427 C CA . LYS A 1 438 ? 5.771 7.865 -39.623 1.00 81.94 438 LYS A CA 1
ATOM 3428 C C . LYS A 1 438 ? 6.098 6.664 -38.725 1.00 81.94 438 LYS A C 1
ATOM 3430 O O . LYS A 1 438 ? 7.264 6.326 -38.586 1.00 81.94 438 LYS A O 1
ATOM 3435 N N . VAL A 1 439 ? 5.085 6.024 -38.142 1.00 84.06 439 VAL A N 1
ATOM 3436 C CA . VAL A 1 439 ? 5.259 4.834 -37.292 1.00 84.06 439 VAL A CA 1
ATOM 3437 C C . VAL A 1 439 ? 5.693 3.649 -38.143 1.00 84.06 439 VAL A C 1
ATOM 3439 O O . VAL A 1 439 ? 6.606 2.930 -37.761 1.00 84.06 439 VAL A O 1
ATOM 3442 N N . GLU A 1 440 ? 5.102 3.494 -39.326 1.00 85.12 440 GLU A N 1
ATOM 3443 C CA . GLU A 1 440 ? 5.515 2.475 -40.291 1.00 85.12 440 GLU A CA 1
ATOM 3444 C C . GLU A 1 440 ? 6.987 2.621 -40.690 1.00 85.12 440 GLU A C 1
ATOM 3446 O O . GLU A 1 440 ? 7.738 1.650 -40.648 1.00 85.12 440 GLU A O 1
ATOM 3451 N N . ALA A 1 441 ? 7.434 3.846 -40.981 1.00 87.81 441 ALA A N 1
ATOM 3452 C CA . ALA A 1 441 ? 8.841 4.117 -41.260 1.00 87.81 441 ALA A CA 1
ATOM 3453 C C . ALA A 1 441 ? 9.758 3.763 -40.073 1.00 87.81 441 ALA A C 1
ATOM 3455 O O . ALA A 1 441 ? 10.798 3.143 -40.279 1.00 87.81 441 ALA A O 1
ATOM 3456 N N . ILE A 1 442 ? 9.371 4.113 -38.839 1.00 86.25 442 ILE A N 1
ATOM 3457 C CA . ILE A 1 442 ? 10.135 3.770 -37.628 1.00 86.25 442 ILE A CA 1
ATOM 3458 C C . ILE A 1 442 ? 10.233 2.250 -37.469 1.00 86.25 442 ILE A C 1
ATOM 3460 O O . ILE A 1 442 ? 11.337 1.726 -37.359 1.00 86.25 442 ILE A O 1
ATOM 3464 N N . MET A 1 443 ? 9.109 1.534 -37.516 1.00 87.19 443 MET A N 1
ATOM 3465 C CA . MET A 1 443 ? 9.080 0.077 -37.346 1.00 87.19 443 MET A CA 1
ATOM 3466 C C . MET A 1 443 ? 9.908 -0.642 -38.417 1.00 87.19 443 MET A C 1
ATOM 3468 O O . MET A 1 443 ? 10.712 -1.512 -38.090 1.00 87.19 443 MET A O 1
ATOM 3472 N N . ASN A 1 444 ? 9.800 -0.219 -39.679 1.00 89.69 444 ASN A N 1
ATOM 3473 C CA . ASN A 1 444 ? 10.595 -0.780 -40.772 1.00 89.69 444 ASN A CA 1
ATOM 3474 C C . ASN A 1 444 ? 12.099 -0.511 -40.607 1.00 89.69 444 ASN A C 1
ATOM 3476 O O . ASN A 1 444 ? 12.917 -1.366 -40.949 1.00 89.69 444 ASN A O 1
ATOM 3480 N N . ASN A 1 445 ? 12.483 0.656 -40.080 1.00 90.19 445 ASN A N 1
ATOM 3481 C CA . ASN A 1 445 ? 13.885 0.966 -39.798 1.00 90.19 445 ASN A CA 1
ATOM 3482 C C . ASN A 1 445 ? 14.441 0.094 -38.666 1.00 90.19 445 ASN A C 1
ATOM 3484 O O . ASN A 1 445 ? 15.549 -0.421 -38.798 1.00 90.19 445 ASN A O 1
ATOM 3488 N N . ARG A 1 446 ? 13.668 -0.115 -37.593 1.00 90.75 446 ARG A N 1
ATOM 3489 C CA . ARG A 1 446 ? 14.055 -0.990 -36.474 1.00 90.75 446 ARG A CA 1
ATOM 3490 C C . ARG A 1 446 ? 14.184 -2.443 -36.910 1.00 90.75 446 ARG A C 1
ATOM 3492 O O . ARG A 1 446 ? 15.187 -3.084 -36.613 1.00 90.75 446 ARG A O 1
ATOM 3499 N N . LEU A 1 447 ? 13.214 -2.937 -37.683 1.00 91.06 447 LEU A N 1
ATOM 3500 C CA . LEU A 1 447 ? 13.263 -4.278 -38.261 1.00 91.06 447 LEU A CA 1
ATOM 3501 C C . LEU A 1 447 ? 14.533 -4.467 -39.097 1.00 91.06 447 LEU A C 1
ATOM 3503 O O . LEU A 1 447 ? 15.285 -5.411 -38.870 1.00 91.06 447 LEU A O 1
ATOM 3507 N N . ARG A 1 448 ? 14.828 -3.510 -39.986 1.00 93.06 448 ARG A N 1
ATOM 3508 C CA . ARG A 1 448 ? 16.041 -3.538 -40.807 1.00 93.06 448 ARG A CA 1
ATOM 3509 C C . ARG A 1 448 ? 17.312 -3.552 -39.962 1.00 93.06 448 ARG A C 1
ATOM 3511 O O . ARG A 1 448 ? 18.213 -4.313 -40.284 1.00 93.06 448 ARG A O 1
ATOM 3518 N N . ALA A 1 449 ? 17.395 -2.735 -38.910 1.00 92.06 449 ALA A N 1
ATOM 3519 C CA . ALA A 1 449 ? 18.563 -2.689 -38.027 1.00 92.06 449 ALA A CA 1
ATOM 3520 C C . ALA A 1 449 ? 18.829 -4.046 -37.352 1.00 92.06 449 ALA A C 1
ATOM 3522 O O . ALA A 1 449 ? 19.977 -4.474 -37.234 1.00 92.06 449 ALA A O 1
ATOM 3523 N N . VAL A 1 450 ? 17.769 -4.760 -36.964 1.00 92.44 450 VAL A N 1
ATOM 3524 C CA . VAL A 1 450 ? 17.887 -6.107 -36.391 1.00 92.44 450 VAL A CA 1
ATOM 3525 C C . VAL A 1 450 ? 18.260 -7.155 -37.450 1.00 92.44 450 VAL A C 1
ATOM 3527 O O . VAL A 1 450 ? 19.100 -8.020 -37.191 1.00 92.44 450 VAL A O 1
ATOM 3530 N N . GLU A 1 451 ? 17.684 -7.076 -38.652 1.00 91.25 451 GLU A N 1
ATOM 3531 C CA . GLU A 1 451 ? 17.987 -7.991 -39.762 1.00 91.25 451 GLU A CA 1
ATOM 3532 C C . GLU A 1 451 ? 19.439 -7.858 -40.238 1.00 91.25 451 GLU A C 1
ATOM 3534 O O . GLU A 1 451 ? 20.143 -8.860 -40.371 1.00 91.25 451 GLU A O 1
ATOM 3539 N N . THR A 1 452 ? 19.915 -6.626 -40.444 1.00 93.12 452 THR A N 1
ATOM 3540 C CA . THR A 1 452 ? 21.311 -6.357 -40.824 1.00 93.12 452 THR A CA 1
ATOM 3541 C C . THR A 1 452 ? 22.270 -6.581 -39.657 1.00 93.12 452 THR A C 1
ATOM 3543 O O . THR A 1 452 ? 23.436 -6.915 -39.866 1.00 93.12 452 THR A O 1
ATOM 3546 N N . GLY A 1 453 ? 21.779 -6.430 -38.426 1.00 91.31 453 GLY A N 1
ATOM 3547 C CA . GLY A 1 453 ? 22.563 -6.510 -37.202 1.00 91.31 453 GLY A CA 1
ATOM 3548 C C . GLY A 1 453 ? 23.458 -5.294 -36.967 1.00 91.31 453 GLY A C 1
ATOM 3549 O O . GLY A 1 453 ? 24.446 -5.420 -36.250 1.00 91.31 453 GLY A O 1
ATOM 3550 N N . ALA A 1 454 ? 23.136 -4.149 -37.570 1.00 91.12 454 ALA A N 1
ATOM 3551 C CA . ALA A 1 454 ? 23.906 -2.915 -37.453 1.00 91.12 454 ALA A CA 1
ATOM 3552 C C . ALA A 1 454 ? 22.986 -1.716 -37.220 1.00 91.12 454 ALA A C 1
ATOM 3554 O O . ALA A 1 454 ? 21.846 -1.699 -37.692 1.00 91.12 454 ALA A O 1
ATOM 3555 N N . ARG A 1 455 ? 23.514 -0.674 -36.568 1.00 90.88 455 ARG A N 1
ATOM 3556 C CA . ARG A 1 455 ? 22.791 0.580 -36.271 1.00 90.88 455 ARG A CA 1
ATOM 3557 C C . ARG A 1 455 ? 21.543 0.390 -35.396 1.00 90.88 455 ARG A C 1
ATOM 3559 O O . ARG A 1 455 ? 20.506 1.005 -35.646 1.00 90.88 455 ARG A O 1
ATOM 3566 N N . VAL A 1 456 ? 21.638 -0.452 -34.372 1.00 93.94 456 VAL A N 1
ATOM 3567 C CA . VAL A 1 456 ? 20.598 -0.592 -33.346 1.00 93.94 456 VAL A CA 1
ATOM 3568 C C . VAL A 1 456 ? 20.557 0.701 -32.527 1.00 93.94 456 VAL A C 1
ATOM 3570 O O . VAL A 1 456 ? 21.570 1.092 -31.945 1.00 93.94 456 VAL A O 1
ATOM 3573 N N . ASP A 1 457 ? 19.409 1.380 -32.518 1.00 92.75 457 ASP A N 1
ATOM 3574 C CA . ASP A 1 457 ? 19.171 2.583 -31.711 1.00 92.75 457 ASP A CA 1
ATOM 3575 C C . ASP A 1 457 ? 18.731 2.232 -30.276 1.00 92.75 457 ASP A C 1
ATOM 3577 O O . ASP A 1 457 ? 18.511 1.065 -29.940 1.00 92.75 457 ASP A O 1
ATOM 3581 N N . TRP A 1 458 ? 18.612 3.248 -29.417 1.00 92.06 458 TRP A N 1
ATOM 3582 C CA . TRP A 1 458 ? 18.252 3.094 -28.001 1.00 92.06 458 TRP A CA 1
ATOM 3583 C C . TRP A 1 458 ? 16.944 2.325 -27.788 1.00 92.06 458 TRP A C 1
ATOM 3585 O O . TRP A 1 458 ? 16.918 1.335 -27.059 1.00 92.06 458 TRP A O 1
ATOM 3595 N N . ALA A 1 459 ? 15.876 2.729 -28.474 1.00 89.38 459 ALA A N 1
ATOM 3596 C CA . ALA A 1 459 ? 14.563 2.107 -28.331 1.00 89.38 459 ALA A CA 1
ATOM 3597 C C . ALA A 1 459 ? 14.514 0.680 -28.907 1.00 89.38 459 ALA A C 1
ATOM 3599 O O . ALA A 1 459 ? 13.772 -0.173 -28.420 1.00 89.38 459 ALA A O 1
ATOM 3600 N N . THR A 1 460 ? 15.306 0.389 -29.945 1.00 92.00 460 THR A N 1
ATOM 3601 C CA . THR A 1 460 ? 15.444 -0.976 -30.470 1.00 92.00 460 THR A CA 1
ATOM 3602 C C . THR A 1 460 ? 16.163 -1.863 -29.461 1.00 92.00 460 THR A C 1
ATOM 3604 O O . THR A 1 460 ? 15.682 -2.956 -29.176 1.00 92.00 460 THR A O 1
ATOM 3607 N N . ALA A 1 461 ? 17.275 -1.392 -28.889 1.00 94.06 461 ALA A N 1
ATOM 3608 C CA . ALA A 1 461 ? 18.006 -2.108 -27.847 1.00 94.06 461 ALA A CA 1
ATOM 3609 C C . ALA A 1 461 ? 17.120 -2.394 -26.627 1.00 94.06 461 ALA A C 1
ATOM 3611 O O . ALA A 1 461 ? 17.066 -3.520 -26.143 1.00 94.06 461 ALA A O 1
ATOM 3612 N N . GLU A 1 462 ? 16.359 -1.406 -26.178 1.00 91.25 462 GLU A N 1
ATOM 3613 C CA . GLU A 1 462 ? 15.412 -1.551 -25.078 1.00 91.25 462 GLU A CA 1
ATOM 3614 C C . GLU A 1 462 ? 14.331 -2.606 -25.355 1.00 91.25 462 GLU A C 1
ATOM 3616 O O . GLU A 1 462 ? 14.106 -3.515 -24.552 1.00 91.25 462 GLU A O 1
ATOM 3621 N N . ALA A 1 463 ? 13.694 -2.539 -26.527 1.00 91.19 463 ALA A N 1
ATOM 3622 C CA . ALA A 1 463 ? 12.658 -3.491 -26.903 1.00 91.19 463 ALA A CA 1
ATOM 3623 C C . ALA A 1 463 ? 13.210 -4.923 -27.029 1.00 91.19 463 ALA A C 1
ATOM 3625 O O . ALA A 1 463 ? 12.525 -5.887 -26.678 1.00 91.19 463 ALA A O 1
ATOM 3626 N N . LEU A 1 464 ? 14.462 -5.074 -27.475 1.00 94.06 464 LEU A N 1
ATOM 3627 C CA . LEU A 1 464 ? 15.170 -6.354 -27.483 1.00 94.06 464 LEU A CA 1
ATOM 3628 C C . LEU A 1 464 ? 15.475 -6.855 -26.062 1.00 94.06 464 LEU A C 1
ATOM 3630 O O . LEU A 1 464 ? 15.324 -8.051 -25.803 1.00 94.06 464 LEU A O 1
ATOM 3634 N N . ALA A 1 465 ? 15.849 -5.969 -25.131 1.00 92.75 465 ALA A N 1
ATOM 3635 C CA . ALA A 1 465 ? 16.062 -6.329 -23.729 1.00 92.75 465 ALA A CA 1
ATOM 3636 C C . ALA A 1 465 ? 14.773 -6.906 -23.133 1.00 92.75 465 ALA A C 1
ATOM 3638 O O . ALA A 1 465 ? 14.771 -8.043 -22.661 1.00 92.75 465 ALA A O 1
ATOM 3639 N N . PHE A 1 466 ? 13.654 -6.191 -23.256 1.00 89.94 466 PHE A N 1
ATOM 3640 C CA . PHE A 1 466 ? 12.363 -6.660 -22.748 1.00 89.94 466 PHE A CA 1
ATOM 3641 C C . PHE A 1 466 ? 11.869 -7.914 -23.456 1.00 89.94 466 PHE A C 1
ATOM 3643 O O . PHE A 1 466 ? 11.465 -8.863 -22.791 1.00 89.94 466 PHE A O 1
ATOM 3650 N N . GLY A 1 467 ? 11.946 -7.965 -24.787 1.00 90.62 467 GLY A N 1
ATOM 3651 C CA . GLY A 1 467 ? 11.548 -9.146 -25.547 1.00 90.62 467 GLY A CA 1
ATOM 3652 C C . GLY A 1 467 ? 12.342 -10.392 -25.148 1.00 90.62 467 GLY A C 1
ATOM 3653 O O . GLY A 1 467 ? 11.768 -11.474 -25.046 1.00 90.62 467 GLY A O 1
ATOM 3654 N N . SER A 1 468 ? 13.639 -10.242 -24.857 1.00 91.69 468 SER A N 1
ATOM 3655 C CA . SER A 1 468 ? 14.483 -11.357 -24.412 1.00 91.69 468 SER A CA 1
ATOM 3656 C C . SER A 1 468 ? 14.153 -11.827 -22.994 1.00 91.69 468 SER A C 1
ATOM 3658 O O . SER A 1 468 ? 14.128 -13.030 -22.752 1.00 91.69 468 SER A O 1
ATOM 3660 N N . LEU A 1 469 ? 13.844 -10.906 -22.077 1.00 87.12 469 LEU A N 1
ATOM 3661 C CA . LEU A 1 469 ? 13.393 -11.229 -20.720 1.00 87.12 469 LEU A CA 1
ATOM 3662 C C . LEU A 1 469 ? 12.022 -11.921 -20.740 1.00 87.12 469 LEU A C 1
ATOM 3664 O O . LEU A 1 469 ? 11.841 -12.958 -20.106 1.00 87.12 469 LEU A O 1
ATOM 3668 N N . LEU A 1 470 ? 11.087 -11.423 -21.551 1.00 84.62 470 LEU A N 1
ATOM 3669 C CA . LEU A 1 470 ? 9.775 -12.045 -21.745 1.00 84.62 470 LEU A CA 1
ATOM 3670 C C . LEU A 1 470 ? 9.895 -13.453 -22.343 1.00 84.62 470 LEU A C 1
ATOM 3672 O O . LEU A 1 470 ? 9.196 -14.367 -21.910 1.00 84.62 470 LEU A O 1
ATOM 3676 N N . ALA A 1 471 ? 10.807 -13.657 -23.300 1.00 85.94 471 ALA A N 1
ATOM 3677 C CA . ALA A 1 471 ? 11.096 -14.981 -23.854 1.00 85.94 471 ALA A CA 1
ATOM 3678 C C . ALA A 1 471 ? 11.685 -15.948 -22.806 1.00 85.94 471 ALA A C 1
ATOM 3680 O O . ALA A 1 471 ? 11.517 -17.157 -22.936 1.00 85.94 471 ALA A O 1
ATOM 3681 N N . GLN A 1 472 ? 12.329 -15.422 -21.758 1.00 82.25 472 GLN A N 1
ATOM 3682 C CA . GLN A 1 472 ? 12.827 -16.175 -20.599 1.00 82.25 472 GLN A CA 1
ATOM 3683 C C . GLN A 1 472 ? 11.750 -16.405 -19.520 1.00 82.25 472 GLN A C 1
ATOM 3685 O O . GLN A 1 472 ? 12.040 -16.993 -18.485 1.00 82.25 472 GLN A O 1
ATOM 3690 N N . GLY A 1 473 ? 10.507 -15.964 -19.747 1.00 77.69 473 GLY A N 1
ATOM 3691 C CA . GLY A 1 473 ? 9.408 -16.090 -18.785 1.00 77.69 473 GLY A CA 1
ATOM 3692 C C . GLY A 1 473 ? 9.414 -15.034 -17.679 1.00 77.69 473 GLY A C 1
ATOM 3693 O O . GLY A 1 473 ? 8.669 -15.161 -16.709 1.00 77.69 473 GLY A O 1
ATOM 3694 N N . VAL A 1 474 ? 10.236 -13.990 -17.812 1.00 78.69 474 VAL A N 1
ATOM 3695 C CA . VAL A 1 474 ? 10.327 -12.894 -16.845 1.00 78.69 474 VAL A CA 1
ATOM 3696 C C . VAL A 1 474 ? 9.281 -11.839 -17.182 1.00 78.69 474 VAL A C 1
ATOM 3698 O O . VAL A 1 474 ? 9.227 -11.340 -18.306 1.00 78.69 474 VAL A O 1
ATOM 3701 N N . ASN A 1 475 ? 8.466 -11.471 -16.195 1.00 77.25 475 ASN A N 1
ATOM 3702 C CA . ASN A 1 475 ? 7.480 -10.409 -16.353 1.00 77.25 475 ASN A CA 1
ATOM 3703 C C . ASN A 1 475 ? 8.151 -9.032 -16.384 1.00 77.25 475 ASN A C 1
ATOM 3705 O O . ASN A 1 475 ? 9.073 -8.742 -15.623 1.00 77.25 475 ASN A O 1
ATOM 3709 N N . VAL A 1 476 ? 7.641 -8.167 -17.256 1.00 78.25 476 VAL A N 1
ATOM 3710 C CA . VAL A 1 476 ? 8.133 -6.806 -17.471 1.00 78.25 476 VAL A CA 1
ATOM 3711 C C . VAL A 1 476 ? 6.968 -5.845 -17.255 1.00 78.25 476 VAL A C 1
ATOM 3713 O O . VAL A 1 476 ? 5.990 -5.894 -18.002 1.00 78.25 476 VAL A O 1
ATOM 3716 N N . ARG A 1 477 ? 7.057 -4.971 -16.243 1.00 78.75 477 ARG A N 1
ATOM 3717 C CA . ARG A 1 477 ? 6.038 -3.953 -15.956 1.00 78.75 477 ARG A CA 1
ATOM 3718 C C . ARG A 1 477 ? 6.589 -2.560 -16.217 1.00 78.75 477 ARG A C 1
ATOM 3720 O O . ARG A 1 477 ? 7.662 -2.197 -15.745 1.00 78.75 477 ARG A O 1
ATOM 3727 N N . LEU A 1 478 ? 5.811 -1.766 -16.946 1.00 74.50 478 LEU A N 1
ATOM 3728 C CA . LEU A 1 478 ? 6.175 -0.414 -17.348 1.00 74.50 478 LEU A CA 1
ATOM 3729 C C . LEU A 1 478 ? 5.153 0.569 -16.777 1.00 74.50 478 LEU A C 1
ATOM 3731 O O . LEU A 1 478 ? 3.953 0.390 -16.970 1.00 74.50 478 LEU A O 1
ATOM 3735 N N . SER A 1 479 ? 5.609 1.581 -16.042 1.00 79.06 479 SER A N 1
ATOM 3736 C CA . SER A 1 479 ? 4.740 2.516 -15.323 1.00 79.06 479 SER A CA 1
ATOM 3737 C C . SER A 1 479 ? 5.332 3.917 -15.301 1.00 79.06 479 SER A C 1
ATOM 3739 O O . SER A 1 479 ? 6.289 4.179 -14.585 1.00 79.06 479 SER A O 1
ATOM 3741 N N . GLY A 1 480 ? 4.721 4.842 -16.034 1.00 76.56 480 GLY A N 1
ATOM 3742 C CA . GLY A 1 480 ? 5.114 6.246 -16.067 1.00 76.56 480 GLY A CA 1
ATOM 3743 C C . GLY A 1 480 ? 4.144 7.066 -16.910 1.00 76.56 480 GLY A C 1
ATOM 3744 O O . GLY A 1 480 ? 3.281 6.514 -17.593 1.00 76.56 480 GLY A O 1
ATOM 3745 N N . GLN A 1 481 ? 4.270 8.390 -16.863 1.00 73.38 481 GLN A N 1
ATOM 3746 C CA . GLN A 1 481 ? 3.475 9.270 -17.722 1.00 73.38 481 GLN A CA 1
ATOM 3747 C C . GLN A 1 481 ? 3.845 9.033 -19.190 1.00 73.38 481 GLN A C 1
ATOM 3749 O O . GLN A 1 481 ? 5.025 8.994 -19.526 1.00 73.38 481 GLN A O 1
ATOM 3754 N N . ASP A 1 482 ? 2.837 8.853 -20.049 1.00 76.50 482 ASP A N 1
ATOM 3755 C CA . ASP A 1 482 ? 2.994 8.615 -21.490 1.00 76.50 482 ASP A CA 1
ATOM 3756 C C . ASP A 1 482 ? 3.947 7.459 -21.872 1.00 76.50 482 ASP A C 1
ATOM 3758 O O . ASP A 1 482 ? 4.416 7.406 -23.012 1.00 76.50 482 ASP A O 1
ATOM 3762 N N . CYS A 1 483 ? 4.212 6.498 -20.975 1.00 73.00 483 CYS A N 1
ATOM 3763 C CA . CYS A 1 483 ? 5.203 5.441 -21.220 1.00 73.00 483 CYS A CA 1
ATOM 3764 C C . CYS A 1 483 ? 4.859 4.535 -22.418 1.00 73.00 483 CYS A C 1
ATOM 3766 O O . CYS A 1 483 ? 5.765 4.014 -23.053 1.00 73.00 483 CYS A O 1
ATOM 3768 N N . GLU A 1 484 ? 3.578 4.401 -22.788 1.00 67.06 484 GLU A N 1
ATOM 3769 C CA . GLU A 1 484 ? 3.157 3.643 -23.980 1.00 67.06 484 GLU A CA 1
ATOM 3770 C C . GLU A 1 484 ? 3.641 4.273 -25.300 1.00 67.06 484 GLU A C 1
ATOM 3772 O O . GLU A 1 484 ? 3.885 3.567 -26.278 1.00 67.06 484 GLU A O 1
ATOM 3777 N N . ARG A 1 485 ? 3.758 5.608 -25.352 1.00 71.56 485 ARG A N 1
ATOM 3778 C CA . ARG A 1 485 ? 4.230 6.357 -26.532 1.00 71.56 485 ARG A CA 1
ATOM 3779 C C . ARG A 1 485 ? 5.711 6.730 -26.412 1.00 71.56 485 ARG A C 1
ATOM 3781 O O . ARG A 1 485 ? 6.403 6.843 -27.423 1.00 71.56 485 ARG A O 1
ATOM 3788 N N . GLY A 1 486 ? 6.169 6.968 -25.186 1.00 65.50 486 GLY A N 1
ATOM 3789 C CA . GLY A 1 486 ? 7.395 7.690 -24.877 1.00 65.50 486 GLY A CA 1
ATOM 3790 C C . GLY A 1 486 ? 7.201 9.205 -24.983 1.00 65.50 486 GLY A C 1
ATOM 3791 O O . GLY A 1 486 ? 6.553 9.721 -25.904 1.00 65.50 486 GLY A O 1
ATOM 3792 N N . THR A 1 487 ? 7.799 9.939 -24.045 1.00 69.62 487 THR A N 1
ATOM 3793 C CA . THR A 1 487 ? 7.739 11.409 -23.987 1.00 69.62 487 THR A CA 1
ATOM 3794 C C . THR A 1 487 ? 8.308 12.071 -25.246 1.00 69.62 487 THR A C 1
ATOM 3796 O O . THR A 1 487 ? 7.764 13.073 -25.703 1.00 69.62 487 THR A O 1
ATOM 3799 N N . PHE A 1 488 ? 9.332 11.484 -25.871 1.00 70.88 488 PHE A N 1
ATOM 3800 C CA . PHE A 1 488 ? 9.997 12.028 -27.062 1.00 70.88 488 PHE A CA 1
ATOM 3801 C C . PHE A 1 488 ? 9.616 11.269 -28.354 1.00 70.88 488 PHE A C 1
ATOM 3803 O O . PHE A 1 488 ? 10.290 11.389 -29.372 1.00 70.88 488 PHE A O 1
ATOM 3810 N N . ASN A 1 489 ? 8.511 10.501 -28.345 1.00 62.12 489 ASN A N 1
ATOM 3811 C CA . ASN A 1 489 ? 8.035 9.654 -29.460 1.00 62.12 489 ASN A CA 1
ATOM 3812 C C . ASN A 1 489 ? 9.039 8.598 -29.966 1.00 62.12 489 ASN A C 1
ATOM 3814 O O . ASN A 1 489 ? 8.866 8.024 -31.042 1.00 62.12 489 ASN A O 1
ATOM 3818 N N . GLN A 1 490 ? 10.083 8.347 -29.192 1.00 59.53 490 GLN A N 1
ATOM 3819 C CA . GLN A 1 490 ? 11.085 7.313 -29.389 1.00 59.53 490 GLN A CA 1
ATOM 3820 C C . GLN A 1 490 ? 10.668 5.977 -28.765 1.00 59.53 490 GLN A C 1
ATOM 3822 O O . GLN A 1 490 ? 11.209 4.948 -29.155 1.00 59.53 490 GLN A O 1
ATOM 3827 N N . VAL A 1 491 ? 9.642 5.987 -27.905 1.00 49.62 491 VAL A N 1
ATOM 3828 C CA . VAL A 1 491 ? 9.326 4.937 -26.929 1.00 49.62 491 VAL A CA 1
ATOM 3829 C C . VAL A 1 491 ? 10.462 4.821 -25.905 1.00 49.62 491 VAL A C 1
ATOM 3831 O O . VAL A 1 491 ? 11.469 4.200 -26.199 1.00 49.62 491 VAL A O 1
ATOM 3834 N N . ASP A 1 492 ? 10.288 5.466 -24.748 1.00 39.88 492 ASP A N 1
ATOM 3835 C CA . ASP A 1 492 ? 11.075 5.219 -23.531 1.00 39.88 492 ASP A CA 1
ATOM 3836 C C . ASP A 1 492 ? 10.072 4.843 -22.441 1.00 39.88 492 ASP A C 1
ATOM 3838 O O . ASP A 1 492 ? 9.056 5.529 -22.253 1.00 39.88 492 ASP A O 1
ATOM 3842 N N . TRP A 1 493 ? 10.359 3.768 -21.717 1.00 42.81 493 TRP A N 1
ATOM 3843 C CA . TRP A 1 493 ? 9.497 3.252 -20.662 1.00 42.81 493 TRP A CA 1
ATOM 3844 C C . TRP A 1 493 ? 10.133 3.506 -19.296 1.00 42.81 493 TRP A C 1
ATOM 3846 O O . TRP A 1 493 ? 11.350 3.517 -19.157 1.00 42.81 493 TRP A O 1
ATOM 3856 N N . VAL A 1 494 ? 9.325 3.664 -18.253 1.00 32.34 494 VAL A N 1
ATOM 3857 C CA . VAL A 1 494 ? 9.807 3.537 -16.869 1.00 32.34 494 VAL A CA 1
ATOM 3858 C C . VAL A 1 494 ? 9.531 2.104 -16.444 1.00 32.34 494 VAL A C 1
ATOM 3860 O O . VAL A 1 494 ? 8.381 1.677 -16.508 1.00 32.34 494 VAL A O 1
ATOM 3863 N N . LEU A 1 495 ? 10.565 1.357 -16.061 1.00 34.72 495 LEU A N 1
ATOM 3864 C CA . LEU A 1 495 ? 10.473 -0.070 -15.768 1.00 34.72 495 LEU A CA 1
ATOM 3865 C C . LEU A 1 495 ? 10.413 -0.332 -14.263 1.00 34.72 495 LEU A C 1
ATOM 3867 O O . LEU A 1 495 ? 11.347 -0.052 -13.523 1.00 34.72 495 LEU A O 1
ATOM 3871 N N . THR A 1 496 ? 9.357 -0.997 -13.817 1.00 34.50 496 THR A N 1
ATOM 3872 C CA . THR A 1 496 ? 9.400 -1.749 -12.566 1.00 34.50 496 THR A CA 1
ATOM 3873 C C . THR A 1 496 ? 9.598 -3.215 -12.938 1.00 34.50 496 THR A C 1
ATOM 3875 O O . THR A 1 496 ? 8.688 -3.857 -13.456 1.00 34.50 496 THR A O 1
ATOM 3878 N N . LEU A 1 497 ? 10.797 -3.762 -12.730 1.00 36.09 497 LEU A N 1
ATOM 3879 C CA . LEU A 1 497 ? 10.955 -5.215 -12.693 1.00 36.09 497 LEU A CA 1
ATOM 3880 C C . LEU A 1 497 ? 10.459 -5.676 -11.325 1.00 36.09 497 LEU A C 1
ATOM 3882 O O . LEU A 1 497 ? 11.186 -5.617 -10.336 1.00 36.09 497 LEU A O 1
ATOM 3886 N N . ASP A 1 498 ? 9.200 -6.104 -11.270 1.00 34.09 498 ASP A N 1
ATOM 3887 C CA . ASP A 1 498 ? 8.658 -6.796 -10.104 1.00 34.09 498 ASP A CA 1
ATOM 3888 C C . ASP A 1 498 ? 9.213 -8.229 -10.093 1.00 34.09 498 ASP A C 1
ATOM 3890 O O . ASP A 1 498 ? 8.589 -9.167 -10.590 1.00 34.09 498 ASP A O 1
ATOM 3894 N N . ILE A 1 499 ? 10.423 -8.397 -9.555 1.00 34.78 499 ILE A N 1
ATOM 3895 C CA . ILE A 1 499 ? 10.987 -9.709 -9.224 1.00 34.78 499 ILE A CA 1
ATOM 3896 C C . ILE A 1 499 ? 11.191 -9.754 -7.707 1.00 34.78 499 ILE A C 1
ATOM 3898 O O . ILE A 1 499 ? 11.942 -8.956 -7.153 1.00 34.78 499 ILE A O 1
ATOM 3902 N N . PHE A 1 500 ? 10.466 -10.663 -7.053 1.00 41.06 500 PHE A N 1
ATOM 3903 C CA . PHE A 1 500 ? 10.354 -10.826 -5.593 1.00 41.06 500 PHE A CA 1
ATOM 3904 C C . PHE A 1 500 ? 11.639 -11.383 -4.983 1.00 41.06 500 PHE A C 1
ATOM 3906 O O . PHE A 1 500 ? 12.302 -12.166 -5.660 1.00 41.06 500 PHE A O 1
ATOM 3913 N N . PRO A 1 501 ? 12.009 -10.987 -3.741 1.00 34.19 501 PRO A N 1
ATOM 3914 C CA . PRO A 1 501 ? 11.143 -10.802 -2.565 1.00 34.19 501 PRO A CA 1
ATOM 3915 C C . PRO A 1 501 ? 11.110 -9.379 -1.959 1.00 34.19 501 PRO A C 1
ATOM 3917 O O . PRO A 1 501 ? 11.884 -8.503 -2.327 1.00 34.19 501 PRO A O 1
ATOM 3920 N N . LEU A 1 502 ? 10.203 -9.179 -0.984 1.00 34.56 502 LEU A N 1
ATOM 3921 C CA . LEU A 1 502 ? 9.897 -7.946 -0.215 1.00 34.56 502 LEU A CA 1
ATOM 3922 C C . LEU A 1 502 ? 11.099 -7.152 0.342 1.00 34.56 502 LEU A C 1
ATOM 3924 O O . LEU A 1 502 ? 10.924 -6.008 0.753 1.00 34.56 502 LEU A O 1
ATOM 3928 N N . TRP A 1 503 ? 12.291 -7.740 0.372 1.00 35.50 503 TRP A N 1
ATOM 3929 C CA . TRP A 1 503 ? 13.486 -7.173 1.003 1.00 35.50 503 TRP A CA 1
ATOM 3930 C C . TRP A 1 503 ? 14.472 -6.563 0.002 1.00 35.50 503 TRP A C 1
ATOM 3932 O O . TRP A 1 503 ? 15.393 -5.856 0.399 1.00 35.50 503 TRP A O 1
ATOM 3942 N N . CYS A 1 504 ? 14.281 -6.810 -1.297 1.00 47.81 504 CYS A N 1
ATOM 3943 C CA . CYS A 1 504 ? 15.231 -6.435 -2.337 1.00 47.81 504 CYS A CA 1
ATOM 3944 C C . CYS A 1 504 ? 14.463 -5.932 -3.571 1.00 47.81 504 CYS A C 1
ATOM 3946 O O . CYS A 1 504 ? 13.983 -6.713 -4.389 1.00 47.81 504 CYS A O 1
ATOM 3948 N N . GLY A 1 505 ? 14.287 -4.614 -3.694 1.00 56.16 505 GLY A N 1
ATOM 3949 C CA . GLY A 1 505 ? 13.561 -4.019 -4.818 1.00 56.16 505 GLY A CA 1
ATOM 3950 C C . GLY A 1 505 ? 14.433 -3.922 -6.069 1.00 56.16 505 GLY A C 1
ATOM 3951 O O . GLY A 1 505 ? 15.333 -3.092 -6.115 1.00 56.16 505 GLY A O 1
ATOM 3952 N N . GLY A 1 506 ? 14.136 -4.700 -7.113 1.00 70.94 506 GLY A N 1
ATOM 3953 C CA . GLY A 1 506 ? 14.756 -4.585 -8.447 1.00 70.94 506 GLY A CA 1
ATOM 3954 C C . GLY A 1 506 ? 14.220 -3.416 -9.290 1.00 70.94 506 GLY A C 1
ATOM 3955 O O . GLY A 1 506 ? 14.119 -3.524 -10.511 1.00 70.94 506 GLY A O 1
ATOM 3956 N N . LEU A 1 507 ? 13.808 -2.318 -8.647 1.00 82.81 507 LEU A N 1
ATOM 3957 C CA . LEU A 1 507 ? 13.196 -1.164 -9.309 1.00 82.81 507 LEU A CA 1
ATOM 3958 C C . LEU A 1 507 ? 14.202 -0.483 -10.243 1.00 82.81 507 LEU A C 1
ATOM 3960 O O . LEU A 1 507 ? 15.332 -0.219 -9.839 1.00 82.81 507 LEU A O 1
ATOM 3964 N N . ILE A 1 508 ? 13.781 -0.139 -11.463 1.00 87.19 508 ILE A N 1
ATOM 3965 C CA . ILE A 1 508 ? 14.580 0.677 -12.377 1.00 87.19 508 ILE A CA 1
ATOM 3966 C C . ILE A 1 508 ? 13.957 2.072 -12.499 1.00 87.19 508 ILE A C 1
ATOM 3968 O O . ILE A 1 508 ? 12.801 2.237 -12.881 1.00 87.19 508 ILE A O 1
ATOM 3972 N N . LEU A 1 509 ? 14.740 3.104 -12.202 1.00 90.25 509 LEU A N 1
ATOM 3973 C CA . LEU A 1 509 ? 14.354 4.497 -12.389 1.00 90.25 509 LEU A CA 1
ATOM 3974 C C . LEU A 1 509 ? 15.027 5.052 -13.642 1.00 90.25 509 LEU A C 1
ATOM 3976 O O . LEU A 1 509 ? 16.198 5.410 -13.609 1.00 90.25 509 LEU A O 1
ATOM 3980 N N . ASN A 1 510 ? 14.267 5.149 -14.732 1.00 89.50 510 ASN A N 1
ATOM 3981 C CA . ASN A 1 510 ? 14.702 5.822 -15.955 1.00 89.50 510 ASN A CA 1
ATOM 3982 C C . ASN A 1 510 ? 14.420 7.320 -15.857 1.00 89.50 510 ASN A C 1
ATOM 3984 O O . ASN A 1 510 ? 13.262 7.742 -15.856 1.00 89.50 510 ASN A O 1
ATOM 3988 N N . LEU A 1 511 ? 15.482 8.118 -15.764 1.00 93.06 511 LEU A N 1
ATOM 3989 C CA . LEU A 1 511 ? 15.423 9.555 -15.535 1.00 93.06 511 LEU A CA 1
ATOM 3990 C C . LEU A 1 511 ? 16.059 10.315 -16.709 1.00 93.06 511 LEU A C 1
ATOM 3992 O O . LEU A 1 511 ? 17.285 10.444 -16.752 1.00 93.06 511 LEU A O 1
ATOM 3996 N N . PRO A 1 512 ? 15.251 10.860 -17.641 1.00 92.50 512 PRO A N 1
ATOM 3997 C CA . PRO A 1 512 ? 15.764 11.620 -18.773 1.00 92.50 512 PRO A CA 1
ATOM 3998 C C . PRO A 1 512 ? 16.630 12.811 -18.341 1.00 92.50 512 PRO A C 1
ATOM 4000 O O . PRO A 1 512 ? 16.147 13.767 -17.724 1.00 92.50 512 PRO A O 1
ATOM 4003 N N . HIS A 1 513 ? 17.898 12.797 -18.739 1.00 93.00 513 HIS A N 1
ATOM 4004 C CA . HIS A 1 513 ? 18.930 13.740 -18.320 1.00 93.00 513 HIS A CA 1
ATOM 4005 C C . HIS A 1 513 ? 19.711 14.291 -19.521 1.00 93.00 513 HIS A C 1
ATOM 4007 O O . HIS A 1 513 ? 20.019 13.564 -20.463 1.00 93.00 513 HIS A O 1
ATOM 4013 N N . GLY A 1 514 ? 20.025 15.588 -19.494 1.00 92.88 514 GLY A N 1
ATOM 4014 C CA . GLY A 1 514 ? 20.829 16.236 -20.531 1.00 92.88 514 GLY A CA 1
ATOM 4015 C C . GLY A 1 514 ? 20.687 17.757 -20.526 1.00 92.88 514 GLY A C 1
ATOM 4016 O O . GLY A 1 514 ? 19.576 18.285 -20.488 1.00 92.88 514 GLY A O 1
ATOM 4017 N N . TYR A 1 515 ? 21.809 18.475 -20.592 1.00 93.88 515 TYR A N 1
ATOM 4018 C CA . TYR A 1 515 ? 21.848 19.941 -20.624 1.00 93.88 515 TYR A CA 1
ATOM 4019 C C . TYR A 1 515 ? 21.706 20.466 -22.057 1.00 93.88 515 TYR A C 1
ATOM 4021 O O . TYR A 1 515 ? 22.671 20.856 -22.704 1.00 93.88 515 TYR A O 1
ATOM 4029 N N . GLU A 1 516 ? 20.470 20.473 -22.550 1.00 91.56 516 GLU A N 1
ATOM 4030 C CA . GLU A 1 516 ? 20.142 20.752 -23.960 1.00 91.56 516 GLU A CA 1
ATOM 4031 C C . GLU A 1 516 ? 19.507 22.137 -24.172 1.00 91.56 516 GLU A C 1
ATOM 4033 O O . GLU A 1 516 ? 18.859 22.392 -25.185 1.00 91.56 516 GLU A O 1
ATOM 4038 N N . GLY A 1 517 ? 19.641 23.040 -23.195 1.00 91.69 517 GLY A N 1
ATOM 4039 C CA . GLY A 1 517 ? 19.087 24.397 -23.270 1.00 91.69 517 GLY A CA 1
ATOM 4040 C C . GLY A 1 517 ? 17.569 24.490 -23.061 1.00 91.69 517 GLY A C 1
ATOM 4041 O O . GLY A 1 517 ? 16.984 25.538 -23.315 1.00 91.69 517 GLY A O 1
ATOM 4042 N N . GLN A 1 518 ? 16.919 23.433 -22.561 1.00 91.50 518 GLN A N 1
ATOM 4043 C CA . GLN A 1 518 ? 15.462 23.377 -22.337 1.00 91.50 518 GLN A CA 1
ATOM 4044 C C . GLN A 1 518 ? 15.011 24.003 -20.997 1.00 91.50 518 GLN A C 1
ATOM 4046 O O . GLN A 1 518 ? 13.853 23.887 -20.595 1.00 91.50 518 GLN A O 1
ATOM 4051 N N . GLY A 1 519 ? 15.923 24.678 -20.292 1.00 93.31 519 GLY A N 1
ATOM 4052 C CA . GLY A 1 519 ? 15.663 25.303 -18.996 1.00 93.31 519 GLY A CA 1
ATOM 4053 C C . GLY A 1 519 ? 15.807 24.350 -17.797 1.00 93.31 519 GLY A C 1
ATOM 4054 O O . GLY A 1 519 ? 16.116 23.165 -17.964 1.00 93.31 519 GLY A O 1
ATOM 4055 N N . PRO A 1 520 ? 15.614 24.864 -16.569 1.00 92.94 520 PRO A N 1
ATOM 4056 C CA . PRO A 1 520 ? 15.975 24.166 -15.330 1.00 92.94 520 PRO A CA 1
ATOM 4057 C C . PRO A 1 520 ? 15.204 22.855 -15.105 1.00 92.94 520 PRO A C 1
ATOM 4059 O O . PRO A 1 520 ? 15.815 21.846 -14.764 1.00 92.94 520 PRO A O 1
ATOM 4062 N N . GLU A 1 521 ? 13.899 22.830 -15.391 1.00 92.94 521 GLU A N 1
ATOM 4063 C CA . GLU A 1 521 ? 13.028 21.662 -15.153 1.00 92.94 521 GLU A CA 1
ATOM 4064 C C . GLU A 1 521 ? 13.132 20.567 -16.231 1.00 92.94 521 GLU A C 1
ATOM 4066 O O . GLU A 1 521 ? 12.539 19.500 -16.104 1.00 92.94 521 GLU A O 1
ATOM 4071 N N . HIS A 1 522 ? 13.903 20.809 -17.296 1.00 91.88 522 HIS A N 1
ATOM 4072 C CA . HIS A 1 522 ? 14.077 19.873 -18.411 1.00 91.88 522 HIS A CA 1
ATOM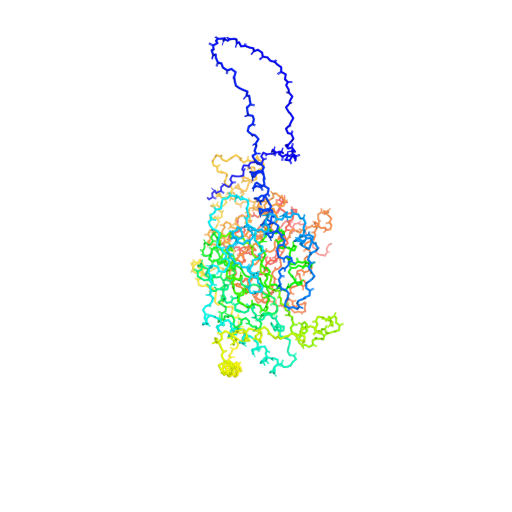 4073 C C . HIS A 1 522 ? 15.550 19.538 -18.676 1.00 91.88 522 HIS A C 1
ATOM 4075 O O . HIS A 1 522 ? 15.862 18.995 -19.733 1.00 91.88 522 HIS A O 1
ATOM 4081 N N . SER A 1 523 ? 16.460 19.815 -17.737 1.00 91.62 523 SER A N 1
ATOM 4082 C CA . SER A 1 523 ? 17.899 19.560 -17.930 1.00 91.62 523 SER A CA 1
ATOM 4083 C C . SER A 1 523 ? 18.459 18.498 -16.982 1.00 91.62 523 SER A C 1
ATOM 4085 O O . SER A 1 523 ? 19.083 17.528 -17.418 1.00 91.62 523 SER A O 1
ATOM 4087 N N . SER A 1 524 ? 18.209 18.642 -15.679 1.00 95.12 524 SER A N 1
ATOM 4088 C CA . SER A 1 524 ? 18.821 17.792 -14.656 1.00 95.12 524 SER A CA 1
ATOM 4089 C C . SER A 1 524 ? 17.804 16.894 -13.960 1.00 95.12 524 SER A C 1
ATOM 4091 O O . SER A 1 524 ? 16.783 17.366 -13.470 1.00 95.12 524 SER A O 1
ATOM 4093 N N . ALA A 1 525 ? 18.136 15.606 -13.850 1.00 94.44 525 ALA A N 1
ATOM 4094 C CA . ALA A 1 525 ? 17.440 14.657 -12.985 1.00 94.44 525 ALA A CA 1
ATOM 4095 C C . ALA A 1 525 ? 18.027 14.631 -11.559 1.00 94.44 525 ALA A C 1
ATOM 4097 O O . ALA A 1 525 ? 17.672 13.767 -10.762 1.00 94.44 525 ALA A O 1
ATOM 4098 N N . ARG A 1 526 ? 18.905 15.595 -11.237 1.00 95.62 526 ARG A N 1
ATOM 4099 C CA . ARG A 1 526 ? 19.539 15.779 -9.925 1.00 95.62 526 ARG A CA 1
ATOM 4100 C C . ARG A 1 526 ? 20.371 14.574 -9.490 1.00 95.62 526 ARG A C 1
ATOM 4102 O O . ARG A 1 526 ? 20.175 14.020 -8.410 1.00 95.62 526 ARG A O 1
ATOM 4109 N N . MET A 1 527 ? 21.287 14.157 -10.362 1.00 94.75 527 MET A N 1
ATOM 4110 C CA . MET A 1 527 ? 22.178 13.014 -10.141 1.00 94.75 527 MET A CA 1
ATOM 4111 C C . MET A 1 527 ? 22.951 13.100 -8.831 1.00 94.75 527 MET A C 1
ATOM 4113 O O . MET A 1 527 ? 23.074 12.104 -8.124 1.00 94.75 527 MET A O 1
ATOM 4117 N N . GLU A 1 528 ? 23.384 14.303 -8.471 1.00 94.38 528 GLU A N 1
ATOM 4118 C CA . GLU A 1 528 ? 24.065 14.605 -7.220 1.00 94.38 528 GLU A CA 1
ATOM 4119 C C . GLU A 1 528 ? 23.285 14.131 -5.987 1.00 94.38 528 GLU A C 1
ATOM 4121 O O . GLU A 1 528 ? 23.881 13.697 -5.006 1.00 94.38 528 GLU A O 1
ATOM 4126 N N . ARG A 1 529 ? 21.946 14.142 -6.045 1.00 95.75 529 ARG A N 1
ATOM 4127 C CA . ARG A 1 529 ? 21.097 13.674 -4.947 1.00 95.75 529 ARG A CA 1
ATOM 4128 C C . ARG A 1 529 ? 21.117 12.158 -4.818 1.00 95.75 529 ARG A C 1
ATOM 4130 O O . ARG A 1 529 ? 21.141 11.659 -3.702 1.00 95.75 529 ARG A O 1
ATOM 4137 N N . PHE A 1 530 ? 21.097 11.441 -5.939 1.00 94.62 530 PHE A N 1
ATOM 4138 C CA . PHE A 1 530 ? 21.171 9.982 -5.917 1.00 94.62 530 PHE A CA 1
ATOM 4139 C C . PHE A 1 530 ? 22.545 9.520 -5.441 1.00 94.62 530 PHE A C 1
ATOM 4141 O O . PHE A 1 530 ? 22.614 8.634 -4.599 1.00 94.62 530 PHE A O 1
ATOM 4148 N N . LEU A 1 531 ? 23.617 10.175 -5.897 1.00 92.00 531 LEU A N 1
ATOM 4149 C CA . LEU A 1 531 ? 24.975 9.905 -5.417 1.00 92.00 531 LEU A CA 1
ATOM 4150 C C . LEU A 1 531 ? 25.092 10.144 -3.905 1.00 92.00 531 LEU A C 1
ATOM 4152 O O . LEU A 1 531 ? 25.612 9.292 -3.200 1.00 92.00 531 LEU A O 1
ATOM 4156 N N . GLN A 1 532 ? 24.525 11.239 -3.385 1.00 92.44 532 GLN A N 1
ATOM 4157 C CA . GLN A 1 532 ? 24.488 11.512 -1.941 1.00 92.44 532 GLN A CA 1
ATOM 4158 C C . GLN A 1 532 ? 23.669 10.483 -1.138 1.00 92.44 532 GLN A C 1
ATOM 4160 O O . GLN A 1 532 ? 23.904 10.302 0.053 1.00 92.44 532 GLN A O 1
ATOM 4165 N N . GLN A 1 533 ? 22.676 9.843 -1.759 1.00 91.75 533 GLN A N 1
ATOM 4166 C CA . GLN A 1 533 ? 21.863 8.797 -1.133 1.00 91.75 533 GLN A CA 1
ATOM 4167 C C . GLN A 1 533 ? 22.513 7.409 -1.200 1.00 91.75 533 GLN A C 1
ATOM 4169 O O . GLN A 1 533 ? 21.995 6.480 -0.573 1.00 91.75 533 GLN A O 1
ATOM 4174 N N . SER A 1 534 ? 23.613 7.262 -1.944 1.00 90.12 534 SER A N 1
ATOM 4175 C CA . SER A 1 534 ? 24.419 6.046 -1.936 1.00 90.12 534 SER A CA 1
ATOM 4176 C C . SER A 1 534 ? 25.064 5.854 -0.562 1.00 90.12 534 SER A C 1
ATOM 4178 O O . SER A 1 534 ? 25.484 6.820 0.071 1.00 90.12 534 SER A O 1
ATOM 4180 N N . ASN A 1 535 ? 25.137 4.613 -0.085 1.00 88.88 535 ASN A N 1
ATOM 4181 C CA . ASN A 1 535 ? 25.827 4.249 1.160 1.00 88.88 535 ASN A CA 1
ATOM 4182 C C . ASN A 1 535 ? 27.325 3.951 0.951 1.00 88.88 535 ASN A C 1
ATOM 4184 O O . ASN A 1 535 ? 27.941 3.331 1.817 1.00 88.88 535 ASN A O 1
ATOM 4188 N N . GLU A 1 536 ? 27.895 4.344 -0.188 1.00 82.94 536 GLU A N 1
ATOM 4189 C CA . GLU A 1 536 ? 29.333 4.251 -0.434 1.00 82.94 536 GLU A CA 1
ATOM 4190 C C . GLU A 1 536 ? 30.097 5.270 0.424 1.00 82.94 536 GLU A C 1
ATOM 4192 O O . GLU A 1 536 ? 29.709 6.435 0.529 1.00 82.94 536 GLU A O 1
ATOM 4197 N N . ASP A 1 537 ? 31.186 4.819 1.047 1.00 76.50 537 ASP A N 1
ATOM 4198 C CA . ASP A 1 537 ? 32.082 5.671 1.827 1.00 76.50 537 ASP A CA 1
ATOM 4199 C C . ASP A 1 537 ? 32.931 6.532 0.879 1.00 76.50 537 ASP A C 1
ATOM 4201 O O . ASP A 1 537 ? 33.615 6.013 -0.006 1.00 76.50 537 ASP A O 1
ATOM 4205 N N . SER A 1 538 ? 32.900 7.856 1.062 1.00 74.81 538 SER A N 1
ATOM 4206 C CA . SER A 1 538 ? 33.703 8.784 0.259 1.00 74.81 538 SER A CA 1
ATOM 4207 C C . SER A 1 538 ? 35.204 8.614 0.480 1.00 74.81 538 SER A C 1
ATOM 4209 O O . SER A 1 538 ? 35.990 8.971 -0.398 1.00 74.81 538 SER A O 1
ATOM 4211 N N . ASP A 1 539 ? 35.592 8.073 1.635 1.00 78.38 539 ASP A N 1
ATOM 4212 C CA . ASP A 1 539 ? 36.979 8.009 2.088 1.00 78.38 539 ASP A CA 1
ATOM 4213 C C . ASP A 1 539 ? 37.572 6.593 1.945 1.00 78.38 539 ASP A C 1
ATOM 4215 O O . ASP A 1 539 ? 38.788 6.410 2.061 1.00 78.38 539 ASP A O 1
ATOM 4219 N N . GLY A 1 540 ? 36.739 5.588 1.646 1.00 74.38 540 GLY A N 1
ATOM 4220 C CA . GLY A 1 540 ? 37.132 4.186 1.526 1.00 74.38 540 GLY A CA 1
ATOM 4221 C C . GLY A 1 540 ? 36.419 3.471 0.382 1.00 74.38 540 GLY A C 1
ATOM 4222 O O . GLY A 1 540 ? 35.253 3.111 0.494 1.00 74.38 540 GLY A O 1
ATOM 4223 N N . PHE A 1 541 ? 37.141 3.180 -0.703 1.00 72.56 541 PHE A N 1
ATOM 4224 C CA . PHE A 1 541 ? 36.620 2.374 -1.810 1.00 72.56 541 PHE A CA 1
ATOM 4225 C C . PHE A 1 541 ? 37.170 0.947 -1.758 1.00 72.56 541 PHE A C 1
ATOM 4227 O O . PHE A 1 541 ? 38.366 0.715 -1.564 1.00 72.56 541 PHE A O 1
ATOM 4234 N N . THR A 1 542 ? 36.292 -0.033 -1.958 1.00 76.25 542 THR A N 1
ATOM 4235 C CA . THR A 1 542 ? 36.711 -1.421 -2.170 1.00 76.25 542 THR A CA 1
ATOM 4236 C C . THR A 1 542 ? 37.196 -1.599 -3.608 1.00 76.25 542 THR A C 1
ATOM 4238 O O . THR A 1 542 ? 36.570 -1.122 -4.552 1.00 76.25 542 THR A O 1
ATOM 4241 N N . THR A 1 543 ? 38.309 -2.305 -3.792 1.00 78.81 543 THR A N 1
ATOM 4242 C CA . THR A 1 543 ? 38.761 -2.760 -5.117 1.00 78.81 543 THR A CA 1
ATOM 4243 C C . THR A 1 543 ? 38.097 -4.071 -5.536 1.00 78.81 543 THR A C 1
ATOM 4245 O O . THR A 1 543 ? 38.183 -4.460 -6.699 1.00 78.81 543 THR A O 1
ATOM 4248 N N . ASP A 1 544 ? 37.422 -4.753 -4.607 1.00 81.56 544 ASP A N 1
ATOM 4249 C CA . ASP A 1 544 ? 36.590 -5.914 -4.907 1.00 81.56 544 ASP A CA 1
ATOM 4250 C C . ASP A 1 544 ? 35.259 -5.447 -5.508 1.00 81.56 544 ASP A C 1
ATOM 4252 O O . ASP A 1 544 ? 34.363 -4.962 -4.811 1.00 81.56 544 ASP A O 1
ATOM 4256 N N . GLU A 1 545 ? 35.154 -5.589 -6.827 1.00 73.81 545 GLU A N 1
ATOM 4257 C CA . GLU A 1 545 ? 33.992 -5.181 -7.609 1.00 73.81 545 GLU A CA 1
ATOM 4258 C C . GLU A 1 545 ? 32.709 -5.926 -7.232 1.00 73.81 545 GLU A C 1
ATOM 4260 O O . GLU A 1 545 ? 31.630 -5.330 -7.280 1.00 73.81 545 GLU A O 1
ATOM 4265 N N . VAL A 1 546 ? 32.811 -7.208 -6.866 1.00 74.56 546 VAL A N 1
ATOM 4266 C CA . VAL A 1 546 ? 31.652 -8.029 -6.492 1.00 74.56 546 VAL A CA 1
ATOM 4267 C C . VAL A 1 546 ? 31.128 -7.562 -5.145 1.00 74.56 546 VAL A C 1
ATOM 4269 O O . VAL A 1 546 ? 29.923 -7.376 -4.979 1.00 74.56 546 VAL A O 1
ATOM 4272 N N . LYS A 1 547 ? 32.041 -7.304 -4.206 1.00 75.19 547 LYS A N 1
ATOM 4273 C CA . LYS A 1 547 ? 31.694 -6.736 -2.909 1.00 75.19 547 LYS A CA 1
ATOM 4274 C C . LYS A 1 547 ? 31.057 -5.352 -3.046 1.00 75.19 547 LYS A C 1
ATOM 4276 O O . LYS A 1 547 ? 30.005 -5.127 -2.459 1.00 75.19 547 LYS A O 1
ATOM 4281 N N . ALA A 1 548 ? 31.614 -4.468 -3.881 1.00 76.38 548 ALA A N 1
ATOM 4282 C CA . ALA A 1 548 ? 31.009 -3.159 -4.159 1.00 76.38 548 ALA A CA 1
ATOM 4283 C C . ALA A 1 548 ? 29.551 -3.293 -4.633 1.00 76.38 548 ALA A C 1
ATOM 4285 O O . ALA A 1 548 ? 28.651 -2.643 -4.102 1.00 76.38 548 ALA A O 1
ATOM 4286 N N . ASP A 1 549 ? 29.299 -4.197 -5.586 1.00 76.88 549 ASP A N 1
ATOM 4287 C CA . ASP A 1 549 ? 27.957 -4.425 -6.127 1.00 76.88 549 ASP A CA 1
ATOM 4288 C C . ASP A 1 549 ? 26.969 -4.946 -5.075 1.00 76.88 549 ASP A C 1
ATOM 4290 O O . ASP A 1 549 ? 25.780 -4.616 -5.140 1.00 76.88 549 ASP A O 1
ATOM 4294 N N . VAL A 1 550 ? 27.435 -5.752 -4.116 1.00 76.50 550 VAL A N 1
ATOM 4295 C CA . VAL A 1 550 ? 26.621 -6.398 -3.071 1.00 76.50 550 VAL A CA 1
ATOM 4296 C C . VAL A 1 550 ? 26.456 -5.538 -1.814 1.00 76.50 550 VAL A C 1
ATOM 4298 O O . VAL A 1 550 ? 25.410 -5.638 -1.174 1.00 76.50 550 VAL A O 1
ATOM 4301 N N . ASP A 1 551 ? 27.344 -4.587 -1.547 1.00 78.81 551 ASP A N 1
ATOM 4302 C CA . ASP A 1 551 ? 27.251 -3.720 -0.362 1.00 78.81 551 ASP A CA 1
ATOM 4303 C C . ASP A 1 551 ? 26.463 -2.423 -0.638 1.00 78.81 551 ASP A C 1
ATOM 4305 O O . ASP A 1 551 ? 25.787 -1.891 0.248 1.00 78.81 551 ASP A O 1
ATOM 4309 N N . VAL A 1 552 ? 26.473 -1.933 -1.886 1.00 83.81 552 VAL A N 1
ATOM 4310 C CA . VAL A 1 552 ? 25.843 -0.647 -2.232 1.00 83.81 552 VAL A CA 1
ATOM 4311 C C . VAL A 1 552 ? 24.310 -0.679 -2.171 1.00 83.81 552 VAL A C 1
ATOM 4313 O O . VAL A 1 552 ? 23.668 -1.606 -2.649 1.00 83.81 552 VAL A O 1
ATOM 4316 N N . ASN A 1 553 ? 23.652 0.335 -1.635 1.00 86.50 553 ASN A N 1
ATOM 4317 C CA . ASN A 1 553 ? 22.193 0.362 -1.525 1.00 86.50 553 ASN A CA 1
ATOM 4318 C C . ASN A 1 553 ? 21.486 0.650 -2.867 1.00 86.50 553 ASN A C 1
ATOM 4320 O O . ASN A 1 553 ? 20.352 0.206 -3.051 1.00 86.50 553 ASN A O 1
ATOM 4324 N N . ILE A 1 554 ? 22.121 1.379 -3.796 1.00 89.38 554 ILE A N 1
ATOM 4325 C CA . ILE A 1 554 ? 21.551 1.808 -5.086 1.00 89.38 554 ILE A CA 1
ATOM 4326 C C . ILE A 1 554 ? 22.623 1.757 -6.181 1.00 89.38 554 ILE A C 1
ATOM 4328 O O . ILE A 1 554 ? 23.709 2.301 -6.025 1.00 89.38 554 ILE A O 1
ATOM 4332 N N . HIS A 1 555 ? 22.302 1.185 -7.342 1.00 90.44 555 HIS A N 1
ATOM 4333 C CA . HIS A 1 555 ? 23.148 1.301 -8.531 1.00 90.44 555 HIS A CA 1
ATOM 4334 C C . HIS A 1 555 ? 22.801 2.551 -9.317 1.00 90.44 555 HIS A C 1
ATOM 4336 O O . HIS A 1 555 ? 21.639 2.781 -9.637 1.00 90.44 555 HIS A O 1
ATOM 4342 N N . ILE A 1 556 ? 23.810 3.337 -9.673 1.00 93.81 556 ILE A N 1
ATOM 4343 C CA . ILE A 1 556 ? 23.634 4.600 -10.384 1.00 93.81 556 ILE A CA 1
ATOM 4344 C C . ILE A 1 556 ? 24.442 4.533 -11.677 1.00 93.81 556 ILE A C 1
ATOM 4346 O O . ILE A 1 556 ? 25.652 4.329 -11.643 1.00 93.81 556 ILE A O 1
ATOM 4350 N N . VAL A 1 557 ? 23.779 4.664 -12.828 1.00 93.50 557 VAL A N 1
ATOM 4351 C CA . VAL A 1 557 ? 24.422 4.509 -14.142 1.00 93.50 557 VAL A CA 1
ATOM 4352 C C . VAL A 1 557 ? 24.003 5.600 -15.124 1.00 93.50 557 VAL A C 1
ATOM 4354 O O . VAL A 1 557 ? 22.865 6.072 -15.126 1.00 93.50 557 VAL A O 1
ATOM 4357 N N . ILE A 1 558 ? 24.928 5.959 -16.013 1.00 95.06 558 ILE A N 1
ATOM 4358 C CA . ILE A 1 558 ? 24.694 6.852 -17.153 1.00 95.06 558 ILE A CA 1
ATOM 4359 C C . ILE A 1 558 ? 25.060 6.065 -18.417 1.00 95.06 558 ILE A C 1
ATOM 4361 O O . ILE A 1 558 ? 26.215 6.091 -18.848 1.00 95.06 558 ILE A O 1
ATOM 4365 N N . PRO A 1 559 ? 24.131 5.290 -18.999 1.00 93.00 559 PRO A N 1
ATOM 4366 C CA . PRO A 1 559 ? 24.433 4.553 -20.213 1.00 93.00 559 PRO A CA 1
ATOM 4367 C C . PRO A 1 559 ? 24.610 5.537 -21.375 1.00 93.00 559 PRO A C 1
ATOM 4369 O O . PRO A 1 559 ? 23.784 6.422 -21.587 1.00 93.00 559 PRO A O 1
ATOM 4372 N N . THR A 1 560 ? 25.679 5.371 -22.151 1.00 92.06 560 THR A N 1
ATOM 4373 C CA . THR A 1 560 ? 26.000 6.236 -23.302 1.00 92.06 560 THR A CA 1
ATOM 4374 C C . THR A 1 560 ? 25.817 5.539 -24.649 1.00 92.06 560 THR A C 1
ATOM 4376 O O . THR A 1 560 ? 25.856 6.195 -25.690 1.00 92.06 560 THR A O 1
ATOM 4379 N N . THR A 1 561 ? 25.567 4.224 -24.652 1.00 93.25 561 THR A N 1
ATOM 4380 C CA . THR A 1 561 ? 25.302 3.428 -25.859 1.00 93.25 561 THR A CA 1
ATOM 4381 C C . THR A 1 561 ? 24.044 2.565 -25.698 1.00 93.25 561 THR A C 1
ATOM 4383 O O . THR A 1 561 ? 23.725 2.146 -24.579 1.00 93.25 561 THR A O 1
ATOM 4386 N N . PRO A 1 562 ? 23.344 2.236 -26.801 1.00 95.19 562 PRO A N 1
ATOM 4387 C CA . PRO A 1 562 ? 22.208 1.312 -26.767 1.00 95.19 562 PRO A CA 1
ATOM 4388 C C . PRO A 1 562 ? 22.536 -0.053 -26.139 1.00 95.19 562 PRO A C 1
ATOM 4390 O O . PRO A 1 562 ? 21.733 -0.588 -25.377 1.00 95.19 562 PRO A O 1
ATOM 4393 N N . ALA A 1 563 ? 23.723 -0.609 -26.408 1.00 95.25 563 ALA A N 1
ATOM 4394 C CA . ALA A 1 563 ? 24.156 -1.880 -25.819 1.00 95.25 563 ALA A CA 1
ATOM 4395 C C . ALA A 1 563 ? 24.313 -1.808 -24.292 1.00 95.25 563 ALA A C 1
ATOM 4397 O O . ALA A 1 563 ? 23.856 -2.706 -23.586 1.00 95.25 563 ALA A O 1
ATOM 4398 N N . GLN A 1 564 ? 24.890 -0.723 -23.766 1.00 95.06 564 GLN A N 1
ATOM 4399 C CA . GLN A 1 564 ? 25.004 -0.518 -22.319 1.00 95.06 564 GLN A CA 1
ATOM 4400 C C . GLN A 1 564 ? 23.630 -0.441 -21.654 1.00 95.06 564 GLN A C 1
ATOM 4402 O O . GLN A 1 564 ? 23.431 -1.029 -20.593 1.00 95.06 564 GLN A O 1
ATOM 4407 N N . TYR A 1 565 ? 22.669 0.227 -22.297 1.00 94.75 565 TYR A N 1
ATOM 4408 C CA . TYR A 1 565 ? 21.298 0.293 -21.801 1.00 94.75 565 TYR A CA 1
ATOM 4409 C C . TYR A 1 565 ? 20.631 -1.093 -21.771 1.00 94.75 565 TYR A C 1
ATOM 4411 O O . TYR A 1 565 ? 20.091 -1.495 -20.742 1.00 94.75 565 TYR A O 1
ATOM 4419 N N . PHE A 1 566 ? 20.752 -1.879 -22.846 1.00 95.31 566 PHE A N 1
ATOM 4420 C CA . PHE A 1 566 ? 20.263 -3.263 -22.891 1.00 95.31 566 PHE A CA 1
ATOM 4421 C C . PHE A 1 566 ? 20.849 -4.137 -21.776 1.00 95.31 566 PHE A C 1
ATOM 4423 O O . PHE A 1 566 ? 20.109 -4.843 -21.084 1.00 95.31 566 PHE A O 1
ATOM 4430 N N . HIS A 1 567 ? 22.170 -4.089 -21.589 1.00 95.06 567 HIS A N 1
ATOM 4431 C CA . HIS A 1 567 ? 22.838 -4.905 -20.578 1.00 95.06 567 HIS A CA 1
ATOM 4432 C C . HIS A 1 567 ? 22.479 -4.460 -19.166 1.00 95.06 567 HIS A C 1
ATOM 4434 O O . HIS A 1 567 ? 22.244 -5.316 -18.321 1.00 95.06 567 HIS A O 1
ATOM 4440 N N . ALA A 1 568 ? 22.348 -3.154 -18.914 1.00 92.19 568 ALA A N 1
ATOM 4441 C CA . ALA A 1 568 ? 21.898 -2.632 -17.624 1.00 92.19 568 ALA A CA 1
ATOM 4442 C C . ALA A 1 568 ? 20.486 -3.133 -17.260 1.00 92.19 568 ALA A C 1
ATOM 4444 O O . ALA A 1 568 ? 20.268 -3.596 -16.140 1.00 92.19 568 ALA A O 1
ATOM 4445 N N . LEU A 1 569 ? 19.551 -3.123 -18.220 1.00 91.06 569 LEU A N 1
ATOM 4446 C CA . LEU A 1 569 ? 18.190 -3.645 -18.035 1.00 91.06 569 LEU A CA 1
ATOM 4447 C C . LEU A 1 569 ? 18.188 -5.144 -17.708 1.00 91.06 569 LEU A C 1
ATOM 4449 O O . LEU A 1 569 ? 17.511 -5.581 -16.779 1.00 91.06 569 LEU A O 1
ATOM 4453 N N . ARG A 1 570 ? 18.954 -5.946 -18.455 1.00 90.69 570 ARG A N 1
ATOM 4454 C CA . ARG A 1 570 ? 19.022 -7.401 -18.241 1.00 90.69 570 ARG A CA 1
ATOM 4455 C C . ARG A 1 570 ? 19.784 -7.775 -16.973 1.00 90.69 570 ARG A C 1
ATOM 4457 O O . ARG A 1 570 ? 19.401 -8.741 -16.315 1.00 90.69 570 ARG A O 1
ATOM 4464 N N . ARG A 1 571 ? 20.797 -6.994 -16.579 1.00 87.19 571 ARG A N 1
ATOM 4465 C CA . ARG A 1 571 ? 21.572 -7.202 -15.344 1.00 87.19 571 ARG A CA 1
ATOM 4466 C C . ARG A 1 571 ? 20.672 -7.259 -14.117 1.00 87.19 571 ARG A C 1
ATOM 4468 O O . ARG A 1 571 ? 20.901 -8.090 -13.251 1.00 87.19 571 ARG A O 1
ATOM 4475 N N . GLN A 1 572 ? 19.611 -6.456 -14.083 1.00 84.25 572 GLN A N 1
ATOM 4476 C CA . GLN A 1 572 ? 18.664 -6.426 -12.963 1.00 84.25 572 GLN A CA 1
ATOM 4477 C C . GLN A 1 572 ? 17.905 -7.732 -12.739 1.00 84.25 572 GLN A C 1
ATOM 4479 O O . GLN A 1 572 ? 17.428 -7.993 -11.637 1.00 84.25 572 GLN A O 1
ATOM 4484 N N . VAL A 1 573 ? 17.818 -8.563 -13.773 1.00 82.38 573 VAL A N 1
ATOM 4485 C CA . VAL A 1 573 ? 17.208 -9.889 -13.705 1.00 82.38 573 VAL A CA 1
ATOM 4486 C C . VAL A 1 573 ? 18.268 -10.971 -13.528 1.00 82.38 573 VAL A C 1
ATOM 4488 O O . VAL A 1 573 ? 18.090 -11.877 -12.715 1.00 82.38 573 VAL A O 1
ATOM 4491 N N . CYS A 1 574 ? 19.368 -10.877 -14.278 1.00 80.50 574 CYS A N 1
ATOM 4492 C CA . CYS A 1 574 ? 20.429 -11.883 -14.281 1.00 80.50 574 CYS A CA 1
ATOM 4493 C C . CYS A 1 574 ? 21.292 -11.863 -13.008 1.00 80.50 574 CYS A C 1
ATOM 4495 O O . CYS A 1 574 ? 21.896 -12.877 -12.677 1.00 80.50 574 CYS A O 1
ATOM 4497 N N . ALA A 1 575 ? 21.357 -10.742 -12.284 1.00 76.06 575 ALA A N 1
ATOM 4498 C CA . ALA A 1 575 ? 22.111 -10.654 -11.039 1.00 76.06 575 ALA A CA 1
ATOM 4499 C C . ALA A 1 575 ? 21.546 -11.593 -9.958 1.00 76.06 575 ALA A C 1
ATOM 4501 O O . ALA A 1 575 ? 20.342 -11.848 -9.895 1.00 76.06 575 ALA A O 1
ATOM 4502 N N . LEU A 1 576 ? 22.418 -12.051 -9.057 1.00 69.19 576 LEU A N 1
ATOM 4503 C CA . LEU A 1 576 ? 22.046 -12.866 -7.890 1.00 69.19 576 LEU A CA 1
ATOM 4504 C C . LEU A 1 576 ? 21.383 -12.048 -6.765 1.00 69.19 576 LEU A C 1
ATOM 4506 O O . LEU A 1 576 ? 20.947 -12.607 -5.765 1.00 69.19 576 LEU A O 1
ATOM 4510 N N . TYR A 1 577 ? 21.307 -10.727 -6.929 1.00 72.44 577 TYR A N 1
ATOM 4511 C CA . TYR A 1 577 ? 20.699 -9.782 -5.998 1.00 72.44 577 TYR A CA 1
ATOM 4512 C C . TYR A 1 577 ? 19.644 -8.926 -6.712 1.00 72.44 577 TYR A C 1
ATOM 4514 O O . TYR A 1 577 ? 19.578 -8.872 -7.944 1.00 72.44 577 TYR A O 1
ATOM 4522 N N . ARG A 1 578 ? 18.815 -8.219 -5.938 1.00 75.12 578 ARG A N 1
ATOM 4523 C CA . ARG A 1 578 ? 17.875 -7.215 -6.458 1.00 75.12 578 ARG A CA 1
ATOM 4524 C C . ARG A 1 578 ? 18.120 -5.887 -5.757 1.00 75.12 578 ARG A C 1
ATOM 4526 O O . ARG A 1 578 ? 17.949 -5.781 -4.548 1.00 75.12 578 ARG A O 1
ATOM 4533 N N . LYS A 1 579 ? 18.544 -4.884 -6.519 1.00 81.38 579 LYS A N 1
ATOM 4534 C CA . LYS A 1 579 ? 18.826 -3.543 -6.004 1.00 81.38 579 LYS A CA 1
ATOM 4535 C C . LYS A 1 579 ? 18.198 -2.493 -6.904 1.00 81.38 579 LYS A C 1
ATOM 4537 O O . LYS A 1 579 ? 18.070 -2.747 -8.102 1.00 81.38 579 LYS A O 1
ATOM 4542 N N . PRO A 1 580 ? 17.821 -1.322 -6.373 1.00 88.81 580 PRO A N 1
ATOM 4543 C CA . PRO A 1 580 ? 17.370 -0.229 -7.213 1.00 88.81 580 PRO A CA 1
ATOM 4544 C C . PRO A 1 580 ? 18.462 0.174 -8.211 1.00 88.81 580 PRO A C 1
ATOM 4546 O O . PRO A 1 580 ? 19.620 0.329 -7.829 1.00 88.81 580 PRO A O 1
ATOM 4549 N N . LEU A 1 581 ? 18.088 0.367 -9.476 1.00 90.69 581 LEU A N 1
ATOM 4550 C CA . LEU A 1 581 ? 18.958 0.899 -10.525 1.00 90.69 581 LEU A CA 1
ATOM 4551 C C . LEU A 1 581 ? 18.419 2.244 -10.999 1.00 90.69 581 LEU A C 1
ATOM 4553 O O . LEU A 1 581 ? 17.352 2.322 -11.602 1.00 90.69 581 LEU A O 1
ATOM 4557 N N . VAL A 1 582 ? 19.177 3.303 -10.759 1.00 93.81 582 VAL A N 1
ATOM 4558 C CA . VAL A 1 582 ? 18.911 4.654 -11.244 1.00 93.81 582 VAL A CA 1
ATOM 4559 C C . VAL A 1 582 ? 19.689 4.861 -12.533 1.00 93.81 582 VAL A C 1
ATOM 4561 O O . VAL A 1 582 ? 20.919 4.864 -12.534 1.00 93.81 582 VAL A O 1
ATOM 4564 N N . MET A 1 583 ? 18.969 5.030 -13.637 1.00 92.81 583 MET A N 1
ATOM 4565 C CA . MET A 1 583 ? 19.540 5.267 -14.955 1.00 92.81 583 MET A CA 1
ATOM 4566 C C . MET A 1 583 ? 19.262 6.691 -15.407 1.00 92.81 583 MET A C 1
ATOM 4568 O O . MET A 1 583 ? 18.110 7.090 -15.581 1.00 92.81 583 MET A O 1
ATOM 4572 N N . PHE A 1 584 ? 20.323 7.443 -15.675 1.00 93.94 584 PHE A N 1
ATOM 4573 C CA . PHE A 1 584 ? 20.218 8.735 -16.343 1.00 93.94 584 PHE A CA 1
ATOM 4574 C C . PHE A 1 584 ? 20.140 8.507 -17.845 1.00 93.94 584 PHE A C 1
ATOM 4576 O O . PHE A 1 584 ? 21.158 8.400 -18.529 1.00 93.94 584 PHE A O 1
ATOM 4583 N N . THR A 1 585 ? 18.914 8.361 -18.340 1.00 89.69 585 THR A N 1
ATOM 4584 C CA . THR A 1 585 ? 18.656 8.076 -19.749 1.00 89.69 585 THR A CA 1
ATOM 4585 C C . THR A 1 585 ? 18.833 9.343 -20.590 1.00 89.69 585 THR A C 1
ATOM 4587 O O . THR A 1 585 ? 18.586 10.453 -20.113 1.00 89.69 585 THR A O 1
ATOM 4590 N N . PRO A 1 586 ? 19.286 9.232 -21.844 1.00 88.31 586 PRO A N 1
ATOM 4591 C CA . PRO A 1 586 ? 19.541 10.387 -22.684 1.00 88.31 586 PRO A CA 1
ATOM 4592 C C . PRO A 1 586 ? 18.254 10.965 -23.264 1.00 88.31 586 PRO A C 1
ATOM 4594 O O . PRO A 1 586 ? 17.241 10.281 -23.379 1.00 88.31 586 PRO A O 1
ATOM 4597 N N . LYS A 1 587 ? 18.334 12.214 -23.732 1.00 87.00 587 LYS A N 1
ATOM 4598 C CA . LYS A 1 587 ? 17.307 12.824 -24.591 1.00 87.00 587 LYS A CA 1
ATOM 4599 C C . LYS A 1 587 ? 17.844 12.995 -26.011 1.00 87.00 587 LYS A C 1
ATOM 4601 O O . LYS A 1 587 ? 17.355 12.372 -26.948 1.00 87.00 587 LYS A O 1
ATOM 4606 N N . TYR A 1 588 ? 18.933 13.740 -26.174 1.00 86.44 588 TYR A N 1
ATOM 4607 C CA . TYR A 1 588 ? 19.566 13.948 -27.476 1.00 86.44 588 TYR A CA 1
ATOM 4608 C C . TYR A 1 588 ? 20.122 12.657 -28.099 1.00 86.44 588 TYR A C 1
ATOM 4610 O O . TYR A 1 588 ? 19.948 12.424 -29.300 1.00 86.44 588 TYR A O 1
ATOM 4618 N N . LEU A 1 589 ? 20.756 11.783 -27.302 1.00 87.38 589 LEU A N 1
ATOM 4619 C CA . LEU A 1 589 ? 21.396 10.570 -27.836 1.00 87.38 589 LEU A CA 1
ATOM 4620 C C . LEU A 1 589 ? 20.403 9.570 -28.441 1.00 87.38 589 LEU A C 1
ATOM 4622 O O . LEU A 1 589 ? 20.802 8.781 -29.291 1.00 87.38 589 LEU A O 1
ATOM 4626 N N . LEU A 1 590 ? 19.115 9.658 -28.096 1.00 85.25 590 LEU A N 1
ATOM 4627 C CA . LEU A 1 590 ? 18.055 8.803 -28.643 1.00 85.25 590 LEU A CA 1
ATOM 4628 C C . LEU A 1 590 ? 17.962 8.873 -30.174 1.00 85.25 590 LEU A C 1
ATOM 4630 O O . LEU A 1 590 ? 17.535 7.920 -30.826 1.00 85.25 590 LEU A O 1
ATOM 4634 N N . HIS A 1 591 ? 18.349 10.010 -30.756 1.00 80.94 591 HIS A N 1
ATOM 4635 C CA . HIS A 1 591 ? 18.300 10.257 -32.198 1.00 80.94 591 HIS A CA 1
ATOM 4636 C C . HIS A 1 591 ? 19.656 10.663 -32.787 1.00 80.94 591 HIS A C 1
ATOM 4638 O O . HIS A 1 591 ? 19.758 10.957 -33.984 1.00 80.94 591 HIS A O 1
ATOM 4644 N N . HIS A 1 592 ? 20.710 10.675 -31.969 1.00 85.25 592 HIS A N 1
ATOM 4645 C CA . HIS A 1 592 ? 22.047 11.014 -32.423 1.00 85.25 592 HIS A CA 1
ATOM 4646 C C . HIS A 1 592 ? 22.598 9.875 -33.284 1.00 85.25 592 HIS A C 1
ATOM 4648 O O . HIS A 1 592 ? 22.890 8.795 -32.786 1.00 85.25 592 HIS A O 1
ATOM 4654 N N . ARG A 1 593 ? 22.745 10.105 -34.596 1.00 80.62 593 ARG A N 1
ATOM 4655 C CA . ARG A 1 593 ? 23.093 9.047 -35.569 1.00 80.62 593 ARG A CA 1
ATOM 4656 C C . ARG A 1 593 ? 24.359 8.238 -35.238 1.00 80.62 593 ARG A C 1
ATOM 4658 O O . ARG A 1 593 ? 24.359 7.058 -35.572 1.00 80.62 593 ARG A O 1
ATOM 4665 N N . PRO A 1 594 ? 25.426 8.824 -34.661 1.00 84.19 594 PRO A N 1
ATOM 4666 C CA . PRO A 1 594 ? 26.585 8.058 -34.199 1.00 84.19 594 PRO A CA 1
ATOM 4667 C C . PRO A 1 594 ? 26.318 7.177 -32.970 1.00 84.19 594 PRO A C 1
ATOM 4669 O O . PRO A 1 594 ? 27.043 6.216 -32.752 1.00 84.19 594 PRO A O 1
ATOM 4672 N N . CYS A 1 595 ? 25.298 7.483 -32.161 1.00 88.00 595 CYS A N 1
ATOM 4673 C CA . CYS A 1 595 ? 24.959 6.726 -30.956 1.00 88.00 595 CYS A CA 1
ATOM 4674 C C . CYS A 1 595 ? 24.108 5.497 -31.313 1.00 88.00 595 CYS A C 1
ATOM 4676 O O . CYS A 1 595 ? 22.904 5.436 -31.067 1.00 88.00 595 CYS A O 1
ATOM 4678 N N . THR A 1 596 ? 24.751 4.512 -31.933 1.00 92.31 596 THR A N 1
ATOM 4679 C CA . THR A 1 596 ? 24.153 3.212 -32.250 1.00 92.31 596 THR A CA 1
ATOM 4680 C C . THR A 1 596 ? 25.068 2.081 -31.808 1.00 92.31 596 THR A C 1
ATOM 4682 O O . THR A 1 596 ? 26.275 2.277 -31.705 1.00 92.31 596 THR A O 1
ATOM 4685 N N . SER A 1 597 ? 24.515 0.890 -31.599 1.00 94.12 597 SER A N 1
ATOM 4686 C CA . SER A 1 597 ? 25.297 -0.326 -31.351 1.00 94.12 597 SER A CA 1
ATOM 4687 C C . SER A 1 597 ? 25.056 -1.362 -32.447 1.00 94.12 597 SER A C 1
ATOM 4689 O O . SER A 1 597 ? 24.011 -1.355 -33.102 1.00 94.12 597 SER A O 1
ATOM 4691 N N . ASP A 1 598 ? 26.009 -2.26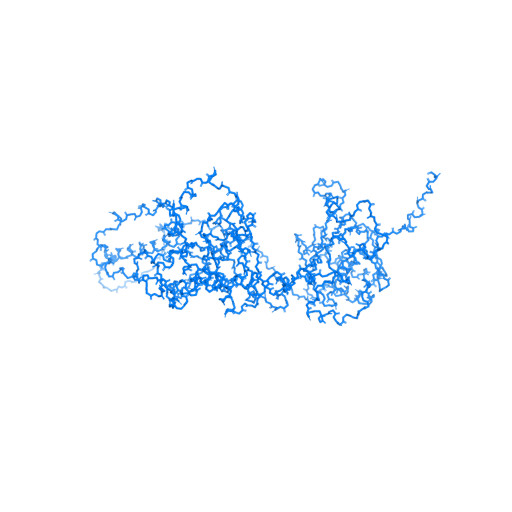5 -32.642 1.00 94.19 598 ASP A N 1
ATOM 4692 C CA . ASP A 1 598 ? 25.832 -3.412 -33.529 1.00 94.19 598 ASP A CA 1
ATOM 4693 C C . ASP A 1 598 ? 25.278 -4.593 -32.741 1.00 94.19 598 ASP A C 1
ATOM 4695 O O . ASP A 1 598 ? 25.486 -4.704 -31.535 1.00 94.19 598 ASP A O 1
ATOM 4699 N N . LEU A 1 599 ? 24.580 -5.511 -33.408 1.00 93.31 599 LEU A N 1
ATOM 4700 C CA . LEU A 1 599 ? 23.924 -6.640 -32.744 1.00 93.31 599 LEU A CA 1
ATOM 4701 C C . LEU A 1 599 ? 24.931 -7.587 -32.056 1.00 93.31 599 LEU A C 1
ATOM 4703 O O . LEU A 1 599 ? 24.572 -8.304 -31.126 1.00 93.31 599 LEU A O 1
ATOM 4707 N N . SER A 1 600 ? 26.201 -7.561 -32.472 1.00 93.31 600 SER A N 1
ATOM 4708 C CA . SER A 1 600 ? 27.311 -8.235 -31.786 1.00 93.31 600 SER A CA 1
ATOM 4709 C C . SER A 1 600 ? 27.635 -7.640 -30.416 1.00 93.31 600 SER A C 1
ATOM 4711 O O . SER A 1 600 ? 28.264 -8.305 -29.614 1.00 93.31 600 SER A O 1
ATOM 4713 N N . ASN A 1 601 ? 27.201 -6.419 -30.098 1.00 93.38 601 ASN A N 1
ATOM 4714 C CA . ASN A 1 601 ? 27.368 -5.847 -28.759 1.00 93.38 601 ASN A CA 1
ATOM 4715 C C . ASN A 1 601 ? 26.322 -6.361 -27.750 1.00 93.38 601 ASN A C 1
ATOM 4717 O O . ASN A 1 601 ? 26.331 -5.940 -26.597 1.00 93.38 601 ASN A O 1
ATOM 4721 N N . PHE A 1 602 ? 25.427 -7.254 -28.183 1.00 94.94 602 PHE A N 1
ATOM 4722 C CA . PHE A 1 602 ? 24.348 -7.845 -27.388 1.00 94.94 602 PHE A CA 1
ATOM 4723 C C . PHE A 1 602 ? 24.487 -9.376 -27.263 1.00 94.94 602 PHE A C 1
ATOM 4725 O O . PHE A 1 602 ? 23.607 -10.027 -26.694 1.00 94.94 602 PHE A O 1
ATOM 4732 N N . SER A 1 603 ? 25.545 -9.973 -27.831 1.00 90.19 603 SER A N 1
ATOM 4733 C CA . SER A 1 603 ? 25.758 -11.426 -27.881 1.00 90.19 603 SER A CA 1
ATOM 4734 C C . SER A 1 603 ? 26.165 -12.024 -26.533 1.00 90.19 603 SER A C 1
ATOM 4736 O O . SER A 1 603 ? 26.451 -11.304 -25.582 1.00 90.19 603 SER A O 1
ATOM 4738 N N . LEU A 1 604 ? 26.163 -13.358 -26.437 1.00 88.38 604 LEU A N 1
ATOM 4739 C CA . LEU A 1 604 ? 26.369 -14.127 -25.196 1.00 88.38 604 LEU A CA 1
ATOM 4740 C C . LEU A 1 604 ? 27.678 -13.814 -24.446 1.00 88.38 604 LEU A C 1
ATOM 4742 O O . LEU A 1 604 ? 27.735 -13.985 -23.236 1.00 88.38 604 LEU A O 1
ATOM 4746 N N . ASP A 1 605 ? 28.704 -13.354 -25.153 1.00 87.69 605 ASP A N 1
ATOM 4747 C CA . ASP A 1 605 ? 30.023 -12.969 -24.639 1.00 87.69 605 ASP A CA 1
ATOM 4748 C C . ASP A 1 605 ? 30.102 -11.509 -24.159 1.00 87.69 605 ASP A C 1
ATOM 4750 O O . ASP A 1 605 ? 31.147 -11.060 -23.693 1.00 87.69 605 ASP A O 1
ATOM 4754 N N . THR A 1 606 ? 29.004 -10.758 -24.258 1.00 91.94 606 THR A N 1
ATOM 4755 C CA . THR A 1 606 ? 28.952 -9.340 -23.889 1.00 91.94 606 THR A CA 1
ATOM 4756 C C . THR A 1 606 ? 28.235 -9.118 -22.560 1.00 91.94 606 THR A C 1
ATOM 4758 O O . THR A 1 606 ? 27.332 -9.866 -22.175 1.00 91.94 606 THR A O 1
ATOM 4761 N N . THR A 1 607 ? 28.648 -8.068 -21.850 1.00 92.06 607 THR A N 1
ATOM 4762 C CA . THR A 1 607 ? 28.082 -7.661 -20.561 1.00 92.06 607 THR A CA 1
ATOM 4763 C C . THR A 1 607 ? 28.110 -6.143 -20.408 1.00 92.06 607 THR A C 1
ATOM 4765 O O . THR A 1 607 ? 28.727 -5.439 -21.211 1.00 92.06 607 THR A O 1
ATOM 4768 N N . PHE A 1 608 ? 27.446 -5.633 -19.371 1.00 91.69 608 PHE A N 1
ATOM 4769 C CA . PHE A 1 608 ? 27.531 -4.227 -18.995 1.00 91.69 608 PHE A CA 1
ATOM 4770 C C . PHE A 1 608 ? 28.962 -3.872 -18.580 1.00 91.69 608 PHE A C 1
ATOM 4772 O O . PHE A 1 608 ? 29.520 -4.486 -17.672 1.00 91.69 608 PHE A O 1
ATOM 4779 N N . GLN A 1 609 ? 29.530 -2.840 -19.194 1.00 90.81 609 GLN A N 1
ATOM 4780 C CA . GLN A 1 609 ? 30.849 -2.325 -18.829 1.00 90.81 609 GLN A CA 1
ATOM 4781 C C . GLN A 1 609 ? 30.710 -1.153 -17.854 1.00 90.81 609 GLN A C 1
ATOM 4783 O O . GLN A 1 609 ? 30.004 -0.192 -18.145 1.00 90.81 609 GLN A O 1
ATOM 4788 N N . ARG A 1 610 ? 31.374 -1.203 -16.693 1.00 87.31 610 ARG A N 1
ATOM 4789 C CA . ARG A 1 610 ? 31.334 -0.096 -15.714 1.00 87.31 610 ARG A CA 1
ATOM 4790 C C . ARG A 1 610 ? 31.999 1.170 -16.249 1.00 87.31 610 ARG A C 1
ATOM 4792 O O . ARG A 1 610 ? 31.502 2.268 -16.027 1.00 87.31 610 ARG A O 1
ATOM 4799 N N . VAL A 1 611 ? 33.089 0.984 -16.987 1.00 88.75 611 VAL A N 1
ATOM 4800 C CA . VAL A 1 611 ? 33.844 2.037 -17.659 1.00 88.75 611 VAL A CA 1
ATOM 4801 C C . VAL A 1 611 ? 34.016 1.614 -19.112 1.00 88.75 611 VAL A C 1
ATOM 4803 O O . VAL A 1 611 ? 34.458 0.498 -19.382 1.00 88.75 611 VAL A O 1
ATOM 4806 N N . LEU A 1 612 ? 33.637 2.488 -20.041 1.00 87.75 612 LEU A N 1
ATOM 4807 C CA . LEU A 1 612 ? 33.957 2.319 -21.455 1.00 87.75 612 LEU A CA 1
ATOM 4808 C C . LEU A 1 612 ? 35.338 2.927 -21.698 1.00 87.75 612 LEU A C 1
ATOM 4810 O O . LEU A 1 612 ? 35.574 4.066 -21.302 1.00 87.75 612 LEU A O 1
ATOM 4814 N N . GLY A 1 613 ? 36.235 2.171 -22.330 1.00 84.25 613 GLY A N 1
ATOM 4815 C CA . GLY A 1 613 ? 37.513 2.708 -22.798 1.00 84.25 613 GLY A CA 1
ATOM 4816 C C . GLY A 1 613 ? 37.337 3.676 -23.971 1.00 84.25 613 GLY A C 1
ATOM 4817 O O . GLY A 1 613 ? 36.236 3.821 -24.513 1.00 84.25 613 GLY A O 1
ATOM 4818 N N . ASP A 1 614 ? 38.437 4.302 -24.383 1.00 81.44 614 ASP A N 1
ATOM 4819 C CA . ASP A 1 614 ? 38.434 5.280 -25.470 1.00 81.44 614 ASP A CA 1
ATOM 4820 C C . ASP A 1 614 ? 37.880 4.690 -26.769 1.00 81.44 614 ASP A C 1
ATOM 4822 O O . ASP A 1 614 ? 38.251 3.589 -27.201 1.00 81.44 614 ASP A O 1
ATOM 4826 N N . HIS A 1 615 ? 36.994 5.436 -27.433 1.00 73.81 615 HIS A N 1
ATOM 4827 C CA . HIS A 1 615 ? 36.478 4.998 -28.718 1.00 73.81 615 HIS A CA 1
ATOM 4828 C C . HIS A 1 615 ? 37.602 5.072 -29.769 1.00 73.81 615 HIS A C 1
ATOM 4830 O O . HIS A 1 615 ? 38.334 6.063 -29.820 1.00 73.81 615 HIS A O 1
ATOM 4836 N N . PRO A 1 616 ? 37.729 4.096 -30.688 1.00 72.44 616 PRO A N 1
ATOM 4837 C CA . PRO A 1 616 ? 38.766 4.120 -31.725 1.00 72.44 616 PRO A CA 1
ATOM 4838 C C . PRO A 1 616 ? 38.771 5.383 -32.600 1.00 72.44 616 PRO A C 1
ATOM 4840 O O . PRO A 1 616 ? 39.791 5.715 -33.198 1.00 72.44 616 PRO A O 1
ATOM 4843 N N . ASP A 1 617 ? 37.635 6.076 -32.708 1.00 68.62 617 ASP A N 1
ATOM 4844 C CA . ASP A 1 617 ? 37.548 7.361 -33.414 1.00 68.62 617 ASP A CA 1
ATOM 4845 C C . ASP A 1 617 ? 37.987 8.559 -32.563 1.00 68.62 617 ASP A C 1
ATOM 4847 O O . ASP A 1 617 ? 38.464 9.546 -33.127 1.00 68.62 617 ASP A O 1
ATOM 4851 N N . ASP A 1 618 ? 37.888 8.464 -31.236 1.00 68.19 618 ASP A N 1
ATOM 4852 C CA . ASP A 1 618 ? 38.404 9.476 -30.311 1.00 68.19 618 ASP A CA 1
ATOM 4853 C C . ASP A 1 618 ? 39.933 9.401 -30.273 1.00 68.19 618 ASP A C 1
ATOM 4855 O O . ASP A 1 618 ? 40.601 10.420 -30.414 1.00 68.19 618 ASP A O 1
ATOM 4859 N N . MET A 1 619 ? 40.499 8.190 -30.295 1.00 67.94 619 MET A N 1
ATOM 4860 C CA . MET A 1 619 ? 41.946 7.954 -30.425 1.00 67.94 619 MET A CA 1
ATOM 4861 C C . MET A 1 619 ? 42.572 8.553 -31.698 1.00 67.94 619 MET A C 1
ATOM 4863 O O . MET A 1 619 ? 43.785 8.729 -31.765 1.00 67.94 619 MET A O 1
ATOM 4867 N N . LYS A 1 620 ? 41.771 8.878 -32.725 1.00 68.81 620 LYS A N 1
ATOM 4868 C CA . LYS A 1 620 ? 42.242 9.564 -33.948 1.00 68.81 620 LYS A CA 1
ATOM 4869 C C . LYS A 1 620 ? 42.304 11.087 -33.798 1.00 68.81 620 LYS A C 1
ATOM 4871 O O . LYS A 1 620 ? 42.850 11.752 -34.676 1.00 68.81 620 LYS A O 1
ATOM 4876 N N . ARG A 1 621 ? 41.669 11.641 -32.762 1.00 62.47 621 ARG A N 1
ATOM 4877 C CA . ARG A 1 621 ? 41.515 13.085 -32.516 1.00 62.47 621 ARG A CA 1
ATOM 4878 C C . ARG A 1 621 ? 42.155 13.547 -31.212 1.00 62.47 621 ARG A C 1
ATOM 4880 O O . ARG A 1 621 ? 42.392 14.744 -31.079 1.00 62.47 621 ARG A O 1
ATOM 4887 N N . LEU A 1 622 ? 42.398 12.634 -30.276 1.00 59.28 622 LEU A N 1
ATOM 4888 C CA . LEU A 1 622 ? 43.124 12.909 -29.046 1.00 59.28 622 LEU A CA 1
ATOM 4889 C C . LEU A 1 622 ? 44.574 13.255 -29.393 1.00 59.28 622 LEU A C 1
ATOM 4891 O O . LEU A 1 622 ? 45.273 12.497 -30.067 1.00 59.28 622 LEU A O 1
ATOM 4895 N N . VAL A 1 623 ? 44.990 14.442 -28.970 1.00 64.88 623 VAL A N 1
ATOM 4896 C CA . VAL A 1 623 ? 46.395 14.850 -28.960 1.00 64.88 623 VAL A CA 1
ATOM 4897 C C . VAL A 1 623 ? 47.014 14.284 -27.681 1.00 64.88 623 VAL A C 1
ATOM 4899 O O . VAL A 1 623 ? 46.293 14.067 -26.708 1.00 64.88 623 VAL A O 1
ATOM 4902 N N . ALA A 1 624 ? 48.313 13.988 -27.679 1.00 62.44 624 ALA A N 1
ATOM 4903 C CA . ALA A 1 624 ? 48.979 13.541 -26.458 1.00 62.44 624 ALA A CA 1
ATOM 4904 C C . ALA A 1 624 ? 48.875 14.631 -25.371 1.00 62.44 624 ALA A C 1
ATOM 4906 O O . ALA A 1 624 ? 48.911 15.815 -25.701 1.00 62.44 624 ALA A O 1
ATOM 4907 N N . ASP A 1 625 ? 48.741 14.234 -24.098 1.00 60.19 625 ASP A N 1
ATOM 4908 C CA . ASP A 1 625 ? 48.547 15.147 -22.950 1.00 60.19 625 ASP A CA 1
ATOM 4909 C C . ASP A 1 625 ? 49.656 16.215 -22.804 1.00 60.19 625 ASP A C 1
ATOM 4911 O O . ASP A 1 625 ? 49.512 17.170 -22.041 1.00 60.19 625 ASP A O 1
ATOM 4915 N N . ASP A 1 626 ? 50.773 16.057 -23.518 1.00 59.12 626 ASP A N 1
ATOM 4916 C CA . ASP A 1 626 ? 51.935 16.940 -23.543 1.00 59.12 626 ASP A CA 1
ATOM 4917 C C . ASP A 1 626 ? 51.989 17.914 -24.743 1.00 59.12 626 ASP A C 1
ATOM 4919 O O . ASP A 1 626 ? 53.019 18.572 -24.931 1.00 59.12 626 ASP A O 1
ATOM 4923 N N . GLN A 1 627 ? 50.909 18.048 -25.531 1.00 45.66 627 GLN A N 1
ATOM 4924 C CA . GLN A 1 627 ? 50.794 19.013 -26.645 1.00 45.66 627 GLN A CA 1
ATOM 4925 C C . GLN A 1 627 ? 49.802 20.153 -26.415 1.00 45.66 627 GLN A C 1
ATOM 4927 O O . GLN A 1 627 ? 48.638 19.889 -26.041 1.00 45.66 627 GLN A O 1
#